Protein AF-A0A524JW47-F1 (afdb_monomer)

Sequence (481 aa):
MKCACMFVCLWLVFAGFVFPQAGGTDKELIKQVIDDSIGWFKTKDFNRLFEIFPLDPNLFLFQPTSQGTVIGGEAFRQSTDLWRDKNNVYLWHKVKDLRINLSASGTVAWWSAMLDDCGSYGGREFCWKDCRWTGVAEKRNGKWVIVQGHFSFPRDNAQAEAPAEEAAPVEEFADYQSMRQRVGELFAQKKYAAAALILRGGLDKFTDHQVANTYNLALSALLQKDQEKAIYWLEEGHRRGLFFSKWAFLAEFWKPLTGHDRFKAILQENDRLIAAAQKQGSMKLELVKPAAFDPKRRYPLFIALHGGGENMADFKPRWTSPRLQKEFVVAYVQSSQVADMKGFHWQEDAVTIEELTAAYKEVQQQIDIDPKRVYIGGFSSGGYGSMIALFSGSIPVKGFVILCPELPADPDDAQLALLAKRKIRGTLLTTEFDRRIERQKAFVNRLNAGRVAVKLKITPNIGQWYPENLPQLIDQALKFM

pLDDT: mean 89.11, std 17.28, range [23.42, 98.88]

Foldseek 3Di:
DDDDDDDDDDDDDDDDPPPPPLVPVVVVQVVVLVCCCQVCLQVVVVVSVCLQADQAQQAWEADQDPVPTAGGPVSVVVVCPVSVDPQKAFDDKDWAPWDKDADPVNFKIKIWTFMWGWIGGNPHIDIDGRWIKIFMWGQDPNHIHTRYIYTHDPPVCVPVPDPDDDPDPLDDDPDDVVLVVVLVVCVVVLVLVVSLSSLVVVCVVVVVCNQVSLLSNLVSCLSVVNNVRSLVSLVVCVVVVFAHFLCSQVDPSNVVCPPPPSVVVSNVVNVVSQVVLLVVFDKDKDKQAAPPDDQVDAAFEEEEEEAFFDFQVRFVVQPAAPCCNHGYTYIYMAASAGGTPHGHAQPPLVSLLVSVLVSVVVCVVVGRHDLLRYEYEYAARSNQSRVSCLQVVSGSHQEYEYELYDHDPAHDLVSLLSLQVSQYEFEYEYEPAAPCVVVVVVNCVSSVVSVRHYHYDYHYDDYRDRDPCNNVVVVVGVVVD

Mean predicted aligned error: 15.13 Å

Secondary structure (DSSP, 8-state):
---------------------HHHHHHHHHHHHHHHHHHGGGTT-HHHHHHHS-S-TT-EEE-SSGGG-EESHHHHHHHTGGGGSTTEEEEEEEEEEEEEEE-TTSSEEEEEEEEEEEEEETTEEEEEEEEEEEEEEEEETTEEEEEEEEEE--TTGGGSSS-----------SSHHHHHHHHHHHHHTT-HHHHHHHHHHHHHH-GGGHHHHHHHHHHHHHHTT-HHHHHHHHHHHHHTT----TTTT-SGGGGGGTT-HHHHHHHHHHHHHHHHHHTT---EEEEEPPTT--TTSPEEEEEEEPPTTB-HHHHTTTS--HHHHHH-EEEEEE-SEE-SSS-EE---HHHHHHHHHHHHHHHHHHS-EEEEEEEEEEETHHHHHHHHHHHH--S---EEEEES----SPPPHHHHHHHHHTT-EEEEEEETT-TTHHHHHHHHHHHHHTT-EEEEEEESS-SSS--TTHHHHHHHHHHH-

Structure (mmCIF, N/CA/C/O backbone):
data_AF-A0A524JW47-F1
#
_entry.id   AF-A0A524JW47-F1
#
loop_
_atom_site.group_PDB
_atom_site.id
_atom_site.type_symbol
_atom_site.label_atom_id
_atom_site.label_alt_id
_atom_site.label_comp_id
_atom_site.label_asym_id
_atom_site.label_entity_id
_atom_site.label_seq_id
_atom_site.pdbx_PDB_ins_code
_atom_site.Cartn_x
_atom_site.Cartn_y
_atom_site.Cartn_z
_atom_site.occupancy
_atom_site.B_iso_or_equiv
_atom_site.auth_seq_id
_atom_site.auth_comp_id
_atom_site.auth_asym_id
_atom_site.auth_atom_id
_atom_site.pdbx_PDB_model_num
ATOM 1 N N . MET A 1 1 ? -87.581 -40.349 66.790 1.00 36.62 1 MET A N 1
ATOM 2 C CA . MET A 1 1 ? -86.350 -41.078 66.397 1.00 36.62 1 MET A CA 1
ATOM 3 C C . MET A 1 1 ? -85.207 -40.072 66.488 1.00 36.62 1 MET A C 1
ATOM 5 O O . MET A 1 1 ? -85.252 -39.106 65.747 1.00 36.62 1 MET A O 1
ATOM 9 N N . LYS A 1 2 ? -84.494 -40.014 67.629 1.00 30.50 2 LYS A N 1
ATOM 10 C CA . LYS A 1 2 ? -83.180 -40.664 67.907 1.00 30.50 2 LYS A CA 1
ATOM 11 C C . LYS A 1 2 ? -82.110 -40.221 66.894 1.00 30.50 2 LYS A C 1
ATOM 13 O O . LYS A 1 2 ? -82.351 -40.414 65.715 1.00 30.50 2 LYS A O 1
ATOM 18 N N . CYS A 1 3 ? -80.924 -39.700 67.206 1.00 24.64 3 CYS A N 1
ATOM 19 C CA . CYS A 1 3 ? -80.152 -39.351 68.412 1.00 24.64 3 CYS A CA 1
ATOM 20 C C . CYS A 1 3 ? -79.052 -38.390 67.889 1.00 24.64 3 CYS A C 1
ATOM 22 O O . CYS A 1 3 ? -78.529 -38.622 66.807 1.00 24.64 3 CYS A O 1
ATOM 24 N N . ALA A 1 4 ? -78.810 -37.214 68.470 1.00 27.72 4 ALA A N 1
ATOM 25 C CA . ALA A 1 4 ? -77.843 -36.974 69.548 1.00 27.72 4 ALA A CA 1
ATOM 26 C C . ALA A 1 4 ? -76.454 -37.609 69.326 1.00 27.72 4 ALA A C 1
ATOM 28 O O . ALA A 1 4 ? -76.297 -38.810 69.516 1.00 27.72 4 ALA A O 1
ATOM 29 N N . CYS A 1 5 ? -75.442 -36.776 69.058 1.00 25.44 5 CYS A N 1
ATOM 30 C CA . CYS A 1 5 ? -74.177 -36.868 69.784 1.00 25.44 5 CYS A CA 1
ATOM 31 C C . CYS A 1 5 ? -73.501 -35.492 69.859 1.00 25.44 5 CYS A C 1
ATOM 33 O O . CYS A 1 5 ? -73.304 -34.800 68.865 1.00 25.44 5 CYS A O 1
ATOM 35 N N . MET A 1 6 ? -73.218 -35.121 71.098 1.00 25.44 6 MET A N 1
ATOM 36 C CA . MET A 1 6 ? -72.719 -33.862 71.624 1.00 25.44 6 MET A CA 1
ATOM 37 C C . MET A 1 6 ? -71.371 -34.180 72.277 1.00 25.44 6 MET A C 1
ATOM 39 O O . MET A 1 6 ? -71.310 -35.127 73.051 1.00 25.44 6 MET A O 1
ATOM 43 N N . PHE A 1 7 ? -70.330 -33.403 71.984 1.00 26.56 7 PHE A N 1
ATOM 44 C CA . PHE A 1 7 ? -69.116 -33.218 72.800 1.00 26.56 7 PHE A CA 1
ATOM 45 C C . PHE A 1 7 ? -68.589 -31.820 72.427 1.00 26.56 7 PHE A C 1
ATOM 47 O O . PHE A 1 7 ? -68.227 -31.592 71.280 1.00 26.56 7 PHE A O 1
ATOM 54 N N . VAL A 1 8 ? -68.890 -30.766 73.191 1.00 26.69 8 VAL A N 1
ATOM 55 C CA . VAL A 1 8 ? -68.242 -30.304 74.438 1.00 26.69 8 VAL A CA 1
ATOM 56 C C . VAL A 1 8 ? -66.774 -29.901 74.241 1.00 26.69 8 VAL A C 1
ATOM 58 O O . VAL A 1 8 ? -65.904 -30.745 74.091 1.00 26.69 8 VAL A O 1
ATOM 61 N N . CYS A 1 9 ? -66.580 -28.577 74.305 1.00 24.80 9 CYS A N 1
ATOM 62 C CA . CYS A 1 9 ? -65.466 -27.793 74.852 1.00 24.80 9 CYS A CA 1
ATOM 63 C C . CYS A 1 9 ? -64.013 -28.218 74.582 1.00 24.80 9 CYS A C 1
ATOM 65 O O . CYS A 1 9 ? -63.539 -29.203 75.129 1.00 24.80 9 CYS A O 1
ATOM 67 N N . LEU A 1 10 ? -63.233 -27.282 74.030 1.00 23.42 10 LEU A N 1
ATOM 68 C CA . LEU A 1 10 ? -62.264 -26.563 74.864 1.00 23.42 10 LEU A CA 1
ATOM 69 C C . LEU A 1 10 ? -61.983 -25.167 74.290 1.00 23.42 10 LEU A C 1
ATOM 71 O O . LEU A 1 10 ? -61.584 -25.011 73.139 1.00 23.42 10 LEU A O 1
ATOM 75 N N . TRP A 1 11 ? -62.192 -24.151 75.121 1.00 25.70 11 TRP A N 1
ATOM 76 C CA . TRP A 1 11 ? -61.618 -22.826 74.938 1.00 25.70 11 TRP A CA 1
ATOM 77 C C . TRP A 1 11 ? -60.099 -22.919 75.105 1.00 25.70 11 TRP A C 1
ATOM 79 O O . TRP A 1 11 ? -59.631 -23.356 76.153 1.00 25.70 11 TRP A O 1
ATOM 89 N N . LEU A 1 12 ? -59.342 -22.439 74.122 1.00 26.23 12 LEU A N 1
ATOM 90 C CA . LEU A 1 12 ? -57.978 -21.960 74.319 1.00 26.23 12 LEU A CA 1
ATOM 91 C C . LEU A 1 12 ? -57.848 -20.638 73.565 1.00 26.23 12 LEU A C 1
ATOM 93 O O . LEU A 1 12 ? -57.693 -20.595 72.348 1.00 26.23 12 LEU A O 1
ATOM 97 N N . VAL A 1 13 ? -57.945 -19.549 74.325 1.00 33.62 13 VAL A N 1
ATOM 98 C CA . VAL A 1 13 ? -57.394 -18.256 73.931 1.00 33.62 13 VAL A CA 1
ATOM 99 C C . VAL A 1 13 ? -55.887 -18.458 73.837 1.00 33.62 13 VAL A C 1
ATOM 101 O O . VAL A 1 13 ? -55.229 -18.632 74.859 1.00 33.62 13 VAL A O 1
ATOM 104 N N . PHE A 1 14 ? -55.340 -18.431 72.627 1.00 31.02 14 PHE A N 1
ATOM 105 C CA . PHE A 1 14 ? -53.953 -18.037 72.440 1.00 31.02 14 PHE A CA 1
ATOM 106 C C . PHE A 1 14 ? -53.918 -16.753 71.629 1.00 31.02 14 PHE A C 1
ATOM 108 O O . PHE A 1 14 ? -54.526 -16.630 70.567 1.00 31.02 14 PHE A O 1
ATOM 115 N N . ALA A 1 15 ? -53.238 -15.795 72.247 1.00 29.36 15 ALA A N 1
ATOM 116 C CA . ALA A 1 15 ? -52.826 -14.505 71.747 1.00 29.36 15 ALA A CA 1
ATOM 117 C C . ALA A 1 15 ? -52.499 -14.513 70.251 1.00 29.36 15 ALA A C 1
ATOM 119 O O . ALA A 1 15 ? -51.930 -15.465 69.717 1.00 29.36 15 ALA A O 1
ATOM 120 N N . GLY A 1 16 ? -52.850 -13.406 69.599 1.00 32.47 16 GLY A N 1
ATOM 121 C CA . GLY A 1 16 ? -52.611 -13.203 68.186 1.00 32.47 16 GLY A CA 1
ATOM 122 C C . GLY A 1 16 ? -51.171 -13.503 67.789 1.00 32.47 16 GLY A C 1
ATOM 123 O O . GLY A 1 16 ? -50.227 -12.936 68.332 1.00 32.47 16 GLY A O 1
ATOM 124 N N . PHE A 1 17 ? -51.022 -14.315 66.750 1.00 30.97 17 PHE A N 1
ATOM 125 C CA . PHE A 1 17 ? -49.913 -14.121 65.838 1.00 30.97 17 PHE A CA 1
ATOM 126 C C . PHE A 1 17 ? -50.314 -12.992 64.899 1.00 30.97 17 PHE A C 1
ATOM 128 O O . PHE A 1 17 ? -50.894 -13.189 63.834 1.00 30.97 17 PHE A O 1
ATOM 135 N N . VAL A 1 18 ? -49.997 -11.773 65.333 1.00 34.19 18 VAL A N 1
ATOM 136 C CA . VAL A 1 18 ? -49.560 -10.750 64.391 1.00 34.19 18 VAL A CA 1
ATOM 137 C C . VAL A 1 18 ? -48.453 -11.422 63.583 1.00 34.19 18 VAL A C 1
ATOM 139 O O . VAL A 1 18 ? -47.393 -11.731 64.127 1.00 34.19 18 VAL A O 1
ATOM 142 N N . PHE A 1 19 ? -48.726 -11.738 62.314 1.00 39.12 19 PHE A N 1
ATOM 143 C CA . PHE A 1 19 ? -47.661 -12.088 61.385 1.00 39.12 19 PHE A CA 1
ATOM 144 C C . PHE A 1 19 ? -46.602 -10.993 61.517 1.00 39.12 19 PHE A C 1
ATOM 146 O O . PHE A 1 19 ? -46.971 -9.813 61.446 1.00 39.12 19 PHE A O 1
ATOM 153 N N . PRO A 1 20 ? -45.320 -11.330 61.750 1.00 40.44 20 PRO A N 1
ATOM 154 C CA . PRO A 1 20 ? -44.294 -10.309 61.750 1.00 40.44 20 PRO A CA 1
ATOM 155 C C . PRO A 1 20 ? -44.434 -9.552 60.433 1.00 40.44 20 PRO A C 1
ATOM 157 O O . PRO A 1 20 ? -44.536 -10.172 59.372 1.00 40.44 20 PRO A O 1
ATOM 160 N N . GLN A 1 21 ? -44.482 -8.222 60.503 1.00 42.03 21 GLN A N 1
ATOM 161 C CA . GLN A 1 21 ? -44.320 -7.363 59.338 1.00 42.03 21 GLN A CA 1
ATOM 162 C C . GLN A 1 21 ? -42.934 -7.645 58.732 1.00 42.03 21 GLN A C 1
ATOM 164 O O . GLN A 1 21 ? -41.974 -6.920 58.967 1.00 42.03 21 GLN A O 1
ATOM 169 N N . ALA A 1 22 ? -42.822 -8.709 57.936 1.00 46.81 22 ALA A N 1
ATOM 170 C CA . ALA A 1 22 ? -41.613 -9.065 57.201 1.00 46.81 22 ALA A CA 1
ATOM 171 C C . ALA A 1 22 ? -41.278 -8.013 56.129 1.00 46.81 22 ALA A C 1
ATOM 173 O O . ALA A 1 22 ? -40.165 -7.961 55.622 1.00 46.81 22 ALA A O 1
ATOM 174 N N . GLY A 1 23 ? -42.222 -7.122 55.805 1.00 49.97 23 GLY A N 1
ATOM 175 C CA . GLY A 1 23 ? -42.059 -6.123 54.753 1.00 49.97 23 GLY A CA 1
ATOM 176 C C . GLY A 1 23 ? -41.058 -5.003 55.055 1.00 49.97 23 GLY A C 1
ATOM 177 O O . GLY A 1 23 ? -40.602 -4.370 54.107 1.00 49.97 23 GLY A O 1
ATOM 178 N N . GLY A 1 24 ? -40.720 -4.738 56.324 1.00 59.47 24 GLY A N 1
ATOM 179 C CA . GLY A 1 24 ? -39.788 -3.663 56.697 1.00 59.47 24 GLY A CA 1
ATOM 180 C C . GLY A 1 24 ? -38.321 -4.097 56.665 1.00 59.47 24 GLY A C 1
ATOM 181 O O . GLY A 1 24 ? -37.492 -3.454 56.031 1.00 59.47 24 GLY A O 1
ATOM 182 N N . THR A 1 25 ? -38.006 -5.222 57.308 1.00 79.44 25 THR A N 1
ATOM 183 C CA . THR A 1 25 ? -36.632 -5.732 57.438 1.00 79.44 25 THR A CA 1
ATOM 184 C C . THR A 1 25 ? -36.115 -6.372 56.154 1.00 79.44 25 THR A C 1
ATOM 186 O O . THR A 1 25 ? -34.971 -6.125 55.781 1.00 79.44 25 THR A O 1
ATOM 189 N N . ASP A 1 26 ? -36.941 -7.136 55.428 1.00 89.94 26 ASP A N 1
ATOM 190 C CA . ASP A 1 26 ? -36.497 -7.753 54.172 1.00 89.94 26 ASP A CA 1
ATOM 191 C C . ASP A 1 26 ? -36.230 -6.711 53.083 1.00 89.94 26 ASP A C 1
ATOM 193 O O . ASP A 1 26 ? -35.278 -6.865 52.327 1.00 89.94 26 ASP A O 1
ATOM 197 N N . LYS A 1 27 ? -36.997 -5.613 53.021 1.00 93.06 27 LYS A N 1
ATOM 198 C CA . LYS A 1 27 ? -36.732 -4.536 52.053 1.00 93.06 27 LYS A CA 1
ATOM 199 C C . LYS A 1 27 ? -35.380 -3.863 52.277 1.00 93.06 27 LYS A C 1
ATOM 201 O O . LYS A 1 27 ? -34.691 -3.597 51.296 1.00 93.06 27 LYS A O 1
ATOM 206 N N . GLU A 1 28 ? -34.985 -3.628 53.527 1.00 94.62 28 GLU A N 1
ATOM 207 C CA . GLU A 1 28 ? -33.660 -3.075 53.834 1.00 94.62 28 GLU A CA 1
ATOM 208 C C . GLU A 1 28 ? -32.540 -4.078 53.525 1.00 94.62 28 GLU A C 1
ATOM 210 O O . GLU A 1 28 ? -31.526 -3.698 52.944 1.00 94.62 28 GLU A O 1
ATOM 215 N N . LEU A 1 29 ? -32.747 -5.370 53.805 1.00 96.25 29 LEU A N 1
ATOM 216 C CA . LEU A 1 29 ? -31.792 -6.416 53.421 1.00 96.25 29 LEU A CA 1
ATOM 217 C C . LEU A 1 29 ? -31.636 -6.525 51.898 1.00 96.25 29 LEU A C 1
ATOM 219 O O . LEU A 1 29 ? -30.517 -6.627 51.402 1.00 96.25 29 LEU A O 1
ATOM 223 N N . ILE A 1 30 ? -32.738 -6.474 51.145 1.00 97.69 30 ILE A N 1
ATOM 224 C CA . ILE A 1 30 ? -32.713 -6.489 49.676 1.00 97.69 30 ILE A CA 1
ATOM 225 C C . ILE A 1 30 ? -32.004 -5.240 49.151 1.00 97.69 30 ILE A C 1
ATOM 227 O O . ILE A 1 30 ? -31.164 -5.343 48.264 1.00 97.69 30 ILE A O 1
ATOM 231 N N . LYS A 1 31 ? -32.301 -4.063 49.711 1.00 97.56 31 LYS A N 1
ATOM 232 C CA . LYS A 1 31 ? -31.629 -2.811 49.353 1.00 97.56 31 LYS A CA 1
ATOM 233 C C . LYS A 1 31 ? -30.119 -2.902 49.566 1.00 97.56 31 LYS A C 1
ATOM 235 O O . LYS A 1 31 ? -29.372 -2.488 48.686 1.00 97.56 31 LYS A O 1
ATOM 240 N N . GLN A 1 32 ? -29.682 -3.480 50.684 1.00 97.31 32 GLN A N 1
ATOM 241 C CA . GLN A 1 32 ? -28.266 -3.715 50.950 1.00 97.31 32 GLN A CA 1
ATOM 242 C C . GLN A 1 32 ? -27.653 -4.711 49.957 1.00 97.31 32 GLN A C 1
ATOM 244 O O . GLN A 1 32 ? -26.569 -4.465 49.449 1.00 97.31 32 GLN A O 1
ATOM 249 N N . VAL A 1 33 ? -28.349 -5.803 49.625 1.00 98.06 33 VAL A N 1
ATOM 250 C CA . VAL A 1 33 ? -27.893 -6.764 48.601 1.00 98.06 33 VAL A CA 1
ATOM 251 C C . VAL A 1 33 ? -27.734 -6.104 47.229 1.00 98.06 33 VAL A C 1
ATOM 253 O O . VAL A 1 33 ? -26.765 -6.382 46.529 1.00 98.06 33 VAL A O 1
ATOM 256 N N . ILE A 1 34 ? -28.658 -5.219 46.849 1.00 98.19 34 ILE A N 1
ATOM 257 C CA . ILE A 1 34 ? -28.587 -4.452 45.601 1.00 98.19 34 ILE A CA 1
ATOM 258 C C . ILE A 1 34 ? -27.363 -3.524 45.630 1.00 98.19 34 ILE A C 1
ATOM 260 O O . ILE A 1 34 ? -26.547 -3.584 44.717 1.00 98.19 34 ILE A O 1
ATOM 264 N N . ASP A 1 35 ? -27.178 -2.724 46.678 1.00 97.94 35 ASP A N 1
ATOM 265 C CA . ASP A 1 35 ? -26.021 -1.822 46.801 1.00 97.94 35 ASP A CA 1
ATOM 266 C C . ASP A 1 35 ? -24.683 -2.590 46.774 1.00 97.94 35 ASP A C 1
ATOM 268 O O . ASP A 1 35 ? -23.823 -2.335 45.929 1.00 97.94 35 ASP A O 1
ATOM 272 N N . ASP A 1 36 ? -24.557 -3.636 47.596 1.00 97.88 36 ASP A N 1
ATOM 273 C CA . ASP A 1 36 ? -23.357 -4.472 47.693 1.00 97.88 36 ASP A CA 1
ATOM 274 C C . ASP A 1 36 ? -23.014 -5.180 46.368 1.00 97.88 36 ASP A C 1
ATOM 276 O O . ASP A 1 36 ? -21.840 -5.449 46.100 1.00 97.88 36 ASP A O 1
ATOM 280 N N . SER A 1 37 ? -24.011 -5.466 45.517 1.00 97.06 37 SER A N 1
ATOM 281 C CA . SER A 1 37 ? -23.797 -6.125 44.218 1.00 97.06 37 SER A CA 1
ATOM 282 C C . SER A 1 37 ? -22.937 -5.298 43.252 1.00 97.06 37 SER A C 1
ATOM 284 O O . SER A 1 37 ? -22.327 -5.863 42.344 1.00 97.06 37 SER A O 1
ATOM 286 N N . ILE A 1 38 ? -22.826 -3.987 43.495 1.00 96.94 38 ILE A N 1
ATOM 287 C CA . ILE A 1 38 ? -21.892 -3.068 42.829 1.00 96.94 38 ILE A CA 1
ATOM 288 C C . ILE A 1 38 ? -20.769 -2.662 43.799 1.00 96.94 38 ILE A C 1
ATOM 290 O O . ILE A 1 38 ? -19.586 -2.682 43.452 1.00 96.94 38 ILE A O 1
ATOM 294 N N . GLY A 1 39 ? -21.126 -2.357 45.049 1.00 96.19 39 GLY A N 1
ATOM 295 C CA . GLY A 1 39 ? -20.233 -1.825 46.077 1.00 96.19 39 GLY A CA 1
ATOM 296 C C . GLY A 1 39 ? -19.072 -2.736 46.479 1.00 96.19 39 GLY A C 1
ATOM 297 O O . GLY A 1 39 ? -18.042 -2.224 46.929 1.00 96.19 39 GLY A O 1
ATOM 298 N N . TRP A 1 40 ? -19.174 -4.052 46.257 1.00 96.88 40 TRP A N 1
ATOM 299 C CA . TRP A 1 40 ? -18.085 -5.008 46.497 1.00 96.88 40 TRP A CA 1
ATOM 300 C C . TRP A 1 40 ? -16.757 -4.573 45.854 1.00 96.88 40 TRP A C 1
ATOM 302 O O . TRP A 1 40 ? -15.686 -4.843 46.401 1.00 96.88 40 TRP A O 1
ATOM 312 N N . PHE A 1 41 ? -16.808 -3.879 44.708 1.00 95.44 41 PHE A N 1
ATOM 313 C CA . PHE A 1 41 ? -15.623 -3.492 43.944 1.00 95.44 41 PHE A CA 1
ATOM 314 C C . PHE A 1 41 ? -14.732 -2.504 44.710 1.00 95.44 41 PHE A C 1
ATOM 316 O O . PHE A 1 41 ? -13.508 -2.547 44.572 1.00 95.44 41 PHE A O 1
ATOM 323 N N . LYS A 1 42 ? -15.314 -1.691 45.604 1.00 95.12 42 LYS A N 1
ATOM 324 C CA . LYS A 1 42 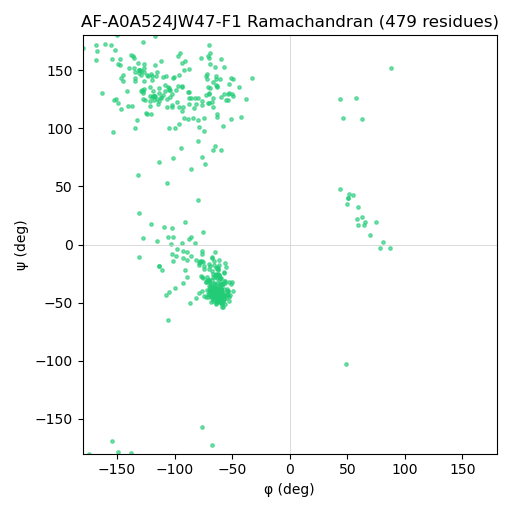? -14.591 -0.730 46.455 1.00 95.12 42 LYS A CA 1
ATOM 325 C C . LYS A 1 42 ? -13.463 -1.374 47.257 1.00 95.12 42 LYS A C 1
ATOM 327 O O . LYS A 1 42 ? -12.396 -0.786 47.408 1.00 95.12 42 LYS A O 1
ATOM 332 N N . THR A 1 43 ? -13.707 -2.570 47.779 1.00 95.69 43 THR A N 1
ATOM 333 C CA . THR A 1 43 ? -12.754 -3.343 48.591 1.00 95.69 43 THR A CA 1
ATOM 334 C C . THR A 1 43 ? -12.335 -4.645 47.915 1.00 95.69 43 THR A C 1
ATOM 336 O O . THR A 1 43 ? -11.580 -5.419 48.499 1.00 95.69 43 THR A O 1
ATOM 339 N N . LYS A 1 44 ? -12.811 -4.886 46.686 1.00 94.12 44 LYS A N 1
ATOM 340 C CA . LYS A 1 44 ? -12.702 -6.160 45.967 1.00 94.12 44 LYS A CA 1
ATOM 341 C C . LYS A 1 44 ? -13.184 -7.351 46.807 1.00 94.12 44 LYS A C 1
ATOM 343 O O . LYS A 1 44 ? -12.554 -8.408 46.821 1.00 94.12 44 LYS A O 1
ATOM 348 N N . ASP A 1 45 ? -14.313 -7.187 47.497 1.00 97.31 45 ASP A N 1
ATOM 349 C CA . ASP A 1 45 ? -14.930 -8.241 48.309 1.00 97.31 45 ASP A CA 1
ATOM 350 C C . ASP A 1 45 ? -15.658 -9.273 47.430 1.00 97.31 45 ASP A C 1
ATOM 352 O O . ASP A 1 45 ? -16.884 -9.311 47.312 1.00 97.31 45 ASP A O 1
ATOM 356 N N . PHE A 1 46 ? -14.872 -10.134 46.784 1.00 96.19 46 PHE A N 1
ATOM 357 C CA . PHE A 1 46 ? -15.399 -11.220 45.959 1.00 96.19 46 PHE A CA 1
ATOM 358 C C . PHE A 1 46 ? -16.227 -12.225 46.769 1.00 96.19 46 PHE A C 1
ATOM 360 O O . PHE A 1 46 ? -17.099 -12.878 46.203 1.00 96.19 46 PHE A O 1
ATOM 367 N N . ASN A 1 47 ? -15.990 -12.355 48.079 1.00 96.62 47 ASN A N 1
ATOM 368 C CA . ASN A 1 47 ? -16.787 -13.249 48.916 1.00 96.62 47 ASN A CA 1
ATOM 369 C C . ASN A 1 47 ? -18.219 -12.731 49.003 1.00 96.62 47 ASN A C 1
ATOM 371 O O . ASN A 1 47 ? -19.150 -13.483 48.717 1.00 96.62 47 ASN A O 1
ATOM 375 N N . ARG A 1 48 ? -18.394 -11.437 49.301 1.00 97.06 48 ARG A N 1
ATOM 376 C CA . ARG A 1 48 ? -19.714 -10.804 49.313 1.00 97.06 48 ARG A CA 1
ATOM 377 C C . ARG A 1 48 ? -20.384 -10.862 47.943 1.00 97.06 48 ARG A C 1
ATOM 379 O O . ARG A 1 48 ? -21.554 -11.229 47.859 1.00 97.06 48 ARG A O 1
ATOM 386 N N . LEU A 1 49 ? -19.636 -10.587 46.873 1.00 97.75 49 LEU A N 1
ATOM 387 C CA . LEU A 1 49 ? -20.144 -10.689 45.502 1.00 97.75 49 LEU A CA 1
ATOM 388 C C . LEU A 1 49 ? -20.713 -12.084 45.199 1.00 97.75 49 LEU A C 1
ATOM 390 O O . LEU A 1 49 ? -21.804 -12.210 44.648 1.00 97.75 49 LEU A O 1
ATOM 394 N N . PHE A 1 50 ? -19.985 -13.136 45.572 1.00 96.81 50 PHE A N 1
ATOM 395 C CA . PHE A 1 50 ? -20.372 -14.521 45.304 1.00 96.81 50 PHE A CA 1
ATOM 396 C C . PHE A 1 50 ? -21.430 -15.075 46.266 1.00 96.81 50 PHE A C 1
ATOM 398 O O . PHE A 1 50 ? -22.036 -16.103 45.964 1.00 96.81 50 PHE A O 1
ATOM 405 N N . GLU A 1 51 ? -21.666 -14.426 47.409 1.00 96.00 51 GLU A N 1
ATOM 406 C CA . GLU A 1 51 ? -22.871 -14.669 48.206 1.00 96.00 51 GLU A CA 1
ATOM 407 C C . GLU A 1 51 ? -24.115 -14.086 47.530 1.00 96.00 51 GLU A C 1
ATOM 409 O O . GLU A 1 51 ? -25.172 -14.709 47.573 1.00 96.00 51 GLU A O 1
ATOM 414 N N . ILE A 1 52 ? -23.989 -12.905 46.913 1.00 98.06 52 ILE A N 1
ATOM 415 C CA . ILE A 1 52 ? -25.094 -12.206 46.245 1.00 98.06 52 ILE A CA 1
ATOM 416 C C . ILE A 1 52 ? -25.469 -12.895 44.933 1.00 98.06 52 ILE A C 1
ATOM 418 O O . ILE A 1 52 ? -26.654 -13.094 44.678 1.00 98.06 52 ILE A O 1
ATOM 422 N N . PHE A 1 53 ? -24.483 -13.275 44.119 1.00 97.50 53 PHE A N 1
ATOM 423 C CA . PHE A 1 53 ? -24.686 -14.012 42.872 1.00 97.50 53 PHE A CA 1
ATOM 424 C C . PHE A 1 53 ? -24.287 -15.481 43.067 1.00 97.50 53 PHE A C 1
ATOM 426 O O . PHE A 1 53 ? -23.094 -15.812 43.049 1.00 97.50 53 PHE A O 1
ATOM 433 N N . PRO A 1 54 ? -25.263 -16.379 43.281 1.00 90.88 54 PRO A N 1
ATOM 434 C CA . PRO A 1 54 ? -24.989 -17.758 43.640 1.00 90.88 54 PRO A CA 1
ATOM 435 C C . PRO A 1 54 ? -24.392 -18.523 42.454 1.00 90.88 54 PRO A C 1
ATOM 437 O O . PRO A 1 54 ? -24.551 -18.149 41.291 1.00 90.88 54 PRO A O 1
ATOM 440 N N . LEU A 1 55 ? -23.731 -19.648 42.748 1.00 95.12 55 LEU A N 1
ATOM 441 C CA . LEU A 1 55 ? -23.314 -20.612 41.727 1.00 95.12 55 LEU A CA 1
ATOM 442 C C . LEU A 1 55 ? -24.544 -21.387 41.213 1.00 95.12 55 LEU A C 1
ATOM 444 O O . LEU A 1 55 ? -24.737 -22.554 41.536 1.00 95.12 55 LEU A O 1
ATOM 448 N N . ASP A 1 56 ? -25.411 -20.693 40.480 1.00 94.19 56 ASP A N 1
ATOM 449 C CA . ASP A 1 56 ? -26.686 -21.194 39.969 1.00 94.19 56 ASP A CA 1
ATOM 450 C C . ASP A 1 56 ? -26.640 -21.270 38.434 1.00 94.19 56 ASP A C 1
ATOM 452 O O . ASP A 1 56 ? -26.371 -20.249 37.794 1.00 94.19 56 ASP A O 1
ATOM 456 N N . PRO A 1 57 ? -26.895 -22.433 37.808 1.00 95.44 57 PRO A N 1
ATOM 457 C CA . PRO A 1 57 ? -26.921 -22.552 36.349 1.00 95.44 57 PRO A CA 1
ATOM 458 C C . PRO A 1 57 ? -28.005 -21.691 35.679 1.00 95.44 57 PRO A C 1
ATOM 460 O O . PRO A 1 57 ? -27.878 -21.386 34.497 1.00 95.44 57 PRO A O 1
ATOM 463 N N . ASN A 1 58 ? -29.035 -21.264 36.417 1.00 95.06 58 ASN A N 1
ATOM 464 C CA . ASN A 1 58 ? -30.127 -20.435 35.906 1.00 95.06 58 ASN A CA 1
ATOM 465 C C . ASN A 1 58 ? -29.910 -18.927 36.109 1.00 95.06 58 ASN A C 1
ATOM 467 O O . ASN A 1 58 ? -30.782 -18.142 35.738 1.00 95.06 58 ASN A O 1
ATOM 471 N N . LEU A 1 59 ? -28.780 -18.503 36.692 1.00 97.25 59 LEU A N 1
ATOM 472 C CA . LEU A 1 59 ? -28.452 -17.080 36.799 1.00 97.25 59 LEU A CA 1
ATOM 473 C C . LEU A 1 59 ? -28.425 -16.451 35.402 1.00 97.25 59 LEU A C 1
ATOM 475 O O . LEU A 1 59 ? -27.735 -16.947 34.514 1.00 97.25 59 LEU A O 1
ATOM 479 N N . PHE A 1 60 ? -29.124 -15.336 35.213 1.00 96.44 60 PHE A N 1
ATOM 480 C CA . PHE A 1 60 ? -29.156 -14.666 33.916 1.00 96.44 60 PHE A CA 1
ATOM 481 C C . PHE A 1 60 ? -29.031 -13.150 34.056 1.00 96.44 60 PHE A C 1
ATOM 483 O O . PHE A 1 60 ? -29.885 -12.503 34.666 1.00 96.44 60 PHE A O 1
ATOM 490 N N . LEU A 1 61 ? -27.986 -12.569 33.463 1.00 96.06 61 LEU A N 1
ATOM 491 C CA . LEU A 1 61 ? -27.726 -11.131 33.518 1.00 96.06 61 LEU A CA 1
ATOM 492 C C . LEU A 1 61 ? -27.597 -10.555 32.106 1.00 96.06 61 LEU A C 1
ATOM 494 O O . LEU A 1 61 ? -26.621 -10.827 31.403 1.00 96.06 61 LEU A O 1
ATOM 498 N N . PHE A 1 62 ? -28.543 -9.704 31.709 1.00 92.06 62 PHE A N 1
ATOM 499 C CA . PHE A 1 62 ? -28.361 -8.859 30.533 1.00 92.06 62 PHE A CA 1
ATOM 500 C C . PHE A 1 62 ? -27.432 -7.693 30.869 1.00 92.06 62 PHE A C 1
ATOM 502 O O . PHE A 1 62 ? -27.714 -6.896 31.768 1.00 92.06 62 PHE A O 1
ATOM 509 N N . GLN A 1 63 ? -26.352 -7.582 30.104 1.00 86.44 63 GLN A N 1
ATOM 510 C CA . GLN A 1 63 ? -25.474 -6.418 30.110 1.00 86.44 63 GLN A CA 1
ATOM 511 C C . GLN A 1 63 ? -25.862 -5.452 28.982 1.00 86.44 63 GLN A C 1
ATOM 513 O O . GLN A 1 63 ? -26.551 -5.856 28.041 1.00 86.44 63 GLN A O 1
ATOM 518 N N . PRO A 1 64 ? -25.383 -4.195 29.007 1.00 78.38 64 PRO A N 1
ATOM 519 C CA . PRO A 1 64 ? -25.723 -3.217 27.974 1.00 78.38 64 PRO A CA 1
ATOM 520 C C . PRO A 1 64 ? -25.266 -3.601 26.556 1.00 78.38 64 PRO A C 1
ATOM 522 O O . PRO A 1 64 ? -25.751 -3.032 25.580 1.00 78.38 64 PRO A O 1
ATOM 525 N N . THR A 1 65 ? -24.333 -4.551 26.421 1.00 70.25 65 THR A N 1
ATOM 526 C CA . THR A 1 65 ? -23.896 -5.109 25.136 1.00 70.25 65 THR A CA 1
ATOM 527 C C . THR A 1 65 ? -24.236 -6.594 25.051 1.00 70.25 65 THR A C 1
ATOM 529 O O . THR A 1 65 ? -24.147 -7.326 26.038 1.00 70.25 65 THR A O 1
ATOM 532 N N . SER A 1 66 ? -24.579 -7.069 23.850 1.00 69.38 66 SER A N 1
ATOM 533 C CA . SER A 1 66 ? -24.934 -8.478 23.626 1.00 69.38 66 SER A CA 1
ATOM 534 C C . SER A 1 66 ? -23.802 -9.444 23.992 1.00 69.38 66 SER A C 1
ATOM 536 O O . SER A 1 66 ? -24.073 -10.515 24.529 1.00 69.38 66 SER A O 1
ATOM 538 N N . GLN A 1 67 ? -22.546 -9.033 23.783 1.00 68.75 67 GLN A N 1
ATOM 539 C CA . GLN A 1 67 ? -21.337 -9.795 24.126 1.00 68.75 67 GLN A CA 1
ATOM 540 C C . GLN A 1 67 ? -21.089 -9.917 25.639 1.00 68.75 67 GLN A C 1
ATOM 542 O O . GLN A 1 67 ? -20.293 -10.750 26.054 1.00 68.75 67 GLN A O 1
ATOM 547 N N . GLY A 1 68 ? -21.739 -9.088 26.462 1.00 73.38 68 GLY A N 1
ATOM 548 C CA . GLY A 1 68 ? -21.592 -9.119 27.918 1.00 73.38 68 GLY A CA 1
ATOM 549 C C . GLY A 1 68 ? -22.617 -9.995 28.639 1.00 73.38 68 GLY A C 1
ATOM 550 O O . GLY A 1 68 ? -22.528 -10.131 29.854 1.00 73.38 68 GLY A O 1
ATOM 551 N N . THR A 1 69 ? -23.607 -10.556 27.937 1.00 88.25 69 THR A N 1
ATOM 552 C CA . THR A 1 69 ? -24.683 -11.339 28.570 1.00 88.25 69 THR A CA 1
ATOM 553 C C . THR A 1 69 ? -24.109 -12.536 29.327 1.00 88.25 69 THR A C 1
ATOM 555 O O . THR A 1 69 ? -23.372 -13.338 28.757 1.00 88.25 69 THR A O 1
ATOM 558 N N . VAL A 1 70 ? -24.474 -12.675 30.603 1.00 90.25 70 VAL A N 1
ATOM 559 C CA . VAL A 1 70 ? -24.005 -13.764 31.468 1.00 90.25 70 VAL A CA 1
ATOM 560 C C . VAL A 1 70 ? -25.114 -14.791 31.645 1.00 90.25 70 VAL A C 1
ATOM 562 O O . VAL A 1 70 ? -26.223 -14.443 32.054 1.00 90.25 70 VAL A O 1
ATOM 565 N N . ILE A 1 71 ? -24.789 -16.055 31.369 1.00 95.12 71 ILE A N 1
ATOM 566 C CA . ILE A 1 71 ? -25.684 -17.204 31.534 1.00 95.12 71 ILE A CA 1
ATOM 567 C C . ILE A 1 71 ? -24.994 -18.215 32.455 1.00 95.12 71 ILE A C 1
ATOM 569 O O . ILE A 1 71 ? -23.984 -18.812 32.088 1.00 95.12 71 ILE A O 1
ATOM 573 N N . GLY A 1 72 ? -25.542 -18.388 33.653 1.00 96.44 72 GLY A N 1
ATOM 574 C CA . GLY A 1 72 ? -25.044 -19.273 34.699 1.00 96.44 72 GLY A CA 1
ATOM 575 C C . GLY A 1 72 ? -24.013 -18.637 35.641 1.00 96.44 72 GLY A C 1
ATOM 576 O O . GLY A 1 72 ? -23.241 -17.743 35.287 1.00 96.44 72 GLY A O 1
ATOM 577 N N . GLY A 1 73 ? -23.981 -19.139 36.878 1.00 95.44 73 GLY A N 1
ATOM 578 C CA . GLY A 1 73 ? -23.088 -18.679 37.944 1.00 95.44 73 GLY A CA 1
ATOM 579 C C . GLY A 1 73 ? -21.602 -18.954 37.690 1.00 95.44 73 GLY A C 1
ATOM 580 O O . GLY A 1 73 ? -20.751 -18.225 38.196 1.00 95.44 73 GLY A O 1
ATOM 581 N N . GLU A 1 74 ? -21.266 -19.969 36.890 1.00 95.94 74 GLU A N 1
ATOM 582 C CA . GLU A 1 74 ? -19.878 -20.230 36.480 1.00 95.94 74 GLU A CA 1
ATOM 583 C C . GLU A 1 74 ? -19.357 -19.141 35.539 1.00 95.94 74 GLU A C 1
ATOM 585 O O . GLU A 1 74 ? -18.308 -18.552 35.807 1.00 95.94 74 GLU A O 1
ATOM 590 N N . ALA A 1 75 ? -20.123 -18.815 34.492 1.00 92.94 75 ALA A N 1
ATOM 591 C CA . ALA A 1 75 ? -19.799 -17.727 33.574 1.00 92.94 75 ALA A CA 1
ATOM 592 C C . ALA A 1 75 ? -19.710 -16.387 34.316 1.00 92.94 75 ALA A C 1
ATOM 594 O O . ALA A 1 75 ? -18.807 -15.590 34.056 1.00 92.94 75 ALA A O 1
ATOM 595 N N . PHE A 1 76 ? -20.591 -16.166 35.300 1.00 95.06 76 PHE A N 1
ATOM 596 C CA . PHE A 1 76 ? -20.506 -14.995 36.164 1.00 95.06 76 PHE A CA 1
ATOM 597 C C . PHE A 1 76 ? -19.157 -14.925 36.879 1.00 95.06 76 PHE A C 1
ATOM 599 O O . PHE A 1 76 ? -18.453 -13.930 36.735 1.00 95.06 76 PHE A O 1
ATOM 606 N N . ARG A 1 77 ? -18.739 -15.983 37.583 1.00 95.31 77 ARG A N 1
ATOM 607 C CA . ARG A 1 77 ? -17.452 -15.993 38.300 1.00 95.31 77 ARG A CA 1
ATOM 608 C C . ARG A 1 77 ? -16.266 -15.760 37.367 1.00 95.31 77 ARG A C 1
ATOM 610 O O . ARG A 1 77 ? -15.416 -14.941 37.704 1.00 95.31 77 ARG A O 1
ATOM 617 N N . GLN A 1 78 ? -16.246 -16.393 36.195 1.00 91.69 78 GLN A N 1
ATOM 618 C CA . GLN A 1 78 ? -15.203 -16.167 35.183 1.00 91.69 78 GLN A CA 1
ATOM 619 C C . GLN A 1 78 ? -15.158 -14.701 34.728 1.00 91.69 78 GLN A C 1
ATOM 621 O O . GLN A 1 78 ? -14.086 -14.107 34.641 1.00 91.69 78 GLN A O 1
ATOM 626 N N . SER A 1 79 ? -16.319 -14.071 34.518 1.00 86.56 79 SER A N 1
ATOM 627 C CA . SER A 1 79 ? -16.383 -12.653 34.130 1.00 86.56 79 SER A CA 1
ATOM 628 C C . SER A 1 79 ? -15.791 -11.705 35.186 1.00 86.56 79 SER A C 1
ATOM 630 O O . SER A 1 79 ? -15.378 -10.591 34.858 1.00 86.56 79 SER A O 1
ATOM 632 N N . THR A 1 80 ? -15.698 -12.143 36.450 1.00 91.19 80 THR A N 1
ATOM 633 C CA . THR A 1 80 ? -15.149 -11.323 37.538 1.00 91.19 80 THR A CA 1
ATOM 634 C C . THR A 1 80 ? -13.618 -11.240 37.557 1.00 91.19 80 THR A C 1
ATOM 636 O O . THR A 1 80 ? -13.072 -10.356 38.218 1.00 91.19 80 THR A O 1
ATOM 639 N N . ASP A 1 81 ? -12.906 -12.098 36.819 1.00 87.88 81 ASP A N 1
ATOM 640 C CA . ASP A 1 81 ? -11.439 -12.173 36.889 1.00 87.88 81 ASP A CA 1
ATOM 641 C C . ASP A 1 81 ? -10.741 -10.913 36.371 1.00 87.88 81 ASP A C 1
ATOM 643 O O . ASP A 1 81 ? -9.739 -10.485 36.948 1.00 87.88 81 ASP A O 1
ATOM 647 N N . LEU A 1 82 ? -11.318 -10.245 35.367 1.00 82.06 82 LEU A N 1
ATOM 648 C CA . LEU A 1 82 ? -10.831 -8.949 34.878 1.00 82.06 82 LEU A CA 1
ATOM 649 C C . LEU A 1 82 ? -10.731 -7.916 36.014 1.00 82.06 82 LEU A C 1
ATOM 651 O O . LEU A 1 82 ? -9.775 -7.143 36.097 1.00 82.06 82 LEU A O 1
ATOM 655 N N . TRP A 1 83 ? -11.693 -7.933 36.934 1.00 86.19 83 TRP A N 1
ATOM 656 C CA . TRP A 1 83 ? -11.795 -6.973 38.031 1.00 86.19 83 TRP A CA 1
ATOM 657 C C . TRP A 1 83 ? -10.789 -7.235 39.153 1.00 86.19 83 TRP A C 1
ATOM 659 O O . TRP A 1 83 ? -10.630 -6.400 40.046 1.00 86.19 83 TRP A O 1
ATOM 669 N N . ARG A 1 84 ? -10.064 -8.361 39.117 1.00 90.94 84 ARG A N 1
ATOM 670 C CA . ARG A 1 84 ? -8.959 -8.636 40.048 1.00 90.94 84 ARG A CA 1
ATOM 671 C C . ARG A 1 84 ? -7.740 -7.771 39.756 1.00 90.94 84 ARG A C 1
ATOM 673 O O . ARG A 1 84 ? -7.029 -7.429 40.699 1.00 90.94 84 ARG A O 1
ATOM 680 N N . ASP A 1 85 ? -7.541 -7.351 38.505 1.00 88.31 85 ASP A N 1
ATOM 681 C CA . ASP A 1 85 ? -6.407 -6.511 38.111 1.00 88.31 85 ASP A CA 1
ATOM 682 C C . ASP A 1 85 ? -6.323 -5.248 38.986 1.00 88.31 85 ASP A C 1
ATOM 684 O O . ASP A 1 85 ? -7.304 -4.526 39.159 1.00 88.31 85 ASP A O 1
ATOM 688 N N . LYS A 1 86 ? -5.143 -4.970 39.548 1.00 88.94 86 LYS A N 1
ATOM 689 C CA . LYS A 1 86 ? -4.861 -3.763 40.342 1.00 88.94 86 LYS A CA 1
ATOM 690 C C . LYS A 1 86 ? -5.123 -2.463 39.576 1.00 88.94 86 LYS A C 1
ATOM 692 O O . LYS A 1 86 ? -5.370 -1.439 40.200 1.00 88.94 86 LYS A O 1
ATOM 697 N N . ASN A 1 87 ? -5.067 -2.512 38.247 1.00 85.81 87 ASN A N 1
ATOM 698 C CA . ASN A 1 87 ? -5.358 -1.377 37.386 1.00 85.81 87 ASN A CA 1
ATOM 699 C C . ASN A 1 87 ? -6.856 -1.079 37.314 1.00 85.81 87 ASN A C 1
ATOM 701 O O . ASN A 1 87 ? -7.188 0.054 36.994 1.00 85.81 87 ASN A O 1
ATOM 705 N N . ASN A 1 88 ? -7.733 -2.045 37.624 1.00 84.88 88 ASN A N 1
ATOM 706 C CA . ASN A 1 88 ? -9.167 -1.827 37.808 1.00 84.88 88 ASN A CA 1
ATOM 707 C C . ASN A 1 88 ? -9.418 -1.258 39.207 1.00 84.88 88 ASN A C 1
ATOM 709 O O . ASN A 1 88 ? -9.320 -1.976 40.212 1.00 84.88 88 ASN A O 1
ATOM 713 N N . VAL A 1 89 ? -9.752 0.030 39.247 1.00 89.19 89 VAL A N 1
ATOM 714 C CA . VAL A 1 89 ? -9.938 0.820 40.464 1.00 89.19 89 VAL A CA 1
ATOM 715 C C . VAL A 1 89 ? -11.378 1.316 40.544 1.00 89.19 89 VAL A C 1
ATOM 717 O O . VAL A 1 89 ? -11.881 1.950 39.619 1.00 89.19 89 VAL A O 1
ATOM 720 N N . TYR A 1 90 ? -12.028 1.054 41.674 1.00 93.94 90 TYR A N 1
ATOM 721 C CA . TYR A 1 90 ? -13.330 1.620 42.009 1.00 93.94 90 TYR A CA 1
ATOM 722 C C . TYR A 1 90 ? -13.211 3.124 42.271 1.00 93.94 90 TYR A C 1
ATOM 724 O O . TYR A 1 90 ? -12.328 3.545 43.022 1.00 93.94 90 TYR A O 1
ATOM 732 N N . LEU A 1 91 ? -14.125 3.921 41.715 1.00 90.00 91 LEU A N 1
ATOM 733 C CA . LEU A 1 91 ? -14.238 5.340 42.051 1.00 90.00 91 LEU A CA 1
ATOM 734 C C . LEU A 1 91 ? -15.458 5.570 42.938 1.00 90.00 91 LEU A C 1
ATOM 736 O O . LEU A 1 91 ? -15.318 5.942 44.105 1.00 90.00 91 LEU A O 1
ATOM 740 N N . TRP A 1 92 ? -16.654 5.333 42.402 1.00 95.19 92 TRP A N 1
ATOM 741 C CA . TRP A 1 92 ? -17.909 5.480 43.131 1.00 95.19 92 TRP A CA 1
ATOM 742 C C . TRP A 1 92 ? -19.076 4.863 42.358 1.00 95.19 92 TRP A C 1
ATOM 744 O O . TRP A 1 92 ? -19.033 4.760 41.136 1.00 95.19 92 TRP A O 1
ATOM 754 N N . HIS A 1 93 ? -20.155 4.539 43.068 1.00 97.88 93 HIS A N 1
ATOM 755 C CA . HIS A 1 93 ? -21.442 4.205 42.467 1.00 97.88 93 HIS A CA 1
ATOM 756 C C . HIS A 1 93 ? -22.581 4.912 43.210 1.00 97.88 93 HIS A C 1
ATOM 758 O O . HIS A 1 93 ? -22.411 5.380 44.341 1.00 97.88 93 HIS A O 1
ATOM 764 N N . LYS A 1 94 ? -23.736 5.040 42.556 1.00 97.12 94 LYS A N 1
ATOM 765 C CA . LYS A 1 94 ? -24.942 5.634 43.132 1.00 97.12 94 LYS A CA 1
ATOM 766 C C . LYS A 1 94 ? -26.188 4.951 42.582 1.00 97.12 94 LYS A C 1
ATOM 768 O O . LYS A 1 94 ? -26.500 5.076 41.398 1.00 97.12 94 LYS A O 1
ATOM 773 N N . VAL A 1 95 ? -26.939 4.305 43.471 1.00 97.31 95 VAL A N 1
ATOM 774 C CA . VAL A 1 95 ? -28.270 3.768 43.169 1.00 97.31 95 VAL A CA 1
ATOM 775 C C . VAL A 1 95 ? -29.318 4.861 43.405 1.00 97.31 95 VAL A C 1
ATOM 777 O O . VAL A 1 95 ? -29.440 5.411 44.500 1.00 97.31 95 VAL A O 1
ATOM 780 N N . LYS A 1 96 ? -30.067 5.202 42.360 1.00 97.12 96 LYS A N 1
ATOM 781 C CA . LYS 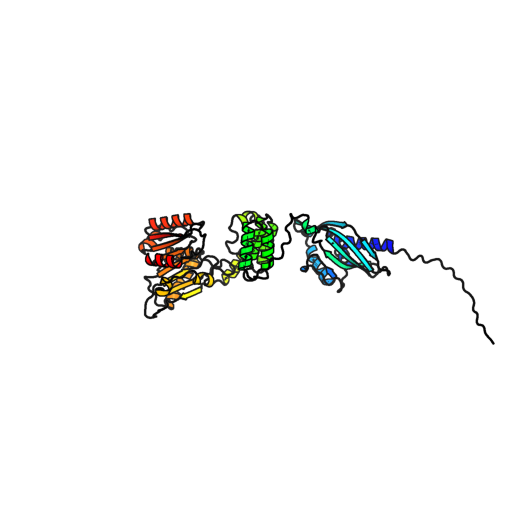A 1 96 ? -31.108 6.238 42.319 1.00 97.12 96 LYS A CA 1
ATOM 782 C C . LYS A 1 96 ? -32.460 5.592 42.018 1.00 97.12 96 LYS A C 1
ATOM 784 O O . LYS A 1 96 ? -32.522 4.531 41.401 1.00 97.12 96 LYS A O 1
ATOM 789 N N . ASP A 1 97 ? -33.545 6.231 42.447 1.00 96.56 97 ASP A N 1
ATOM 790 C CA . ASP A 1 97 ? -34.927 5.826 42.142 1.00 96.56 97 ASP A CA 1
ATOM 791 C C . ASP A 1 97 ? -35.244 4.343 42.407 1.00 96.56 97 ASP A C 1
ATOM 793 O O . ASP A 1 97 ? -36.027 3.719 41.687 1.00 96.56 97 ASP A O 1
ATOM 797 N N . LEU A 1 98 ? -34.629 3.768 43.446 1.00 97.75 98 LEU A N 1
ATOM 798 C CA . LEU A 1 98 ? -34.768 2.356 43.781 1.00 97.75 98 LEU A CA 1
ATOM 799 C C . LEU A 1 98 ? -36.190 2.036 44.257 1.00 97.75 98 LEU A C 1
ATOM 801 O O . LEU A 1 98 ? -36.673 2.572 45.255 1.00 97.75 98 LEU A O 1
ATOM 805 N N . ARG A 1 99 ? -36.838 1.099 43.566 1.00 98.00 99 ARG A N 1
ATOM 806 C CA . ARG A 1 99 ? -38.162 0.565 43.903 1.00 98.00 99 ARG A CA 1
ATOM 807 C C . ARG A 1 99 ? -38.044 -0.933 44.115 1.00 98.00 99 ARG A C 1
ATOM 809 O O . ARG A 1 99 ? -37.617 -1.625 43.200 1.00 98.00 99 ARG A O 1
ATOM 816 N N . ILE A 1 100 ? -38.451 -1.423 45.284 1.00 97.81 100 ILE A N 1
ATOM 817 C CA . ILE A 1 100 ? -38.409 -2.848 45.647 1.00 97.81 100 ILE A CA 1
ATOM 818 C C . ILE A 1 100 ? -39.825 -3.333 45.948 1.00 97.81 100 ILE A C 1
ATOM 820 O O . ILE A 1 100 ? -40.519 -2.774 46.807 1.00 97.81 100 ILE A O 1
ATOM 824 N N . ASN A 1 101 ? -40.225 -4.412 45.281 1.00 96.62 101 ASN A N 1
ATOM 825 C CA . ASN A 1 101 ? -41.491 -5.097 45.505 1.00 96.62 101 ASN A CA 1
ATOM 826 C C . ASN A 1 101 ? -41.234 -6.542 45.923 1.00 96.62 101 ASN A C 1
ATOM 828 O O . ASN A 1 101 ? -40.293 -7.164 45.438 1.00 96.62 101 ASN A O 1
ATOM 832 N N . LEU A 1 102 ? -42.084 -7.063 46.807 1.00 96.06 102 LEU A N 1
ATOM 833 C CA . LEU A 1 102 ? -42.057 -8.462 47.217 1.00 96.06 102 LEU A CA 1
ATOM 834 C C . LEU A 1 102 ? -43.281 -9.189 46.665 1.00 96.06 102 LEU A C 1
ATOM 836 O O . LEU A 1 102 ? -44.382 -8.641 46.606 1.00 96.06 102 LEU A O 1
ATOM 840 N N . SER A 1 103 ? -43.069 -10.447 46.304 1.00 94.06 103 SER A N 1
ATOM 841 C CA . SER A 1 103 ? -44.129 -11.425 46.064 1.00 94.06 103 SER A CA 1
ATOM 842 C C . SER A 1 103 ? -44.984 -11.640 47.318 1.00 94.06 103 SER A C 1
ATOM 844 O O . SER A 1 103 ? -44.539 -11.397 48.440 1.00 94.06 103 SER A O 1
ATOM 846 N N . ALA A 1 104 ? -46.202 -12.160 47.141 1.00 88.50 104 ALA A N 1
ATOM 847 C CA . ALA A 1 104 ? -47.117 -12.441 48.251 1.00 88.50 104 ALA A CA 1
ATOM 848 C C . ALA A 1 104 ? -46.551 -13.447 49.272 1.00 88.50 104 ALA A C 1
ATOM 850 O O . ALA A 1 104 ? -46.875 -13.367 50.453 1.00 88.50 104 ALA A O 1
ATOM 851 N N . SER A 1 105 ? -45.681 -14.367 48.836 1.00 91.50 105 SER A N 1
ATOM 852 C CA . SER A 1 105 ? -44.985 -15.310 49.719 1.00 91.50 105 SER A CA 1
ATOM 853 C C . SER A 1 105 ? -43.841 -14.672 50.514 1.00 91.50 105 SER A C 1
ATOM 855 O O . SER A 1 105 ? -43.335 -15.292 51.445 1.00 91.50 105 SER A O 1
ATOM 857 N N . GLY A 1 106 ? -43.384 -13.472 50.137 1.00 91.56 106 GLY A N 1
ATOM 858 C CA . GLY A 1 106 ? -42.221 -12.812 50.736 1.00 91.56 106 GLY A CA 1
ATOM 859 C C . GLY A 1 106 ? -40.873 -13.469 50.408 1.00 91.56 106 GLY A C 1
ATOM 860 O O . GLY A 1 106 ? -39.859 -13.083 50.980 1.00 91.56 106 GLY A O 1
ATOM 861 N N . THR A 1 107 ? -40.836 -14.451 49.501 1.00 95.06 107 THR A N 1
ATOM 862 C CA . THR A 1 107 ? -39.621 -15.220 49.160 1.00 95.06 107 THR A CA 1
ATOM 863 C C . THR A 1 107 ? -38.949 -14.772 47.865 1.00 95.06 107 THR A C 1
ATOM 865 O O . THR A 1 107 ? -37.808 -15.143 47.611 1.00 95.06 107 THR A O 1
ATOM 868 N N . VAL A 1 108 ? -39.640 -13.975 47.052 1.00 97.75 108 VAL A N 1
ATOM 869 C CA . VAL A 1 108 ? -39.127 -13.384 45.808 1.00 97.75 108 VAL A CA 1
ATOM 870 C C . VAL A 1 108 ? -39.345 -11.880 45.848 1.00 97.75 108 VAL A C 1
ATOM 872 O O . VAL A 1 108 ? -40.408 -11.427 46.286 1.00 97.75 108 VAL A O 1
ATOM 875 N N . ALA A 1 109 ? -38.371 -11.123 45.360 1.00 97.94 109 ALA A N 1
ATOM 876 C CA . ALA A 1 109 ? -38.442 -9.684 45.185 1.00 97.94 109 ALA A CA 1
ATOM 877 C C . ALA A 1 109 ? -38.002 -9.283 43.775 1.00 97.94 109 ALA A C 1
ATOM 879 O O . ALA A 1 109 ? -37.152 -9.933 43.176 1.00 97.94 109 ALA A O 1
ATOM 880 N N . TRP A 1 110 ? -38.552 -8.191 43.254 1.00 98.56 110 TRP A N 1
ATOM 881 C CA . TRP A 1 110 ? -38.087 -7.567 42.016 1.00 98.56 110 TRP A CA 1
ATOM 882 C C . TRP A 1 110 ? -37.891 -6.074 42.226 1.00 98.56 110 TRP A C 1
ATOM 884 O O . TRP A 1 110 ? -38.583 -5.447 43.041 1.00 98.56 110 TRP A O 1
ATOM 894 N N . TRP A 1 111 ? -36.945 -5.502 41.486 1.00 98.50 111 TRP A N 1
ATOM 895 C CA . TRP A 1 111 ? -36.631 -4.086 41.599 1.00 98.50 111 TRP A CA 1
ATOM 896 C C . TRP A 1 111 ? -36.447 -3.390 40.257 1.00 98.50 111 TRP A C 1
ATOM 898 O O . TRP A 1 111 ? -36.204 -4.008 39.219 1.00 98.50 111 TRP A O 1
ATOM 908 N N . SER A 1 112 ? -36.539 -2.065 40.324 1.00 97.81 112 SER A N 1
ATOM 909 C CA . SER A 1 112 ? -36.081 -1.139 39.291 1.00 97.81 112 SER A CA 1
ATOM 910 C C . SER A 1 112 ? -35.311 0.004 39.943 1.00 97.81 112 SER A C 1
ATOM 912 O O . SER A 1 112 ? -35.743 0.492 40.989 1.00 97.81 112 SER A O 1
ATOM 914 N N . ALA A 1 113 ? -34.227 0.451 39.323 1.00 97.56 113 ALA A N 1
ATOM 915 C CA . ALA A 1 113 ? -33.409 1.573 39.758 1.00 97.56 113 ALA A CA 1
ATOM 916 C C . ALA A 1 113 ? -32.724 2.249 38.560 1.00 97.56 113 ALA A C 1
ATOM 918 O O . ALA A 1 113 ? -32.671 1.703 37.455 1.00 97.56 113 ALA A O 1
ATOM 919 N N . MET A 1 114 ? -32.167 3.426 38.814 1.00 96.56 114 MET A N 1
ATOM 920 C CA . MET A 1 114 ? -31.183 4.081 37.960 1.00 96.56 114 MET A CA 1
ATOM 921 C C . MET A 1 114 ? -29.810 3.947 38.626 1.00 96.56 114 MET A C 1
ATOM 923 O O . MET A 1 114 ? -29.681 4.196 39.823 1.00 96.56 114 MET A O 1
ATOM 927 N N . LEU A 1 115 ? -28.786 3.553 37.877 1.00 95.88 115 LEU A N 1
ATOM 928 C CA . LEU A 1 115 ? -27.437 3.318 38.383 1.00 95.88 115 LEU A CA 1
ATOM 929 C C . LEU A 1 115 ? -26.444 4.263 37.710 1.00 95.88 115 LEU A C 1
ATOM 931 O O . LEU A 1 115 ? -26.356 4.313 36.483 1.00 95.88 115 LEU A O 1
ATOM 935 N N . ASP A 1 116 ? -25.667 4.956 38.537 1.00 92.12 116 ASP A N 1
ATOM 936 C CA . ASP A 1 116 ? -24.368 5.478 38.133 1.00 92.12 116 ASP A CA 1
ATOM 937 C C . ASP A 1 116 ? -23.286 4.561 38.711 1.00 92.12 116 ASP A C 1
ATOM 939 O O . ASP A 1 116 ? -23.309 4.286 39.909 1.00 92.12 116 ASP A O 1
ATOM 943 N N . ASP A 1 117 ? -22.348 4.102 37.891 1.00 93.50 117 ASP A N 1
ATOM 944 C CA . ASP A 1 117 ? -21.242 3.238 38.315 1.00 93.50 117 ASP A CA 1
ATOM 945 C C . ASP A 1 117 ? -19.960 3.654 37.594 1.00 93.50 117 ASP A C 1
ATOM 947 O O . ASP A 1 117 ? -19.908 3.675 36.363 1.00 93.50 117 ASP A O 1
ATOM 951 N N . CYS A 1 118 ? -18.950 4.059 38.357 1.00 85.50 118 CYS A N 1
ATOM 952 C CA . CYS A 1 118 ? -17.718 4.641 37.852 1.00 85.50 118 CYS A CA 1
ATOM 953 C C . CYS A 1 118 ? -16.494 3.906 38.399 1.00 85.50 118 CYS A C 1
ATOM 955 O O . CYS A 1 118 ? -16.329 3.709 39.608 1.00 85.50 118 CYS A O 1
ATOM 957 N N . GLY A 1 119 ? -15.571 3.603 37.493 1.00 87.00 119 GLY A N 1
ATOM 958 C CA . GLY A 1 119 ? -14.263 3.043 37.797 1.00 87.00 119 GLY A CA 1
ATOM 959 C C . GLY A 1 119 ? -13.175 3.698 36.958 1.00 87.00 119 GLY A C 1
ATOM 960 O O . GLY A 1 119 ? -13.430 4.582 36.144 1.00 87.00 119 GLY A O 1
ATOM 961 N N . SER A 1 120 ? -11.937 3.261 37.142 1.00 78.44 120 SER A N 1
ATOM 962 C CA . SER A 1 120 ? -10.847 3.562 36.223 1.00 78.44 120 SER A CA 1
ATOM 963 C C . SER A 1 120 ? -10.034 2.314 35.918 1.00 78.44 120 SER A C 1
ATOM 965 O O . SER A 1 120 ? -9.922 1.420 36.757 1.00 78.44 120 SER A O 1
ATOM 967 N N . TYR A 1 121 ? -9.484 2.251 34.706 1.00 75.81 121 TYR A N 1
ATOM 968 C CA . TYR A 1 121 ? -8.521 1.232 34.306 1.00 75.81 121 TYR A CA 1
ATOM 969 C C . TYR A 1 121 ? -7.220 1.894 33.865 1.00 75.81 121 TYR A C 1
ATOM 971 O O . TYR A 1 121 ? -7.216 2.701 32.934 1.00 75.81 121 TYR A O 1
ATOM 979 N N . GLY A 1 122 ? -6.115 1.592 34.550 1.00 70.19 122 GLY A N 1
ATOM 980 C CA . GLY A 1 122 ? -4.802 2.155 34.209 1.00 70.19 122 GLY A CA 1
ATOM 981 C C . GLY A 1 122 ? -4.765 3.689 34.263 1.00 70.19 122 GLY A C 1
ATOM 982 O O . GLY A 1 122 ? -4.071 4.315 33.470 1.00 70.19 122 GLY A O 1
ATOM 983 N N . GLY A 1 123 ? -5.553 4.295 35.161 1.00 66.56 123 GLY A N 1
ATOM 984 C CA . GLY A 1 123 ? -5.658 5.749 35.325 1.00 66.56 123 GLY A CA 1
ATOM 985 C C . GLY A 1 123 ? -6.683 6.445 34.421 1.00 66.56 123 GLY A C 1
ATOM 986 O O . GLY A 1 123 ? -6.887 7.646 34.572 1.00 66.56 123 GLY A O 1
ATOM 987 N N . ARG A 1 124 ? -7.362 5.726 33.515 1.00 56.84 124 ARG A N 1
ATOM 988 C CA . ARG A 1 124 ? -8.452 6.279 32.695 1.00 56.84 124 ARG A CA 1
ATOM 989 C C . ARG A 1 124 ? -9.812 5.938 33.289 1.00 56.84 124 ARG A C 1
ATOM 991 O O . ARG A 1 124 ? -10.128 4.761 33.441 1.00 56.84 124 ARG A O 1
ATOM 998 N N . GLU A 1 125 ? -10.622 6.952 33.577 1.00 79.56 125 GLU A N 1
ATOM 999 C CA . GLU A 1 125 ? -11.975 6.773 34.111 1.00 79.56 125 GLU A CA 1
ATOM 1000 C C . GLU A 1 125 ? -12.957 6.245 33.052 1.00 79.56 125 GLU A C 1
ATOM 1002 O O . GLU A 1 125 ? -12.896 6.602 31.873 1.00 79.56 125 GLU A O 1
ATOM 1007 N N . PHE A 1 126 ? -13.889 5.407 33.493 1.00 73.31 126 PHE A N 1
ATOM 1008 C CA . PHE A 1 126 ? -15.068 4.983 32.753 1.00 73.31 126 PHE A CA 1
ATOM 1009 C C . PHE A 1 126 ? -16.280 5.063 33.682 1.00 73.31 126 PHE A C 1
ATOM 1011 O O . PHE A 1 126 ? -16.184 4.768 34.872 1.00 73.31 126 PHE A O 1
ATOM 1018 N N . CYS A 1 127 ? -17.429 5.455 33.137 1.00 81.38 127 CYS A N 1
ATOM 1019 C CA . CYS A 1 127 ? -18.650 5.614 33.914 1.00 81.38 127 CYS A CA 1
ATOM 1020 C C . CYS A 1 127 ? -19.866 5.144 33.129 1.00 81.38 127 CYS A C 1
ATOM 1022 O O . CYS A 1 127 ? -20.093 5.565 31.995 1.00 81.38 127 CYS A O 1
ATOM 1024 N N . TRP A 1 128 ? -20.695 4.339 33.777 1.00 87.50 128 TRP A N 1
ATOM 1025 C CA . TRP A 1 128 ? -22.097 4.191 33.429 1.00 87.50 128 TRP A CA 1
ATOM 1026 C C . TRP A 1 128 ? -22.869 5.288 34.149 1.00 87.50 128 TRP A C 1
ATOM 1028 O O . TRP A 1 128 ? -22.732 5.455 35.359 1.00 87.50 128 TRP A O 1
ATOM 1038 N N . LYS A 1 129 ? -23.640 6.069 33.395 1.00 86.69 129 LYS A N 1
ATOM 1039 C CA . LYS A 1 129 ? -24.500 7.132 33.918 1.00 86.69 129 LYS A CA 1
ATOM 1040 C C . LYS A 1 129 ? -25.929 6.854 33.518 1.00 86.69 129 LYS A C 1
ATOM 1042 O O . LYS A 1 129 ? -26.176 6.483 32.372 1.00 86.69 129 LYS A O 1
ATOM 1047 N N . ASP A 1 130 ? -26.840 7.019 34.467 1.00 88.19 130 ASP A N 1
ATOM 1048 C CA . ASP A 1 130 ? -28.271 6.813 34.259 1.00 88.19 130 ASP A CA 1
ATOM 1049 C C . ASP A 1 130 ? -28.582 5.457 33.591 1.00 88.19 130 ASP A C 1
ATOM 1051 O O . ASP A 1 130 ? -29.455 5.337 32.726 1.00 88.19 130 ASP A O 1
ATOM 1055 N N . CYS A 1 131 ? -27.861 4.411 34.005 1.00 91.81 131 CYS A N 1
ATOM 1056 C CA . CYS A 1 131 ? -28.116 3.049 33.565 1.00 91.81 131 CYS A CA 1
ATOM 1057 C C . CYS A 1 131 ? -29.427 2.562 34.190 1.00 91.81 131 CYS A C 1
ATOM 1059 O O . CYS A 1 131 ? -29.576 2.540 35.411 1.00 91.81 131 CYS A O 1
ATOM 1061 N N . ARG A 1 132 ? -30.393 2.162 33.363 1.00 95.19 132 ARG A N 1
ATOM 1062 C CA . ARG A 1 132 ? -31.616 1.505 33.827 1.00 95.19 132 ARG A CA 1
ATOM 1063 C C . ARG A 1 132 ? -31.242 0.120 34.314 1.00 95.19 132 ARG A C 1
ATOM 1065 O O . ARG A 1 132 ? -30.736 -0.694 33.541 1.00 95.19 132 ARG A O 1
ATOM 1072 N N . TRP A 1 133 ? -31.546 -0.152 35.572 1.00 97.56 133 TRP A N 1
ATOM 1073 C CA . TRP A 1 133 ? -31.216 -1.410 36.205 1.00 97.56 133 TRP A CA 1
ATOM 1074 C C . TRP A 1 133 ? -32.456 -2.058 36.807 1.00 97.56 133 TRP A C 1
ATOM 1076 O O . TRP A 1 133 ? -33.168 -1.460 37.612 1.00 97.56 133 TRP A O 1
ATOM 1086 N N . THR A 1 134 ? -32.728 -3.292 36.401 1.00 98.12 134 THR A N 1
ATOM 1087 C CA . THR A 1 134 ? -33.833 -4.106 36.920 1.00 98.12 134 THR A CA 1
ATOM 1088 C C . THR A 1 134 ? -33.326 -5.489 37.280 1.00 98.12 134 THR A C 1
ATOM 1090 O O . THR A 1 134 ? -32.326 -5.943 36.722 1.00 98.12 134 THR A O 1
ATOM 1093 N N . GLY A 1 135 ? -34.014 -6.178 38.182 1.00 98.25 135 GLY A N 1
ATOM 1094 C CA . GLY A 1 135 ? -33.665 -7.557 38.490 1.00 98.25 135 GLY A CA 1
ATOM 1095 C C . GLY A 1 135 ? -34.630 -8.246 39.437 1.00 98.25 135 GLY A C 1
ATOM 1096 O O . GLY A 1 135 ? -35.629 -7.664 39.874 1.00 98.25 135 GLY A O 1
ATOM 1097 N N . VAL A 1 136 ? -34.309 -9.508 39.721 1.00 98.56 136 VAL A N 1
ATOM 1098 C CA . VAL A 1 136 ? -35.064 -10.408 40.594 1.00 98.56 136 VAL A CA 1
ATOM 1099 C C . VAL A 1 136 ? -34.123 -11.010 41.631 1.00 98.56 136 VAL A C 1
ATOM 1101 O O . VAL A 1 136 ? -33.029 -11.479 41.303 1.00 98.56 136 VAL A O 1
ATOM 1104 N N . ALA A 1 137 ? -34.560 -10.987 42.886 1.00 98.12 137 ALA A N 1
ATOM 1105 C CA . ALA A 1 137 ? -33.879 -11.595 44.013 1.00 98.12 137 ALA A CA 1
ATOM 1106 C C . ALA A 1 137 ? -34.767 -12.649 44.679 1.00 98.12 137 ALA A C 1
ATOM 1108 O O . ALA A 1 137 ? -35.987 -12.501 44.761 1.00 98.12 137 ALA A O 1
ATOM 1109 N N . GLU A 1 138 ? -34.144 -13.698 45.199 1.00 97.62 138 GLU A N 1
ATOM 1110 C CA . GLU A 1 138 ? -34.807 -14.782 45.918 1.00 97.62 138 GLU A CA 1
ATOM 1111 C C . GLU A 1 138 ? -34.222 -14.932 47.316 1.00 97.62 138 GLU A C 1
ATOM 1113 O O . GLU A 1 138 ? -33.018 -14.773 47.529 1.00 97.62 138 GLU A O 1
ATOM 1118 N N . LYS A 1 139 ? -35.075 -15.286 48.276 1.00 96.38 139 LYS A N 1
ATOM 1119 C CA . LYS A 1 139 ? -34.659 -15.628 49.631 1.00 96.38 139 LYS A CA 1
ATOM 1120 C C . LYS A 1 139 ? -34.348 -17.119 49.699 1.00 96.38 139 LYS A C 1
ATOM 1122 O O . LYS A 1 139 ? -35.252 -17.952 49.690 1.00 96.38 139 LYS A O 1
ATOM 1127 N N . ARG A 1 140 ? -33.066 -17.464 49.799 1.00 94.69 140 ARG A N 1
ATOM 1128 C CA . ARG A 1 140 ? -32.561 -18.839 49.903 1.00 94.69 140 ARG A CA 1
ATOM 1129 C C . ARG A 1 140 ? -31.830 -19.016 51.229 1.00 94.69 140 ARG A C 1
ATOM 1131 O O . ARG A 1 140 ? -30.913 -18.262 51.540 1.00 94.69 140 ARG A O 1
ATOM 1138 N N . ASN A 1 141 ? -32.245 -19.997 52.033 1.00 91.25 141 ASN A N 1
ATOM 1139 C CA . ASN A 1 141 ? -31.657 -20.280 53.353 1.00 91.25 141 ASN A CA 1
ATOM 1140 C C . ASN A 1 141 ? -31.546 -19.030 54.254 1.00 91.25 141 ASN A C 1
ATOM 1142 O O . ASN A 1 141 ? -30.538 -18.811 54.920 1.00 91.25 141 ASN A O 1
ATOM 1146 N N . GLY A 1 142 ? -32.571 -18.171 54.228 1.00 89.69 142 GLY A N 1
ATOM 1147 C CA . GLY A 1 142 ? -32.614 -16.929 55.006 1.00 89.69 142 GLY A CA 1
ATOM 1148 C C . GLY A 1 142 ? -31.796 -15.760 54.440 1.00 89.69 142 GLY A C 1
ATOM 1149 O O . GLY A 1 142 ? -31.886 -14.668 54.995 1.00 89.69 142 GLY A O 1
ATOM 1150 N N . LYS A 1 143 ? -31.056 -15.944 53.338 1.00 94.12 143 LYS A N 1
ATOM 1151 C CA . LYS A 1 143 ? -30.279 -14.897 52.655 1.00 94.12 143 LYS A CA 1
ATOM 1152 C C . LYS A 1 143 ? -30.939 -14.492 51.337 1.00 94.12 143 LYS A C 1
ATOM 1154 O O . LYS A 1 143 ? -31.501 -15.335 50.646 1.00 94.12 143 LYS A O 1
ATOM 1159 N N . TRP A 1 144 ? -30.846 -13.216 50.978 1.00 97.81 144 TRP A N 1
ATOM 1160 C CA . TRP A 1 144 ? -31.288 -12.721 49.674 1.00 97.81 144 TRP A CA 1
ATOM 1161 C C . TRP A 1 144 ? -30.155 -12.827 48.653 1.00 97.81 144 TRP A C 1
ATOM 1163 O O . TRP A 1 144 ? -29.036 -12.403 48.934 1.00 97.81 144 TRP A O 1
ATOM 1173 N N . VAL A 1 145 ? -30.458 -13.388 47.484 1.00 98.06 145 VAL A N 1
ATOM 1174 C CA . VAL A 1 145 ? -29.521 -13.559 46.366 1.00 98.06 145 VAL A CA 1
ATOM 1175 C C . VAL A 1 145 ? -30.145 -13.054 45.070 1.00 98.06 145 VAL A C 1
ATOM 1177 O O . VAL A 1 145 ? -31.358 -13.157 44.899 1.00 98.06 145 VAL A O 1
ATOM 1180 N N . ILE A 1 146 ? -29.341 -12.521 44.154 1.00 98.50 146 ILE A N 1
ATOM 1181 C CA . ILE A 1 146 ? -29.787 -12.069 42.834 1.00 98.50 146 ILE A CA 1
ATOM 1182 C C . ILE A 1 146 ? -29.738 -13.246 41.862 1.00 98.50 146 ILE A C 1
ATOM 1184 O O . ILE A 1 146 ? -28.702 -13.888 41.701 1.00 98.50 146 ILE A O 1
ATOM 1188 N N . VAL A 1 147 ? -30.861 -13.507 41.196 1.00 97.75 147 VAL A N 1
ATOM 1189 C CA . VAL A 1 147 ? -31.010 -14.614 40.233 1.00 97.75 147 VAL A CA 1
ATOM 1190 C C . VAL A 1 147 ? -31.223 -14.123 38.802 1.00 97.75 147 VAL A C 1
ATOM 1192 O O . VAL A 1 147 ? -30.978 -14.859 37.850 1.00 97.75 147 VAL A O 1
ATOM 1195 N N . GLN A 1 148 ? -31.624 -12.860 38.639 1.00 97.94 148 GLN A N 1
ATOM 1196 C CA . GLN A 1 148 ? -31.760 -12.216 37.339 1.00 97.94 148 GLN A CA 1
ATOM 1197 C C . GLN A 1 148 ? -31.413 -10.731 37.432 1.00 97.94 148 GLN A C 1
ATOM 1199 O O . GLN A 1 148 ? -31.768 -10.065 38.406 1.00 97.94 148 GLN A O 1
ATOM 1204 N N . GLY A 1 149 ? -30.780 -10.194 36.393 1.00 97.06 149 GLY A N 1
ATOM 1205 C CA . GLY A 1 149 ? -30.458 -8.776 36.285 1.00 97.06 149 GLY A CA 1
ATOM 1206 C C . GLY A 1 149 ? -30.484 -8.287 34.843 1.00 97.06 149 GLY A C 1
ATOM 1207 O O . GLY A 1 149 ? -30.299 -9.052 33.899 1.00 97.06 149 GLY A O 1
ATOM 1208 N N . HIS A 1 150 ? -30.729 -6.998 34.670 1.00 96.50 150 HIS A N 1
ATOM 1209 C CA . HIS A 1 150 ? -30.714 -6.347 33.371 1.00 96.50 150 HIS A CA 1
ATOM 1210 C C . HIS A 1 150 ? -30.271 -4.897 33.515 1.00 96.50 150 HIS A C 1
ATOM 1212 O O . HIS A 1 150 ? -30.918 -4.114 34.216 1.00 96.50 150 HIS A O 1
ATOM 1218 N N . PHE A 1 151 ? -29.189 -4.566 32.817 1.00 94.12 151 PHE A N 1
ATOM 1219 C CA . PHE A 1 151 ? -28.655 -3.221 32.655 1.00 94.12 151 PHE A CA 1
ATOM 1220 C C . PHE A 1 151 ? -28.906 -2.737 31.228 1.00 94.12 151 PHE A C 1
ATOM 1222 O O . PHE A 1 151 ? -28.613 -3.444 30.265 1.00 94.12 151 PHE A O 1
ATOM 1229 N N . SER A 1 152 ? -29.420 -1.519 31.078 1.00 90.00 152 SER A N 1
ATOM 1230 C CA . SER A 1 152 ? -29.632 -0.906 29.765 1.00 90.00 152 SER A CA 1
ATOM 1231 C C . SER A 1 152 ? -29.501 0.607 29.818 1.00 90.00 152 SER A C 1
ATOM 1233 O O . SER A 1 152 ? -29.752 1.233 30.844 1.00 90.00 152 SER A O 1
ATOM 1235 N N . PHE A 1 153 ? -29.170 1.218 28.685 1.00 81.94 153 PHE A N 1
ATOM 1236 C CA . PHE A 1 153 ? -29.197 2.669 28.546 1.00 81.94 153 PHE A CA 1
ATOM 1237 C C . PHE A 1 153 ? -30.414 3.099 27.717 1.00 81.94 153 PHE A C 1
ATOM 1239 O O . PHE A 1 153 ? -30.686 2.489 26.678 1.00 81.94 153 PHE A O 1
ATOM 1246 N N . PRO A 1 154 ? -31.166 4.134 28.143 1.00 69.12 154 PRO A N 1
ATOM 1247 C CA . PRO A 1 154 ? -32.144 4.782 27.278 1.00 69.12 154 PRO A CA 1
ATOM 1248 C C . PRO A 1 154 ? -31.478 5.252 25.987 1.00 69.12 154 PRO A C 1
ATOM 1250 O O . PRO A 1 154 ? -30.544 6.051 26.027 1.00 69.12 154 PRO A O 1
ATOM 1253 N N . ARG A 1 155 ? -32.003 4.823 24.836 1.00 55.59 155 ARG A N 1
ATOM 1254 C CA . ARG A 1 155 ? -31.560 5.332 23.530 1.00 55.59 155 ARG A CA 1
ATOM 1255 C C . ARG A 1 155 ? -31.801 6.843 23.396 1.00 55.59 155 ARG A C 1
ATOM 1257 O O . ARG A 1 155 ? -31.041 7.515 22.710 1.00 55.59 155 ARG A O 1
ATOM 1264 N N . ASP A 1 156 ? -32.787 7.359 24.124 1.00 49.97 156 ASP A N 1
ATOM 1265 C CA . ASP A 1 156 ? -33.204 8.761 24.077 1.00 49.97 156 ASP A CA 1
ATOM 1266 C C . ASP A 1 156 ? -32.234 9.695 24.840 1.00 49.97 156 ASP A C 1
ATOM 1268 O O . ASP A 1 156 ? -32.060 10.841 24.443 1.00 49.97 156 ASP A O 1
ATOM 1272 N N . ASN A 1 157 ? -31.515 9.213 25.872 1.00 38.22 157 ASN A N 1
ATOM 1273 C CA . ASN A 1 157 ? -30.505 10.015 26.601 1.00 38.22 157 ASN A CA 1
ATOM 1274 C C . ASN A 1 157 ? -29.081 9.862 26.046 1.00 38.22 157 ASN A C 1
ATOM 1276 O O . ASN A 1 157 ? -28.217 10.679 26.351 1.00 38.22 157 ASN A O 1
ATOM 1280 N N . ALA A 1 158 ? -28.832 8.885 25.168 1.00 35.72 158 ALA A N 1
ATOM 1281 C CA . ALA A 1 158 ? -27.612 8.853 24.356 1.00 35.72 158 ALA A CA 1
ATOM 1282 C C . ALA A 1 158 ? -27.528 10.037 23.362 1.00 35.72 158 ALA A C 1
ATOM 1284 O O . ALA A 1 158 ? -26.499 10.222 22.716 1.00 35.72 158 ALA A O 1
ATOM 1285 N N . GLN A 1 159 ? -28.593 10.843 23.251 1.00 31.33 159 GLN A N 1
ATOM 1286 C CA . GLN A 1 159 ? -28.673 12.052 22.428 1.00 31.33 159 GLN A CA 1
ATOM 1287 C C . GLN A 1 159 ? -28.419 13.365 23.197 1.00 31.33 159 GLN A C 1
ATOM 1289 O O . GLN A 1 159 ? -28.392 14.414 22.561 1.00 31.33 159 GLN A O 1
ATOM 1294 N N . ALA A 1 160 ? -28.228 13.350 24.525 1.00 31.16 160 ALA A N 1
ATOM 1295 C CA . ALA A 1 160 ? -28.210 14.588 25.322 1.00 31.16 160 ALA A CA 1
ATOM 1296 C C . ALA A 1 160 ? -26.814 15.155 25.676 1.00 31.16 160 ALA A C 1
ATOM 1298 O O . ALA A 1 160 ? -26.739 16.298 26.117 1.00 31.16 160 ALA A O 1
ATOM 1299 N N . GLU A 1 161 ? -25.709 14.430 25.442 1.00 32.97 161 GLU A N 1
ATOM 1300 C CA . GLU A 1 161 ? -24.334 14.959 25.635 1.00 32.97 161 GLU A CA 1
ATOM 1301 C C . GLU A 1 161 ? -23.402 14.792 24.419 1.00 32.97 161 GLU A C 1
ATOM 1303 O O . GLU A 1 161 ? -22.234 15.177 24.459 1.00 32.97 161 GLU A O 1
ATOM 1308 N N . ALA A 1 162 ? -23.917 14.302 23.292 1.00 29.02 162 ALA A N 1
ATOM 1309 C CA . ALA A 1 162 ? -23.281 14.488 21.993 1.00 29.02 162 ALA A CA 1
ATOM 1310 C C . ALA A 1 162 ? -24.105 15.527 21.220 1.00 29.02 162 ALA A C 1
ATOM 1312 O O . ALA A 1 162 ? -25.333 15.417 21.228 1.00 29.02 162 ALA A O 1
ATOM 1313 N N . PRO A 1 163 ? -23.501 16.524 20.543 1.00 30.03 163 PRO A N 1
ATOM 1314 C CA . PRO A 1 163 ? -24.259 17.302 19.574 1.00 30.03 163 PRO A CA 1
ATOM 1315 C C . PRO A 1 163 ? -24.895 16.313 18.593 1.00 30.03 163 PRO A C 1
ATOM 1317 O O . PRO A 1 163 ? -24.202 15.453 18.051 1.00 30.03 163 PRO A O 1
ATOM 1320 N N . ALA A 1 164 ? -26.218 16.401 18.464 1.00 34.22 164 ALA A N 1
ATOM 1321 C CA . ALA A 1 164 ? -27.060 15.472 17.731 1.00 34.22 164 ALA A CA 1
ATOM 1322 C C . ALA A 1 164 ? -26.444 15.062 16.382 1.00 34.22 164 ALA A C 1
ATOM 1324 O O . ALA A 1 164 ? -26.423 15.848 15.438 1.00 34.22 164 ALA A O 1
ATOM 1325 N N . GLU A 1 165 ? -26.000 13.811 16.269 1.00 37.16 165 GLU A N 1
ATOM 1326 C CA . GLU A 1 165 ? -26.123 13.110 14.999 1.00 37.16 165 GLU A CA 1
ATOM 1327 C C . GLU A 1 165 ? -27.448 12.363 15.061 1.00 37.16 165 GLU A C 1
ATOM 1329 O O . GLU A 1 165 ? -27.617 11.404 15.821 1.00 37.16 165 GLU A O 1
ATOM 1334 N N . GLU A 1 166 ? -28.414 12.848 14.279 1.00 35.00 166 GLU A N 1
ATOM 1335 C CA . GLU A 1 166 ? -29.530 12.038 13.812 1.00 35.00 166 GLU A CA 1
ATOM 1336 C C . GLU A 1 166 ? -28.992 10.640 13.506 1.00 35.00 166 GLU A C 1
ATOM 1338 O O . GLU A 1 166 ? -28.031 10.490 12.746 1.00 35.00 166 GLU A O 1
ATOM 1343 N N . ALA A 1 167 ? -29.592 9.607 14.101 1.00 40.19 167 ALA A N 1
ATOM 1344 C CA . ALA A 1 167 ? -29.422 8.261 13.590 1.00 40.19 167 ALA A CA 1
ATOM 1345 C C . ALA A 1 167 ? -30.059 8.258 12.199 1.00 40.19 167 ALA A C 1
ATOM 1347 O O . ALA A 1 167 ? -31.239 7.942 12.044 1.00 40.19 167 ALA A O 1
ATOM 1348 N N . ALA A 1 168 ? -29.275 8.683 11.208 1.00 41.09 168 ALA A N 1
ATOM 1349 C CA . ALA A 1 168 ? -29.595 8.527 9.813 1.00 41.09 168 ALA A CA 1
ATOM 1350 C C . ALA A 1 168 ? -29.984 7.054 9.611 1.00 41.09 168 ALA A C 1
ATOM 1352 O O . ALA A 1 168 ? -29.400 6.175 10.266 1.00 41.09 168 ALA A O 1
ATOM 1353 N N . PRO A 1 169 ? -30.976 6.765 8.753 1.00 48.34 169 PRO A N 1
ATOM 1354 C CA . PRO A 1 169 ? -31.247 5.398 8.336 1.00 48.34 169 PRO A CA 1
ATOM 1355 C C . PRO A 1 169 ? -29.914 4.720 8.015 1.00 48.34 169 PRO A C 1
ATOM 1357 O O . PRO A 1 169 ? -29.052 5.353 7.403 1.00 48.34 169 PRO A O 1
ATOM 1360 N N . VAL A 1 170 ? -29.716 3.477 8.466 1.00 58.88 170 VAL A N 1
ATOM 1361 C CA . VAL A 1 170 ? -28.525 2.710 8.085 1.00 58.88 170 VAL A CA 1
ATOM 1362 C C . VAL A 1 170 ? -28.549 2.632 6.564 1.00 58.88 170 VAL A C 1
ATOM 1364 O O . VAL A 1 170 ? -29.362 1.907 5.998 1.00 58.88 170 VAL A O 1
ATOM 1367 N N . GLU A 1 171 ? -27.736 3.465 5.912 1.00 74.75 171 GLU A N 1
ATOM 1368 C CA . GLU A 1 171 ? -27.641 3.486 4.461 1.00 74.75 171 GLU A CA 1
ATOM 1369 C C . GLU A 1 171 ? -27.114 2.104 4.049 1.00 74.75 171 GLU A C 1
ATOM 1371 O O . GLU A 1 171 ? -25.993 1.719 4.394 1.00 74.75 171 GLU A O 1
ATOM 1376 N N . GLU A 1 172 ? -27.953 1.311 3.383 1.00 80.31 172 GLU A N 1
ATOM 1377 C CA . GLU A 1 172 ? -27.549 0.015 2.858 1.00 80.31 172 GLU A CA 1
ATOM 1378 C C . GLU A 1 172 ? -26.957 0.185 1.462 1.00 80.31 172 GLU A C 1
ATOM 1380 O O . GLU A 1 172 ? -27.551 0.801 0.579 1.00 80.31 172 GLU A O 1
ATOM 1385 N N . PHE A 1 173 ? -25.786 -0.411 1.243 1.00 88.62 173 PHE A N 1
ATOM 1386 C CA . PHE A 1 173 ? -25.091 -0.358 -0.041 1.00 88.62 173 PHE A CA 1
ATOM 1387 C C . PHE A 1 173 ? -25.046 -1.739 -0.675 1.00 88.62 173 PHE A C 1
ATOM 1389 O O . PHE A 1 173 ? -24.647 -2.701 -0.014 1.00 88.62 173 PHE A O 1
ATOM 1396 N N . ALA A 1 174 ? -25.431 -1.846 -1.946 1.00 88.69 174 ALA A N 1
ATOM 1397 C CA . ALA A 1 174 ? -25.359 -3.098 -2.699 1.00 88.69 174 ALA A CA 1
ATOM 1398 C C . ALA A 1 174 ? -23.907 -3.539 -2.946 1.00 88.69 174 ALA A C 1
ATOM 1400 O O . ALA A 1 174 ? -23.599 -4.725 -2.862 1.00 88.69 174 ALA A O 1
ATOM 1401 N N . ASP A 1 175 ? -23.012 -2.582 -3.189 1.00 93.75 175 ASP A N 1
ATOM 1402 C CA . ASP A 1 175 ? -21.615 -2.823 -3.534 1.00 93.75 175 ASP A CA 1
ATOM 1403 C C . ASP A 1 175 ? -20.658 -1.858 -2.807 1.00 93.75 175 ASP A C 1
ATOM 1405 O O . ASP A 1 175 ? -21.052 -0.816 -2.268 1.00 93.75 175 ASP A O 1
ATOM 1409 N N . TYR A 1 176 ? -19.374 -2.226 -2.782 1.00 92.31 176 TYR A N 1
ATOM 1410 C CA . TYR A 1 176 ? -18.345 -1.467 -2.075 1.00 92.31 176 TYR A CA 1
ATOM 1411 C C . TYR A 1 176 ? -18.047 -0.112 -2.724 1.00 92.31 176 TYR A C 1
ATOM 1413 O O . TYR A 1 176 ? -17.716 0.843 -2.020 1.00 92.31 176 TYR A O 1
ATOM 1421 N N . GLN A 1 177 ? -18.151 -0.011 -4.051 1.00 92.81 177 GLN A N 1
ATOM 1422 C CA . GLN A 1 177 ? -17.837 1.212 -4.781 1.00 92.81 177 GLN A CA 1
ATOM 1423 C C . GLN A 1 177 ? -18.840 2.313 -4.426 1.00 92.81 177 GLN A C 1
ATOM 1425 O O . GLN A 1 177 ? -18.426 3.411 -4.053 1.00 92.81 177 GLN A O 1
ATOM 1430 N N . SER A 1 178 ? -20.132 1.991 -4.439 1.00 93.88 178 SER A N 1
ATOM 1431 C CA . SER A 1 178 ? -21.222 2.872 -4.019 1.00 93.88 178 SER A CA 1
ATOM 1432 C C . SER A 1 178 ? -21.059 3.307 -2.557 1.00 93.88 178 SER A C 1
ATOM 1434 O O . SER A 1 178 ? -21.132 4.498 -2.248 1.00 93.88 178 SER A O 1
ATOM 1436 N N . MET A 1 179 ? -20.730 2.367 -1.656 1.00 95.06 179 MET A N 1
ATOM 1437 C CA . MET A 1 179 ? -20.433 2.686 -0.251 1.00 95.06 179 MET A CA 1
ATOM 1438 C C . MET A 1 179 ? -19.248 3.653 -0.126 1.00 95.06 179 MET A C 1
ATOM 1440 O O . MET A 1 179 ? -19.302 4.635 0.616 1.00 95.06 179 MET A O 1
ATOM 1444 N N . ARG A 1 180 ? -18.152 3.397 -0.847 1.00 94.81 180 ARG A N 1
ATOM 1445 C CA . ARG A 1 180 ? -16.941 4.221 -0.771 1.00 94.81 180 ARG A CA 1
ATOM 1446 C C . ARG A 1 180 ? -17.109 5.596 -1.379 1.00 94.81 180 ARG A C 1
ATOM 1448 O O . ARG A 1 180 ? -16.541 6.539 -0.829 1.00 94.81 180 ARG A O 1
ATOM 1455 N N . GLN A 1 181 ? -17.880 5.720 -2.454 1.00 92.81 181 GLN A N 1
ATOM 1456 C CA . GLN A 1 181 ? -18.249 7.016 -3.007 1.00 92.81 181 GLN A CA 1
ATOM 1457 C C . GLN A 1 181 ? -18.969 7.848 -1.945 1.00 92.81 181 GLN A C 1
ATOM 1459 O O . GLN A 1 181 ? -18.546 8.965 -1.646 1.00 92.81 181 GLN A O 1
ATOM 1464 N N . ARG A 1 182 ? -19.976 7.260 -1.291 1.00 93.56 182 ARG A N 1
ATOM 1465 C CA . ARG A 1 182 ? -20.734 7.927 -0.234 1.00 93.56 182 ARG A CA 1
ATOM 1466 C C . ARG A 1 182 ? -19.868 8.333 0.961 1.00 93.56 182 ARG A C 1
ATOM 1468 O O . ARG A 1 182 ? -19.961 9.461 1.442 1.00 93.56 182 ARG A O 1
ATOM 1475 N N . VAL A 1 183 ? -18.974 7.452 1.412 1.00 93.69 183 VAL A N 1
ATOM 1476 C CA . VAL A 1 183 ? -17.978 7.786 2.446 1.00 93.69 183 VAL A CA 1
ATOM 1477 C C . VAL A 1 183 ? -17.105 8.964 2.001 1.00 93.69 183 VAL A C 1
ATOM 1479 O O . VAL A 1 183 ? -16.883 9.885 2.784 1.00 93.69 183 VAL A O 1
ATOM 1482 N N . GLY A 1 184 ? -16.638 8.972 0.750 1.00 90.50 184 GLY A N 1
ATOM 1483 C CA . GLY A 1 184 ? -15.839 10.064 0.190 1.00 90.50 184 GLY A CA 1
ATOM 1484 C C . GLY A 1 184 ? -16.568 11.411 0.202 1.00 90.50 184 GLY A C 1
ATOM 1485 O O . GLY A 1 184 ? -15.993 12.412 0.627 1.00 90.50 184 GLY A O 1
ATOM 1486 N N . GLU A 1 185 ? -17.847 11.433 -0.182 1.00 94.38 185 GLU A N 1
ATOM 1487 C CA . GLU A 1 185 ? -18.701 12.628 -0.116 1.00 94.38 185 GLU A CA 1
ATOM 1488 C C . GLU A 1 185 ? -18.823 13.166 1.316 1.00 94.38 185 GLU A C 1
ATOM 1490 O O . GLU A 1 185 ? -18.700 14.371 1.546 1.00 94.38 185 GLU A O 1
ATOM 1495 N N . LEU A 1 186 ? -19.022 12.280 2.296 1.00 91.31 186 LEU A N 1
ATOM 1496 C CA . LEU A 1 186 ? -19.109 12.661 3.706 1.00 91.31 186 LEU A CA 1
ATOM 1497 C C . LEU A 1 186 ? -17.775 13.202 4.233 1.00 91.31 186 LEU A C 1
ATOM 1499 O O . LEU A 1 186 ? -17.766 14.206 4.944 1.00 91.31 186 LEU A O 1
ATOM 1503 N N . PHE A 1 187 ? -16.647 12.604 3.843 1.00 90.94 187 PHE A N 1
ATOM 1504 C CA . PHE A 1 187 ? -15.316 13.124 4.167 1.00 90.94 187 PHE A CA 1
ATOM 1505 C C . PHE A 1 187 ? -15.081 14.515 3.567 1.00 90.94 187 PHE A C 1
ATOM 1507 O O . PHE A 1 187 ? -14.598 15.401 4.272 1.00 90.94 187 PHE A O 1
ATOM 1514 N N . ALA A 1 188 ? -15.476 14.745 2.310 1.00 90.94 188 ALA A N 1
ATOM 1515 C CA . ALA A 1 188 ? -15.392 16.062 1.675 1.00 90.94 188 ALA A CA 1
ATOM 1516 C C . ALA A 1 188 ? -16.242 17.114 2.414 1.00 90.94 188 ALA A C 1
ATOM 1518 O O . ALA A 1 188 ? -15.836 18.268 2.552 1.00 90.94 188 ALA A O 1
ATOM 1519 N N . GLN A 1 189 ? -17.386 16.697 2.963 1.00 92.19 189 GLN A N 1
ATOM 1520 C CA . GLN A 1 189 ? -18.261 17.522 3.802 1.00 92.19 189 GLN A CA 1
ATOM 1521 C C . GLN A 1 189 ? -17.811 17.608 5.272 1.00 92.19 189 GLN A C 1
ATOM 1523 O O . GLN A 1 189 ? -18.492 18.245 6.075 1.00 92.19 189 GLN A O 1
ATOM 1528 N N . LYS A 1 190 ? -16.691 16.973 5.648 1.00 91.31 190 LYS A N 1
ATOM 1529 C CA . LYS A 1 190 ? -16.195 16.847 7.033 1.00 91.31 190 LYS A CA 1
ATOM 1530 C C . LYS A 1 190 ? -17.175 16.161 8.003 1.00 91.31 190 LYS A C 1
ATOM 1532 O O . LYS A 1 190 ? -17.061 16.315 9.217 1.00 91.31 190 LYS A O 1
ATOM 1537 N N . LYS A 1 191 ? -18.120 15.370 7.486 1.00 86.69 191 LYS A N 1
ATOM 1538 C CA . LYS A 1 191 ? -19.104 14.580 8.248 1.00 86.69 191 LYS A CA 1
ATOM 1539 C C . LYS A 1 191 ? -18.520 13.220 8.643 1.00 86.69 191 LYS A C 1
ATOM 1541 O O . LYS A 1 191 ? -18.939 12.168 8.162 1.00 86.69 191 LYS A O 1
ATOM 1546 N N . TYR A 1 192 ? -17.487 13.243 9.482 1.00 88.50 192 TYR A N 1
ATOM 1547 C CA . TYR A 1 192 ? -16.683 12.053 9.776 1.00 88.50 192 TYR A CA 1
ATOM 1548 C C . TYR A 1 192 ? -17.396 11.004 10.636 1.00 88.50 192 TYR A C 1
ATOM 1550 O O . TYR A 1 192 ? -17.102 9.820 10.489 1.00 88.50 192 TYR A O 1
ATOM 1558 N N . ALA A 1 193 ? -18.313 11.401 11.519 1.00 83.25 193 ALA A N 1
ATOM 1559 C CA . ALA A 1 193 ? -19.037 10.452 12.361 1.00 83.25 193 ALA A CA 1
ATOM 1560 C C . ALA A 1 193 ? -20.105 9.683 11.559 1.00 83.25 193 ALA A C 1
ATOM 1562 O O . ALA A 1 193 ? -20.072 8.450 11.561 1.00 83.25 193 ALA A O 1
ATOM 1563 N N . ALA A 1 194 ? -20.887 10.366 10.717 1.00 81.81 194 ALA A N 1
ATOM 1564 C CA . ALA A 1 194 ? -21.707 9.722 9.685 1.00 81.81 194 ALA A CA 1
ATOM 1565 C C . ALA A 1 194 ? -20.901 8.763 8.780 1.00 81.81 194 ALA A C 1
ATOM 1567 O O . ALA A 1 194 ? -21.308 7.622 8.555 1.00 81.81 194 ALA A O 1
ATOM 1568 N N . ALA A 1 195 ? -19.716 9.177 8.308 1.00 89.19 195 ALA A N 1
ATOM 1569 C CA . ALA A 1 195 ? -18.847 8.303 7.516 1.00 89.19 195 ALA A CA 1
ATOM 1570 C C . ALA A 1 195 ? -18.398 7.057 8.304 1.00 89.19 195 ALA A C 1
ATOM 1572 O O . ALA A 1 195 ? -18.369 5.952 7.758 1.00 89.19 195 ALA A O 1
ATOM 1573 N N . ALA A 1 196 ? -18.093 7.213 9.596 1.00 86.25 196 ALA A N 1
ATOM 1574 C CA . ALA A 1 196 ? -17.708 6.110 10.469 1.00 86.25 196 ALA A CA 1
ATOM 1575 C C . ALA A 1 196 ? -18.847 5.096 10.685 1.00 86.25 196 ALA A C 1
ATOM 1577 O O . ALA A 1 196 ? -18.580 3.898 10.772 1.00 86.25 196 ALA A O 1
ATOM 1578 N N . LEU A 1 197 ? -20.112 5.533 10.729 1.00 83.75 197 LEU A N 1
ATOM 1579 C CA . LEU A 1 197 ? -21.260 4.619 10.813 1.00 83.75 197 LEU A CA 1
ATOM 1580 C C . LEU A 1 197 ? -21.338 3.701 9.585 1.00 83.75 197 LEU A C 1
ATOM 1582 O O . LEU A 1 197 ? -21.462 2.484 9.746 1.00 83.75 197 LEU A O 1
ATOM 1586 N N . ILE A 1 198 ? -21.189 4.272 8.385 1.00 88.81 198 ILE A N 1
ATOM 1587 C CA . ILE A 1 198 ? -21.189 3.525 7.118 1.00 88.81 198 ILE A CA 1
ATOM 1588 C C . ILE A 1 198 ? -20.002 2.558 7.060 1.00 88.81 198 ILE A C 1
ATOM 1590 O O . ILE A 1 198 ? -20.176 1.368 6.797 1.00 88.81 198 ILE A O 1
ATOM 1594 N N . LEU A 1 199 ? -18.794 3.044 7.362 1.00 90.69 199 LEU A N 1
ATOM 1595 C CA . LEU A 1 199 ? -17.580 2.226 7.338 1.00 90.69 199 LEU A CA 1
ATOM 1596 C C . LEU A 1 199 ? -17.664 1.036 8.300 1.00 90.69 199 LEU A C 1
ATOM 1598 O O . LEU A 1 199 ? -17.242 -0.064 7.944 1.00 90.69 199 LEU A O 1
ATOM 1602 N N . ARG A 1 200 ? -18.238 1.237 9.494 1.00 86.56 200 ARG A N 1
ATOM 1603 C CA . ARG A 1 200 ? -18.441 0.169 10.479 1.00 86.56 200 ARG A CA 1
ATOM 1604 C C . ARG A 1 200 ? -19.409 -0.893 9.963 1.00 86.56 200 ARG A C 1
ATOM 1606 O O . ARG A 1 200 ? -19.101 -2.072 10.081 1.00 86.56 200 ARG A O 1
ATOM 1613 N N . GLY A 1 201 ? -20.535 -0.493 9.366 1.00 82.38 201 GLY A N 1
ATOM 1614 C CA . GLY A 1 201 ? -21.473 -1.435 8.739 1.00 82.38 201 GLY A CA 1
ATOM 1615 C C . GLY A 1 201 ? -20.846 -2.218 7.578 1.00 82.38 201 GLY A C 1
ATOM 1616 O O . GLY A 1 201 ? -21.169 -3.382 7.355 1.00 82.38 201 GLY A O 1
ATOM 1617 N N . GLY A 1 202 ? -19.890 -1.606 6.875 1.00 86.75 202 GLY A N 1
ATOM 1618 C CA . GLY A 1 202 ? -19.149 -2.237 5.789 1.00 86.75 202 GLY A CA 1
ATOM 1619 C C . GLY A 1 202 ? -18.062 -3.231 6.214 1.00 86.75 202 GLY A C 1
ATOM 1620 O O . GLY A 1 202 ? -17.580 -3.960 5.350 1.00 86.75 202 GLY A O 1
ATOM 1621 N N . LEU A 1 203 ? -17.643 -3.278 7.488 1.00 85.62 203 LEU A N 1
ATOM 1622 C CA . LEU A 1 203 ? -16.527 -4.134 7.934 1.00 85.62 203 LEU A CA 1
ATOM 1623 C C . LEU A 1 203 ? -16.799 -5.628 7.742 1.00 85.62 203 LEU A C 1
ATOM 1625 O O . LEU A 1 203 ? -15.926 -6.358 7.271 1.00 85.62 203 LEU A O 1
ATOM 1629 N N . ASP A 1 204 ? -17.999 -6.073 8.104 1.00 83.75 204 ASP A N 1
ATOM 1630 C CA . ASP A 1 204 ? -18.369 -7.488 8.019 1.00 83.75 204 ASP A CA 1
ATOM 1631 C C . ASP A 1 204 ? -19.019 -7.820 6.667 1.00 83.75 204 ASP A C 1
ATOM 1633 O O . ASP A 1 204 ? -18.974 -8.963 6.221 1.00 83.75 204 ASP A O 1
ATOM 1637 N N . LYS A 1 205 ? -19.568 -6.812 5.972 1.00 88.88 205 LYS A N 1
ATOM 1638 C CA . LYS A 1 205 ? -20.185 -6.973 4.647 1.00 88.88 205 LYS A CA 1
ATOM 1639 C C . LYS A 1 205 ? -19.160 -7.064 3.516 1.00 88.88 205 LYS A C 1
ATOM 1641 O O . LYS A 1 205 ? -19.330 -7.855 2.595 1.00 88.88 205 LYS A O 1
ATOM 1646 N N . PHE A 1 206 ? -18.112 -6.244 3.564 1.00 92.19 206 PHE A N 1
ATOM 1647 C CA . PHE A 1 206 ? -17.100 -6.148 2.511 1.00 92.19 206 PHE A CA 1
ATOM 1648 C C . PHE A 1 206 ? -15.753 -6.644 3.037 1.00 92.19 206 PHE A C 1
ATOM 1650 O O . PHE A 1 206 ? -14.823 -5.867 3.264 1.00 92.19 206 PHE A O 1
ATOM 1657 N N . THR A 1 207 ? -15.665 -7.958 3.246 1.00 89.81 207 THR A N 1
ATOM 1658 C CA . THR A 1 207 ? -14.521 -8.623 3.889 1.00 89.81 207 THR A CA 1
ATOM 1659 C C . THR A 1 207 ? -13.195 -8.381 3.162 1.00 89.81 207 THR A C 1
ATOM 1661 O O . THR A 1 207 ? -12.170 -8.172 3.805 1.00 89.81 207 THR A O 1
ATOM 1664 N N . ASP A 1 208 ? -13.209 -8.286 1.830 1.00 90.50 208 ASP A N 1
ATOM 1665 C CA . ASP A 1 208 ? -12.021 -7.973 1.020 1.00 90.50 208 ASP A CA 1
ATOM 1666 C C . ASP A 1 208 ? -11.481 -6.547 1.197 1.00 90.50 208 ASP A C 1
ATOM 1668 O O . ASP A 1 208 ? -10.375 -6.235 0.746 1.00 90.50 208 ASP A O 1
ATOM 1672 N N . HIS A 1 209 ? -12.236 -5.681 1.872 1.00 93.88 209 HIS A N 1
ATOM 1673 C CA . HIS A 1 209 ? -11.913 -4.273 2.061 1.00 93.88 209 HIS A CA 1
ATOM 1674 C C . HIS A 1 209 ? -11.775 -3.869 3.532 1.00 93.88 209 HIS A C 1
ATOM 1676 O O . HIS A 1 209 ? -11.781 -2.678 3.861 1.00 93.88 209 HIS A O 1
ATOM 1682 N N . GLN A 1 210 ? -11.599 -4.846 4.424 1.00 93.75 210 GLN A N 1
ATOM 1683 C CA . GLN A 1 210 ? -11.486 -4.598 5.858 1.00 93.75 210 GLN A CA 1
ATOM 1684 C C . GLN A 1 210 ? -10.332 -3.661 6.216 1.00 93.75 210 GLN A C 1
ATOM 1686 O O . GLN A 1 210 ? -10.557 -2.751 7.004 1.00 93.75 210 GLN A O 1
ATOM 1691 N N . VAL A 1 211 ? -9.152 -3.796 5.593 1.00 95.56 211 VAL A N 1
ATOM 1692 C CA . VAL A 1 211 ? -7.998 -2.899 5.834 1.00 95.56 211 VAL A CA 1
ATOM 1693 C C . VAL A 1 211 ? -8.352 -1.445 5.529 1.00 95.56 211 VAL A C 1
ATOM 1695 O O . VAL A 1 211 ? -8.090 -0.545 6.323 1.00 95.56 211 VAL A O 1
ATOM 1698 N N . ALA A 1 212 ? -8.971 -1.205 4.370 1.00 94.75 212 ALA A N 1
ATOM 1699 C CA . ALA A 1 212 ? -9.357 0.139 3.966 1.00 94.75 212 ALA A CA 1
ATOM 1700 C C . ALA A 1 212 ? -10.428 0.705 4.907 1.00 94.75 212 ALA A C 1
ATOM 1702 O O . ALA A 1 212 ? -10.383 1.885 5.251 1.00 94.75 212 ALA A O 1
ATOM 1703 N N . ASN A 1 213 ? -11.380 -0.119 5.342 1.00 95.19 213 ASN A N 1
ATOM 1704 C CA . ASN A 1 213 ? -12.447 0.329 6.228 1.00 95.19 213 ASN A CA 1
ATOM 1705 C C . ASN A 1 213 ? -11.935 0.619 7.646 1.00 95.19 213 ASN A C 1
ATOM 1707 O O . ASN A 1 213 ? -12.248 1.681 8.177 1.00 95.19 213 ASN A O 1
ATOM 1711 N N . THR A 1 214 ? -11.107 -0.248 8.240 1.00 95.31 214 THR A N 1
ATOM 1712 C CA . THR A 1 214 ? -10.508 -0.009 9.567 1.00 95.31 214 THR A CA 1
ATOM 1713 C C . THR A 1 214 ? -9.571 1.194 9.563 1.00 95.31 214 THR A C 1
ATOM 1715 O O . THR A 1 214 ? -9.653 2.026 10.466 1.00 95.31 214 THR A O 1
ATOM 1718 N N . TYR A 1 215 ? -8.754 1.360 8.517 1.00 97.31 215 TYR A N 1
ATOM 1719 C CA . TYR A 1 215 ? -7.910 2.547 8.365 1.00 97.31 215 TYR A CA 1
ATOM 1720 C C . TYR A 1 215 ? -8.744 3.833 8.299 1.00 97.31 215 TYR A C 1
ATOM 1722 O O . TYR A 1 215 ? -8.461 4.802 9.003 1.00 97.31 215 TYR A O 1
ATOM 1730 N N . ASN A 1 216 ? -9.806 3.845 7.486 1.00 97.00 216 ASN A N 1
ATOM 1731 C CA . ASN A 1 216 ? -10.662 5.022 7.362 1.00 97.00 216 ASN A CA 1
ATOM 1732 C C . ASN A 1 216 ? -11.494 5.280 8.625 1.00 97.00 216 ASN A C 1
ATOM 1734 O O . ASN A 1 216 ? -11.736 6.438 8.936 1.00 97.00 216 ASN A O 1
ATOM 1738 N N . LEU A 1 217 ? -11.871 4.251 9.392 1.00 94.81 217 LEU A N 1
ATOM 1739 C CA . LEU A 1 217 ? -12.495 4.417 10.711 1.00 94.81 217 LEU A CA 1
ATOM 1740 C C . LEU A 1 217 ? -11.550 5.096 11.704 1.00 94.81 217 LEU A C 1
ATOM 1742 O O . LEU A 1 217 ? -11.955 6.031 12.402 1.00 94.81 217 LEU A O 1
ATOM 1746 N N . ALA A 1 218 ? -10.288 4.662 11.735 1.00 96.88 218 ALA A N 1
ATOM 1747 C CA . ALA A 1 218 ? -9.261 5.294 12.550 1.00 96.88 218 ALA A CA 1
ATOM 1748 C C . ALA A 1 218 ? -9.047 6.758 12.135 1.00 96.88 218 ALA A C 1
ATOM 1750 O O . ALA A 1 218 ? -9.026 7.647 12.985 1.00 96.88 218 ALA A O 1
ATOM 1751 N N . LEU A 1 219 ? -8.979 7.026 10.827 1.00 96.81 219 LEU A N 1
ATOM 1752 C CA . LEU A 1 219 ? -8.861 8.380 10.293 1.00 96.81 219 LEU A CA 1
ATOM 1753 C C . LEU A 1 219 ? -10.086 9.247 10.624 1.00 96.81 219 LEU A C 1
ATOM 1755 O O . LEU A 1 219 ? -9.924 10.384 11.061 1.00 96.81 219 LEU A O 1
ATOM 1759 N N . SER A 1 220 ? -11.308 8.724 10.472 1.00 93.00 220 SER A N 1
ATOM 1760 C CA . SER A 1 220 ? -12.542 9.429 10.839 1.00 93.00 220 SER A CA 1
ATOM 1761 C C . SER A 1 220 ? -12.536 9.842 12.308 1.00 93.00 220 SER A C 1
ATOM 1763 O O . SER A 1 220 ? -12.933 10.963 12.618 1.00 93.00 220 SER A O 1
ATOM 1765 N N . ALA A 1 221 ? -12.095 8.961 13.211 1.00 89.25 221 ALA A N 1
ATOM 1766 C CA . ALA A 1 221 ? -11.981 9.268 14.635 1.00 89.25 221 ALA A CA 1
ATOM 1767 C C . ALA A 1 221 ? -10.895 10.323 14.905 1.00 89.25 221 ALA A C 1
ATOM 1769 O O . ALA A 1 221 ? -11.130 11.297 15.620 1.00 89.25 221 ALA A O 1
ATOM 1770 N N . LEU A 1 222 ? -9.737 10.195 14.254 1.00 93.38 222 LEU A N 1
ATOM 1771 C CA . LEU A 1 222 ? -8.638 11.143 14.407 1.00 93.38 222 LEU A CA 1
ATOM 1772 C C . LEU A 1 222 ? -9.009 12.555 13.936 1.00 93.38 222 LEU A C 1
ATOM 1774 O O . LEU A 1 222 ? -8.687 13.534 14.607 1.00 93.38 222 LEU A O 1
ATOM 1778 N N . LEU A 1 223 ? -9.740 12.673 12.824 1.00 91.25 223 LEU A N 1
ATOM 1779 C CA . LEU A 1 223 ? -10.226 13.957 12.305 1.00 91.25 223 LEU A CA 1
ATOM 1780 C C . LEU A 1 223 ? -11.309 14.595 13.191 1.00 91.25 223 LEU A C 1
ATOM 1782 O O . LEU A 1 223 ? -11.516 15.806 13.129 1.00 91.25 223 LEU A O 1
ATOM 1786 N N . GLN A 1 224 ? -11.946 13.808 14.060 1.00 89.12 224 GLN A N 1
ATOM 1787 C CA . GLN A 1 224 ? -12.820 14.286 15.138 1.00 89.12 224 GLN A CA 1
ATOM 1788 C C . GLN A 1 224 ? -12.056 14.604 16.429 1.00 89.12 224 GLN A C 1
ATOM 1790 O O . GLN A 1 224 ? -12.669 14.962 17.430 1.00 89.12 224 GLN A O 1
ATOM 1795 N N . LYS A 1 225 ? -10.719 14.513 16.405 1.00 89.88 225 LYS A N 1
ATOM 1796 C CA . LYS A 1 225 ? -9.823 14.688 17.557 1.00 89.88 225 LYS A CA 1
ATOM 1797 C C . LYS A 1 225 ? -9.992 13.617 18.644 1.00 89.88 225 LYS A C 1
ATOM 1799 O O . LYS A 1 225 ? -9.533 13.813 19.764 1.00 89.88 225 LYS A O 1
ATOM 1804 N N . ASP A 1 226 ? -10.581 12.471 18.306 1.00 87.44 226 ASP A N 1
ATOM 1805 C CA . ASP A 1 226 ? -10.711 11.318 19.198 1.00 87.44 226 ASP A CA 1
ATOM 1806 C C . ASP A 1 226 ? -9.553 10.337 18.958 1.00 87.44 226 ASP A C 1
ATOM 1808 O O . ASP A 1 226 ? -9.644 9.376 18.188 1.00 87.44 226 ASP A O 1
ATOM 1812 N N . GLN A 1 227 ? -8.416 10.632 19.592 1.00 90.62 227 GLN A N 1
ATOM 1813 C CA . GLN A 1 227 ? -7.183 9.847 19.461 1.00 90.62 227 GLN A CA 1
ATOM 1814 C C . GLN A 1 227 ? -7.351 8.415 19.980 1.00 90.62 227 GLN A C 1
ATOM 1816 O O . GLN A 1 227 ? -6.859 7.463 19.378 1.00 90.62 227 GLN A O 1
ATOM 1821 N N . GLU A 1 228 ? -8.090 8.260 21.074 1.00 87.00 228 GLU A N 1
ATOM 1822 C CA . GLU A 1 228 ? -8.335 6.978 21.728 1.00 87.00 228 GLU A CA 1
ATOM 1823 C C . GLU A 1 228 ? -9.132 6.030 20.834 1.00 87.00 228 GLU A C 1
ATOM 1825 O O . GLU A 1 228 ? -8.787 4.854 20.687 1.00 87.00 228 GLU A O 1
ATOM 1830 N N . LYS A 1 229 ? -10.176 6.552 20.185 1.00 85.12 229 LYS A N 1
ATOM 1831 C CA . LYS A 1 229 ? -10.982 5.791 19.231 1.00 85.12 229 LYS A CA 1
ATOM 1832 C C . LYS A 1 229 ? -10.244 5.541 17.921 1.00 85.12 229 LYS A C 1
ATOM 1834 O O . LYS A 1 229 ? -10.433 4.486 17.319 1.00 85.12 229 LYS A O 1
ATOM 1839 N N . ALA A 1 230 ? -9.385 6.466 17.489 1.00 92.81 230 ALA A N 1
ATOM 1840 C CA . ALA A 1 230 ? -8.517 6.236 16.338 1.00 92.81 230 ALA A CA 1
ATOM 1841 C C . ALA A 1 230 ? -7.605 5.024 16.577 1.00 92.81 230 ALA A C 1
ATOM 1843 O O . ALA A 1 230 ? -7.591 4.100 15.767 1.00 92.81 230 ALA A O 1
ATOM 1844 N N . ILE A 1 231 ? -6.924 4.987 17.725 1.00 94.62 231 ILE A N 1
ATOM 1845 C CA . ILE A 1 231 ? -6.065 3.866 18.126 1.00 94.62 231 ILE A CA 1
ATOM 1846 C C . ILE A 1 231 ? -6.874 2.572 18.265 1.00 94.62 231 ILE A C 1
ATOM 1848 O O . ILE A 1 231 ? -6.447 1.540 17.753 1.00 94.62 231 ILE A O 1
ATOM 1852 N N . TYR A 1 232 ? -8.063 2.624 18.876 1.00 92.88 232 TYR A N 1
ATOM 1853 C CA . TYR A 1 232 ? -8.951 1.461 18.987 1.00 92.88 232 TYR A CA 1
ATOM 1854 C C . TYR A 1 232 ? -9.245 0.806 17.628 1.00 92.88 232 TYR A C 1
ATOM 1856 O O . TYR A 1 232 ? -9.211 -0.418 17.519 1.00 92.88 232 TYR A O 1
ATOM 1864 N N . TRP A 1 233 ? -9.513 1.590 16.579 1.00 93.06 233 TRP A N 1
ATOM 1865 C CA . TRP A 1 233 ? -9.795 1.035 15.251 1.00 93.06 233 TRP A CA 1
ATOM 1866 C C . TRP A 1 233 ? -8.569 0.412 14.580 1.00 93.06 233 TRP A C 1
ATOM 1868 O O . TRP A 1 233 ? -8.712 -0.557 13.832 1.00 93.06 233 TRP A O 1
ATOM 1878 N N . LEU A 1 234 ? -7.370 0.920 14.868 1.00 97.25 234 LEU A N 1
ATOM 1879 C CA . LEU A 1 234 ? -6.128 0.296 14.412 1.00 97.25 234 LEU A CA 1
ATOM 1880 C C . LEU A 1 234 ? -5.890 -1.042 15.129 1.00 97.25 234 LEU A C 1
ATOM 1882 O O . LEU A 1 234 ? -5.593 -2.042 14.479 1.00 97.25 234 LEU A O 1
ATOM 1886 N N . GLU A 1 235 ? -6.115 -1.090 16.445 1.00 94.50 235 GLU A N 1
ATOM 1887 C CA . GLU A 1 235 ? -6.062 -2.327 17.238 1.00 94.50 235 GLU A CA 1
ATOM 1888 C C . GLU A 1 235 ? -7.115 -3.346 16.797 1.00 94.50 235 GLU A C 1
ATOM 1890 O O . GLU A 1 235 ? -6.828 -4.537 16.728 1.00 94.50 235 GLU A O 1
ATOM 1895 N N . GLU A 1 236 ? -8.331 -2.900 16.477 1.00 90.75 236 GLU A N 1
ATOM 1896 C CA . GLU A 1 236 ? -9.375 -3.751 15.897 1.00 90.75 236 GLU A CA 1
ATOM 1897 C C . GLU A 1 236 ? -8.920 -4.351 14.563 1.00 90.75 236 GLU A C 1
ATOM 1899 O O . GLU A 1 236 ? -9.160 -5.531 14.315 1.00 90.75 236 GLU A O 1
ATOM 1904 N N . GLY A 1 237 ? -8.214 -3.577 13.731 1.00 93.44 237 GLY A N 1
ATOM 1905 C CA . GLY A 1 237 ? -7.590 -4.093 12.515 1.00 93.44 237 GLY A CA 1
ATOM 1906 C C . GLY A 1 237 ? -6.649 -5.264 12.806 1.00 93.44 237 GLY A C 1
ATOM 1907 O O . GLY A 1 237 ? -6.818 -6.341 12.235 1.00 93.44 237 GLY A O 1
ATOM 1908 N N . HIS A 1 238 ? -5.729 -5.099 13.758 1.00 95.69 238 HIS A N 1
ATOM 1909 C CA . HIS A 1 238 ? -4.816 -6.174 14.159 1.00 95.69 238 HIS A CA 1
ATOM 1910 C C . HIS A 1 238 ? -5.546 -7.371 14.787 1.00 95.69 238 HIS A C 1
ATOM 1912 O O . HIS A 1 238 ? -5.226 -8.515 14.468 1.00 95.69 238 HIS A O 1
ATOM 1918 N N . ARG A 1 239 ? -6.577 -7.144 15.619 1.00 92.94 239 ARG A N 1
ATOM 1919 C CA . ARG A 1 239 ? -7.411 -8.222 16.195 1.00 92.94 239 ARG A CA 1
ATOM 1920 C C . ARG A 1 239 ? -8.136 -9.044 15.127 1.00 92.94 239 ARG A C 1
ATOM 1922 O O . ARG A 1 239 ? -8.408 -10.218 15.353 1.00 92.94 239 ARG A O 1
ATOM 1929 N N . ARG A 1 240 ? -8.398 -8.457 13.957 1.00 89.81 240 ARG A N 1
ATOM 1930 C CA . ARG A 1 240 ? -8.958 -9.135 12.775 1.00 89.81 240 ARG A CA 1
ATOM 1931 C C . ARG A 1 240 ? -7.904 -9.803 11.886 1.00 89.81 240 ARG A C 1
ATOM 1933 O O . ARG A 1 240 ? -8.244 -10.293 10.815 1.00 89.81 240 ARG A O 1
ATOM 1940 N N . GLY A 1 241 ? -6.638 -9.829 12.304 1.00 93.69 241 GLY A N 1
ATOM 1941 C CA . GLY A 1 241 ? -5.540 -10.409 11.528 1.00 93.69 241 GLY A CA 1
ATOM 1942 C C . GLY A 1 241 ? -5.090 -9.547 10.347 1.00 93.69 241 GLY A C 1
ATOM 1943 O O . GLY A 1 241 ? -4.468 -10.060 9.419 1.00 93.69 241 GLY A O 1
ATOM 1944 N N . LEU A 1 242 ? -5.415 -8.251 10.355 1.00 96.19 242 LEU A N 1
ATOM 1945 C CA . LEU A 1 242 ? -4.995 -7.302 9.328 1.00 96.19 242 LEU A CA 1
ATOM 1946 C C . LEU A 1 242 ? -3.679 -6.635 9.732 1.00 96.19 242 LEU A C 1
ATOM 1948 O O . LEU A 1 242 ? -3.450 -6.378 10.911 1.00 96.19 242 LEU A O 1
ATOM 1952 N N . PHE A 1 243 ? -2.877 -6.250 8.745 1.00 97.75 243 PHE A N 1
ATOM 1953 C CA . PHE A 1 243 ? -1.835 -5.240 8.904 1.00 97.75 243 PHE A CA 1
ATOM 1954 C C . PHE A 1 243 ? -1.994 -4.151 7.841 1.00 97.75 243 PHE A C 1
ATOM 1956 O O . PHE A 1 243 ? -2.546 -4.360 6.757 1.00 97.75 243 PHE A O 1
ATOM 1963 N N . PHE A 1 244 ? -1.550 -2.953 8.182 1.00 97.88 244 PHE A N 1
ATOM 1964 C CA . PHE A 1 244 ? -1.593 -1.771 7.340 1.00 97.88 244 PHE A CA 1
ATOM 1965 C C . PHE A 1 244 ? -0.315 -1.653 6.516 1.00 97.88 244 PHE A C 1
ATOM 1967 O O . PHE A 1 244 ? 0.739 -2.178 6.878 1.00 97.88 244 PHE A O 1
ATOM 1974 N N . SER A 1 245 ? -0.406 -0.917 5.406 1.00 96.94 245 SER A N 1
ATOM 1975 C CA . SER A 1 245 ? 0.756 -0.629 4.568 1.00 96.94 245 SER A CA 1
ATOM 1976 C C . SER A 1 245 ? 1.920 -0.074 5.391 1.00 96.94 245 SER A C 1
ATOM 1978 O O . SER A 1 245 ? 1.707 0.753 6.280 1.00 96.94 245 SER A O 1
ATOM 1980 N N . LYS A 1 246 ? 3.159 -0.436 5.043 1.00 95.19 246 LYS A N 1
ATOM 1981 C CA . LYS A 1 246 ? 4.369 0.116 5.682 1.00 95.19 246 LYS A CA 1
ATOM 1982 C C . LYS A 1 246 ? 4.453 1.650 5.631 1.00 95.19 246 LYS A C 1
ATOM 1984 O O . LYS A 1 246 ? 5.177 2.259 6.409 1.00 95.19 246 LYS A O 1
ATOM 1989 N N . TRP A 1 247 ? 3.703 2.288 4.729 1.00 94.69 247 TRP A N 1
ATOM 1990 C CA . TRP A 1 247 ? 3.622 3.749 4.613 1.00 94.69 247 TRP A CA 1
ATOM 1991 C C . TRP A 1 247 ? 2.341 4.355 5.199 1.00 94.69 247 TRP A C 1
ATOM 1993 O O . TRP A 1 247 ? 2.162 5.573 5.137 1.00 94.69 247 TRP A O 1
ATOM 2003 N N . ALA A 1 248 ? 1.445 3.536 5.759 1.00 94.94 248 ALA A N 1
ATOM 2004 C CA . ALA A 1 248 ? 0.101 3.938 6.178 1.00 94.94 248 ALA A CA 1
ATOM 2005 C C . ALA A 1 248 ? 0.099 5.115 7.164 1.00 94.94 248 ALA A C 1
ATOM 2007 O O . ALA A 1 248 ? -0.819 5.940 7.137 1.00 94.94 248 ALA A O 1
ATOM 2008 N N . PHE A 1 249 ? 1.140 5.215 7.994 1.00 95.56 249 PHE A N 1
ATOM 2009 C CA . PHE A 1 249 ? 1.236 6.172 9.095 1.00 95.56 249 PHE A CA 1
ATOM 2010 C C . PHE A 1 249 ? 2.262 7.295 8.871 1.00 95.56 249 PHE A C 1
ATOM 2012 O O . PHE A 1 249 ? 2.607 8.006 9.808 1.00 95.56 249 PHE A O 1
ATOM 2019 N N . LEU A 1 250 ? 2.737 7.492 7.633 1.00 91.44 250 LEU A N 1
ATOM 2020 C CA . LEU A 1 250 ? 3.709 8.552 7.315 1.00 91.44 250 LEU A CA 1
ATOM 2021 C C . LEU A 1 250 ? 3.095 9.950 7.187 1.00 91.44 250 LEU A C 1
ATOM 2023 O O . LEU A 1 250 ? 3.814 10.947 7.187 1.00 91.44 250 LEU A O 1
ATOM 2027 N N . ALA A 1 251 ? 1.780 10.039 7.002 1.00 90.00 251 ALA A N 1
ATOM 2028 C CA . ALA A 1 251 ? 1.129 11.319 6.783 1.00 90.00 251 ALA A CA 1
ATOM 2029 C C . ALA A 1 251 ? 1.093 12.173 8.061 1.00 90.00 251 ALA A C 1
ATOM 2031 O O . ALA A 1 251 ? 0.838 11.673 9.155 1.00 90.00 251 ALA A O 1
ATOM 2032 N N . GLU A 1 252 ? 1.267 13.487 7.896 1.00 90.25 252 GLU A N 1
ATOM 2033 C CA . GLU A 1 252 ? 1.325 14.480 8.982 1.00 90.25 252 GLU A CA 1
ATOM 2034 C C . GLU A 1 252 ? 0.135 14.417 9.944 1.00 90.25 252 GLU A C 1
ATOM 2036 O O . GLU A 1 252 ? 0.287 14.652 11.140 1.00 90.25 252 GLU A O 1
ATOM 2041 N N . PHE A 1 253 ? -1.048 14.055 9.447 1.00 91.50 253 PHE A N 1
ATOM 2042 C CA . PHE A 1 253 ? -2.239 13.965 10.282 1.00 91.50 253 PHE A CA 1
ATOM 2043 C C . PHE A 1 253 ? -2.155 12.863 11.347 1.00 91.50 253 PHE A C 1
ATOM 2045 O O . PHE A 1 253 ? -2.891 12.955 12.321 1.00 91.50 253 PHE A O 1
ATOM 2052 N N . TRP A 1 254 ? -1.248 11.883 11.228 1.00 95.81 254 TRP A N 1
ATOM 2053 C CA . TRP A 1 254 ? -0.981 10.875 12.265 1.00 95.81 254 TRP A CA 1
ATOM 2054 C C . TRP A 1 254 ? -0.044 11.361 13.376 1.00 95.81 254 TRP A C 1
ATOM 2056 O O . TRP A 1 254 ? 0.015 10.731 14.433 1.00 95.81 254 TRP A O 1
ATOM 2066 N N . LYS A 1 255 ? 0.654 12.497 13.195 1.00 94.50 255 LYS A N 1
ATOM 2067 C CA . LYS A 1 255 ? 1.578 13.050 14.204 1.00 94.50 255 LYS A CA 1
ATOM 2068 C C . LYS A 1 255 ? 0.995 13.158 15.615 1.00 94.50 255 LYS A C 1
ATOM 2070 O O . LYS A 1 255 ? 1.733 12.820 16.544 1.00 94.50 255 LYS A O 1
ATOM 2075 N N . PRO A 1 256 ? -0.281 13.550 15.816 1.00 95.44 256 PRO A N 1
ATOM 2076 C CA . PRO A 1 256 ? -0.872 13.620 17.149 1.00 95.44 256 PRO A CA 1
ATOM 2077 C C . PRO A 1 256 ? -0.824 12.300 17.930 1.00 95.44 256 PRO A C 1
ATOM 2079 O O . PRO A 1 256 ? -0.849 12.339 19.153 1.00 95.44 256 PRO A O 1
ATOM 2082 N N . LEU A 1 257 ? -0.725 11.146 17.256 1.00 95.81 257 LEU A N 1
ATOM 2083 C CA . LEU A 1 257 ? -0.670 9.835 17.910 1.00 95.81 257 LEU A CA 1
ATOM 2084 C C . LEU A 1 257 ? 0.754 9.376 18.255 1.00 95.81 257 LEU A C 1
ATOM 2086 O O . LEU A 1 257 ? 0.914 8.436 19.026 1.00 95.81 257 LEU A O 1
ATOM 2090 N N . THR A 1 258 ? 1.803 10.014 17.726 1.00 91.75 258 THR A N 1
ATOM 2091 C CA . THR A 1 258 ? 3.192 9.506 17.831 1.00 91.75 258 THR A CA 1
ATOM 2092 C C . THR A 1 258 ? 3.718 9.426 19.269 1.00 91.75 258 THR A C 1
ATOM 2094 O O . THR A 1 258 ? 4.532 8.559 19.586 1.00 91.75 258 THR A O 1
ATOM 2097 N N . GLY A 1 259 ? 3.222 10.286 20.164 1.00 90.62 259 GLY A N 1
ATOM 2098 C CA . GLY A 1 259 ? 3.540 10.242 21.594 1.00 90.62 259 GLY A CA 1
ATOM 2099 C C . GLY A 1 259 ? 2.845 9.112 22.360 1.00 90.62 259 GLY A C 1
ATOM 2100 O O . GLY A 1 259 ? 3.305 8.752 23.440 1.00 90.62 259 GLY A O 1
ATOM 2101 N N . HIS A 1 260 ? 1.779 8.531 21.806 1.00 95.25 260 HIS A N 1
ATOM 2102 C CA . HIS A 1 260 ? 0.904 7.597 22.501 1.00 95.25 260 HIS A CA 1
ATOM 2103 C C . HIS A 1 260 ? 1.473 6.170 22.502 1.00 95.25 260 HIS A C 1
ATOM 2105 O O . HIS A 1 260 ? 1.715 5.585 21.448 1.00 95.25 260 HIS A O 1
ATOM 2111 N N . ASP A 1 261 ? 1.609 5.550 23.677 1.00 96.62 261 ASP A N 1
ATOM 2112 C CA . ASP A 1 261 ? 2.265 4.236 23.799 1.00 96.62 261 ASP A CA 1
ATOM 2113 C C . ASP A 1 261 ? 1.516 3.111 23.076 1.00 96.62 261 ASP A C 1
ATOM 2115 O O . ASP A 1 261 ? 2.131 2.327 22.358 1.00 96.62 261 ASP A O 1
ATOM 2119 N N . ARG A 1 262 ? 0.178 3.086 23.154 1.00 94.69 262 ARG A N 1
ATOM 2120 C CA . ARG A 1 262 ? -0.646 2.170 22.339 1.00 94.69 262 ARG A CA 1
ATOM 2121 C C . ARG A 1 262 ? -0.423 2.333 20.832 1.00 94.69 262 ARG A C 1
ATOM 2123 O O . ARG A 1 262 ? -0.368 1.339 20.119 1.00 94.69 262 ARG A O 1
ATOM 2130 N N . PHE A 1 263 ? -0.234 3.556 20.332 1.00 97.50 263 PHE A N 1
ATOM 2131 C CA . PHE A 1 263 ? 0.065 3.760 18.914 1.00 97.50 263 PHE A CA 1
ATOM 2132 C C . PHE A 1 263 ? 1.473 3.272 18.551 1.00 97.50 263 PHE A C 1
ATOM 2134 O O . PHE A 1 263 ? 1.645 2.627 17.522 1.00 97.50 263 PHE A O 1
ATOM 2141 N N . LYS A 1 264 ? 2.474 3.481 19.417 1.00 97.94 264 LYS A N 1
ATOM 2142 C CA . LYS A 1 264 ? 3.810 2.883 19.228 1.00 97.94 264 LYS A CA 1
ATOM 2143 C C . LYS A 1 264 ? 3.738 1.352 19.184 1.00 97.94 264 LYS A C 1
ATOM 2145 O O . LYS A 1 264 ? 4.383 0.749 18.331 1.00 97.94 264 LYS A O 1
ATOM 2150 N N . ALA A 1 265 ? 2.925 0.737 20.047 1.00 97.44 265 ALA A N 1
ATOM 2151 C CA . ALA A 1 265 ? 2.683 -0.705 20.029 1.00 97.44 265 ALA A CA 1
ATOM 2152 C C . ALA A 1 265 ? 2.007 -1.163 18.724 1.00 97.44 265 ALA A C 1
ATOM 2154 O O . ALA A 1 265 ? 2.378 -2.200 18.181 1.00 97.44 265 ALA A O 1
ATOM 2155 N N . ILE A 1 266 ? 1.081 -0.369 18.170 1.00 97.75 266 ILE A N 1
ATOM 2156 C CA . ILE A 1 266 ? 0.517 -0.610 16.833 1.00 97.75 266 ILE A CA 1
ATOM 2157 C C . ILE A 1 266 ? 1.602 -0.586 15.760 1.00 97.75 266 ILE A C 1
ATOM 2159 O O . ILE A 1 266 ? 1.649 -1.503 14.951 1.00 97.75 266 ILE A O 1
ATOM 2163 N N . LEU A 1 267 ? 2.493 0.407 15.749 1.00 97.75 267 LEU A N 1
ATOM 2164 C CA . LEU A 1 267 ? 3.569 0.459 14.752 1.00 97.75 267 LEU A CA 1
ATOM 2165 C C . LEU A 1 267 ? 4.475 -0.779 14.841 1.00 97.75 267 LEU A C 1
ATOM 2167 O O . LEU A 1 267 ? 4.719 -1.432 13.831 1.00 97.75 267 LEU A O 1
ATOM 2171 N N . GLN A 1 268 ? 4.889 -1.155 16.054 1.00 97.69 268 GLN A N 1
ATOM 2172 C CA . GLN A 1 268 ? 5.727 -2.336 16.288 1.00 97.69 268 GLN A CA 1
ATOM 2173 C C . GLN A 1 268 ? 5.046 -3.639 15.856 1.00 97.69 268 GLN A C 1
ATOM 2175 O O . GLN A 1 268 ? 5.671 -4.485 15.217 1.00 97.69 268 GLN A O 1
ATOM 2180 N N . GLU A 1 269 ? 3.766 -3.809 16.189 1.00 97.88 269 GLU A N 1
ATOM 2181 C CA . GLU A 1 269 ? 3.014 -4.995 15.786 1.00 97.88 269 GLU A CA 1
ATOM 2182 C C . GLU A 1 269 ? 2.793 -5.030 14.271 1.00 97.88 269 GLU A C 1
ATOM 2184 O O . GLU A 1 269 ? 2.937 -6.083 13.654 1.00 97.88 269 GLU A O 1
ATOM 2189 N N . ASN A 1 270 ? 2.519 -3.883 13.647 1.00 98.31 270 ASN A N 1
ATOM 2190 C CA . ASN A 1 270 ? 2.369 -3.783 12.199 1.00 98.31 270 ASN A CA 1
ATOM 2191 C C . ASN A 1 270 ? 3.666 -4.180 11.475 1.00 98.31 270 ASN A C 1
ATOM 2193 O O . ASN A 1 270 ? 3.629 -4.974 10.536 1.00 98.31 270 ASN A O 1
ATOM 2197 N N . ASP A 1 271 ? 4.815 -3.700 11.955 1.00 97.50 271 ASP A N 1
ATOM 2198 C CA . ASP A 1 271 ? 6.132 -4.069 11.427 1.00 97.50 271 ASP A CA 1
ATOM 2199 C C . ASP A 1 271 ? 6.415 -5.566 11.612 1.00 97.50 271 ASP A C 1
ATOM 2201 O O . ASP A 1 271 ? 6.911 -6.228 10.697 1.00 97.50 271 ASP A O 1
ATOM 2205 N N . ARG A 1 272 ? 6.045 -6.139 12.767 1.00 98.12 272 ARG A N 1
ATOM 2206 C CA . ARG A 1 272 ? 6.158 -7.583 13.022 1.00 98.12 272 ARG A CA 1
ATOM 2207 C C . ARG A 1 272 ? 5.310 -8.396 12.042 1.00 98.12 272 ARG A C 1
ATOM 2209 O O . ARG A 1 272 ? 5.775 -9.427 11.551 1.00 98.12 272 ARG A O 1
ATOM 2216 N N . LEU A 1 273 ? 4.084 -7.956 11.759 1.00 98.12 273 LEU A N 1
ATOM 2217 C CA . LEU A 1 273 ? 3.170 -8.615 10.822 1.00 98.12 273 LEU A CA 1
ATOM 2218 C C . LEU A 1 273 ? 3.676 -8.521 9.377 1.00 98.12 273 LEU A C 1
ATOM 2220 O O . LEU A 1 273 ? 3.704 -9.541 8.686 1.00 98.12 273 LEU A O 1
ATOM 2224 N N . ILE A 1 274 ? 4.175 -7.356 8.949 1.00 97.94 274 ILE A N 1
ATOM 2225 C CA . ILE A 1 274 ? 4.835 -7.196 7.643 1.00 97.94 274 ILE A CA 1
ATOM 2226 C C . ILE A 1 274 ? 6.050 -8.124 7.549 1.00 97.94 274 ILE A C 1
ATOM 2228 O O . ILE A 1 274 ? 6.187 -8.853 6.570 1.00 97.94 274 ILE A O 1
ATOM 2232 N N . ALA A 1 275 ? 6.904 -8.168 8.575 1.00 97.75 275 ALA A N 1
ATOM 2233 C CA . ALA A 1 275 ? 8.070 -9.049 8.599 1.00 97.75 275 ALA A CA 1
ATOM 2234 C C . ALA A 1 275 ? 7.685 -10.539 8.567 1.00 97.75 275 ALA A C 1
ATOM 2236 O O . ALA A 1 275 ? 8.397 -11.355 7.980 1.00 97.75 275 ALA A O 1
ATOM 2237 N N . ALA A 1 276 ? 6.558 -10.919 9.176 1.00 98.06 276 ALA A N 1
ATOM 2238 C CA . ALA A 1 276 ? 6.032 -12.277 9.092 1.00 98.06 276 ALA A CA 1
ATOM 2239 C C . ALA A 1 276 ? 5.544 -12.613 7.673 1.00 98.06 276 ALA A C 1
ATOM 2241 O O . ALA A 1 276 ? 5.891 -13.674 7.154 1.00 98.06 276 ALA A O 1
ATOM 2242 N N . ALA A 1 277 ? 4.806 -11.703 7.030 1.00 97.88 277 ALA A N 1
ATOM 2243 C CA . ALA A 1 277 ? 4.364 -11.850 5.643 1.00 97.88 277 ALA A CA 1
ATOM 2244 C C . ALA A 1 277 ? 5.548 -11.872 4.658 1.00 97.88 277 ALA A C 1
ATOM 2246 O O . ALA A 1 277 ? 5.565 -12.678 3.729 1.00 97.88 277 ALA A O 1
ATOM 2247 N N . GLN A 1 278 ? 6.586 -11.068 4.906 1.00 98.25 278 GLN A N 1
ATOM 2248 C CA . GLN A 1 278 ? 7.800 -10.997 4.089 1.00 98.25 278 GLN A CA 1
ATOM 2249 C C . GLN A 1 278 ? 8.505 -12.353 3.948 1.00 98.25 278 GLN A C 1
ATOM 2251 O O . GLN A 1 278 ? 9.070 -12.635 2.895 1.00 98.25 278 GLN A O 1
ATOM 2256 N N . LYS A 1 279 ? 8.429 -13.227 4.961 1.00 97.56 279 LYS A N 1
ATOM 2257 C CA . LYS A 1 279 ? 8.999 -14.589 4.905 1.00 97.56 279 LYS A CA 1
ATOM 2258 C C . LYS A 1 279 ? 8.338 -15.486 3.855 1.00 97.56 279 LYS A C 1
ATOM 2260 O O . LYS A 1 279 ? 8.917 -16.498 3.480 1.00 97.56 279 LYS A O 1
ATOM 2265 N N . GLN A 1 280 ? 7.125 -15.144 3.425 1.00 95.69 280 GLN A N 1
ATOM 2266 C CA . GLN A 1 280 ? 6.372 -15.853 2.387 1.00 95.69 280 GLN A CA 1
ATOM 2267 C C . GLN A 1 280 ? 6.421 -15.119 1.037 1.00 95.69 280 GLN A C 1
ATOM 2269 O O . GLN A 1 280 ? 5.956 -15.647 0.024 1.00 95.69 280 GLN A O 1
ATOM 2274 N N . GLY A 1 281 ? 6.969 -13.900 1.014 1.00 96.00 281 GLY A N 1
ATOM 2275 C CA . GLY A 1 281 ? 7.152 -13.114 -0.197 1.00 96.00 281 GLY A CA 1
ATOM 2276 C C . GLY A 1 281 ? 8.112 -13.810 -1.155 1.00 96.00 281 GLY A C 1
ATOM 2277 O O . GLY A 1 281 ? 9.162 -14.308 -0.759 1.00 96.00 281 GLY A O 1
ATOM 2278 N N . SER A 1 282 ? 7.755 -13.843 -2.434 1.00 97.44 282 SER A N 1
ATOM 2279 C CA . SER A 1 282 ? 8.602 -14.378 -3.500 1.00 97.44 282 SER A CA 1
ATOM 2280 C C . SER A 1 282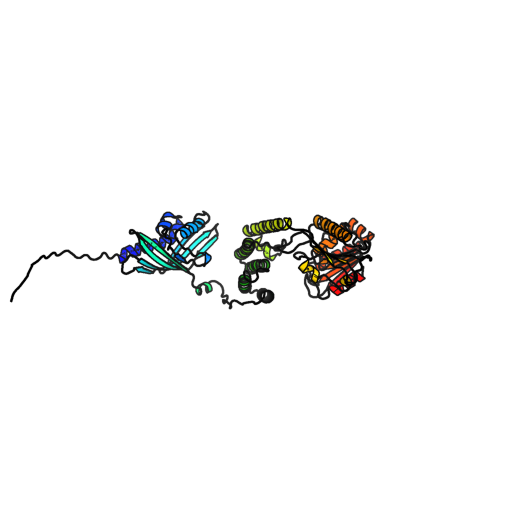 ? 8.403 -13.573 -4.774 1.00 97.44 282 SER A C 1
ATOM 2282 O O . SER A 1 282 ? 7.298 -13.091 -5.047 1.00 97.44 282 SER A O 1
ATOM 2284 N N . MET A 1 283 ? 9.483 -13.430 -5.541 1.00 98.44 283 MET A N 1
ATOM 2285 C CA . MET A 1 283 ? 9.430 -12.826 -6.864 1.00 98.44 283 MET A CA 1
ATOM 2286 C C . MET A 1 283 ? 8.572 -13.696 -7.784 1.00 98.44 283 MET A C 1
ATOM 2288 O O . MET A 1 283 ? 8.674 -14.925 -7.762 1.00 98.44 283 MET A O 1
ATOM 2292 N N . LYS A 1 284 ? 7.717 -13.059 -8.587 1.00 98.62 284 LYS A N 1
ATOM 2293 C CA . LYS A 1 284 ? 6.920 -13.736 -9.618 1.00 98.62 284 LYS A CA 1
ATOM 2294 C C . LYS A 1 284 ? 7.167 -13.108 -10.976 1.00 98.62 284 LYS A C 1
ATOM 2296 O O . LYS A 1 284 ? 7.290 -11.889 -11.090 1.00 98.62 284 LYS A O 1
ATOM 2301 N N . LEU A 1 285 ? 7.139 -13.944 -12.006 1.00 98.62 285 LEU A N 1
ATOM 2302 C CA . LEU A 1 285 ? 7.328 -13.553 -13.393 1.00 98.62 285 LEU A CA 1
ATOM 2303 C C . LEU A 1 285 ? 6.173 -14.079 -14.247 1.00 98.62 285 LEU A C 1
ATOM 2305 O O . LEU A 1 285 ? 5.838 -15.260 -14.190 1.00 98.62 285 LEU A O 1
ATOM 2309 N N . GLU A 1 286 ? 5.604 -13.214 -15.083 1.00 98.50 286 GLU A N 1
ATOM 2310 C CA . GLU A 1 286 ? 4.700 -13.627 -16.152 1.00 98.50 286 GLU A CA 1
ATOM 2311 C C . GLU A 1 286 ? 5.131 -13.025 -17.494 1.00 98.50 286 GLU A C 1
ATOM 2313 O O . GLU A 1 286 ? 5.374 -11.821 -17.611 1.00 98.50 286 GLU A O 1
ATOM 2318 N N . LEU A 1 287 ? 5.196 -13.871 -18.526 1.00 97.94 287 LEU A N 1
ATOM 2319 C CA . LEU A 1 287 ? 5.551 -13.478 -19.885 1.00 97.94 287 LEU A CA 1
ATOM 2320 C C . LEU A 1 287 ? 4.319 -13.371 -20.781 1.00 97.94 287 LEU A C 1
ATOM 2322 O O . LEU A 1 287 ? 3.643 -14.362 -21.055 1.00 97.94 287 LEU A O 1
ATOM 2326 N N . VAL A 1 288 ? 4.093 -12.182 -21.332 1.00 97.62 288 VAL A N 1
ATOM 2327 C CA . VAL A 1 288 ? 3.119 -11.952 -22.400 1.00 97.62 288 VAL A CA 1
ATOM 2328 C C . VAL A 1 288 ? 3.861 -11.844 -23.724 1.00 97.62 288 VAL A C 1
ATOM 2330 O O . VAL A 1 288 ? 4.707 -10.972 -23.924 1.00 97.62 288 VAL A O 1
ATOM 2333 N N . LYS A 1 289 ? 3.547 -12.761 -24.635 1.00 96.56 289 LYS A N 1
ATOM 2334 C CA . LYS A 1 289 ? 4.101 -12.798 -25.990 1.00 96.56 289 LYS A CA 1
ATOM 2335 C C . LYS A 1 289 ? 3.245 -11.932 -26.922 1.00 96.56 289 LYS A C 1
ATOM 2337 O O . LYS A 1 289 ? 2.039 -11.818 -26.694 1.00 96.56 289 LYS A O 1
ATOM 2342 N N . PRO A 1 290 ? 3.827 -11.356 -27.984 1.00 94.06 290 PRO A N 1
ATOM 2343 C CA . PRO A 1 290 ? 3.052 -10.605 -28.957 1.00 94.06 290 PRO A CA 1
ATOM 2344 C C . PRO A 1 290 ? 2.071 -11.513 -29.709 1.00 94.06 290 PRO A C 1
ATOM 2346 O O . PRO A 1 290 ? 2.334 -12.701 -29.887 1.00 94.06 290 PRO A O 1
ATOM 2349 N N . ALA A 1 291 ? 0.958 -10.959 -30.199 1.00 84.56 291 ALA A N 1
ATOM 2350 C CA . ALA A 1 291 ? -0.125 -11.750 -30.806 1.00 84.56 291 ALA A CA 1
ATOM 2351 C C . ALA A 1 291 ? 0.326 -12.647 -31.982 1.00 84.56 291 ALA A C 1
ATOM 2353 O O . ALA A 1 291 ? -0.189 -13.746 -32.161 1.00 84.56 291 ALA A O 1
ATOM 2354 N N . ALA A 1 292 ? 1.317 -12.201 -32.761 1.00 87.62 292 ALA A N 1
ATOM 2355 C CA . ALA A 1 292 ? 1.935 -12.956 -33.855 1.00 87.62 292 ALA A CA 1
ATOM 2356 C C . ALA A 1 292 ? 3.342 -13.454 -33.467 1.00 87.62 292 ALA A C 1
ATOM 2358 O O . ALA A 1 292 ? 4.336 -13.152 -34.137 1.00 87.62 292 ALA A O 1
ATOM 2359 N N . PHE A 1 293 ? 3.444 -14.138 -32.327 1.00 93.06 293 PHE A N 1
ATOM 2360 C CA . PHE A 1 293 ? 4.711 -14.663 -31.827 1.00 93.06 293 PHE A CA 1
ATOM 2361 C C . PHE A 1 293 ? 5.232 -15.823 -32.685 1.00 93.06 293 PHE A C 1
ATOM 2363 O O . PHE A 1 293 ? 4.527 -16.799 -32.928 1.00 93.06 293 PHE A O 1
ATOM 2370 N N . ASP A 1 294 ? 6.497 -15.730 -33.085 1.00 92.81 294 ASP A N 1
ATOM 2371 C CA . ASP A 1 294 ? 7.248 -16.763 -33.791 1.00 92.81 294 ASP A CA 1
ATOM 2372 C C . ASP A 1 294 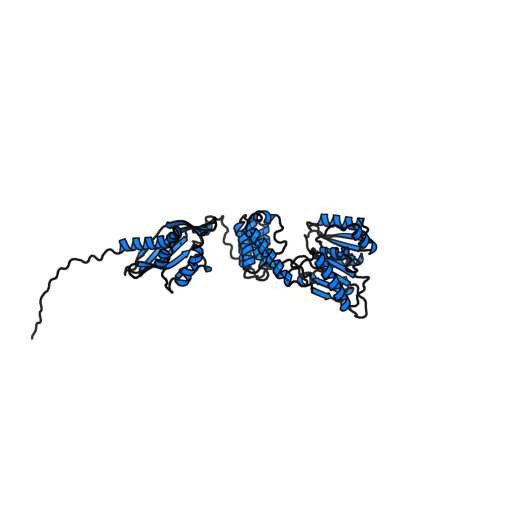? 8.475 -17.147 -32.948 1.00 92.81 294 ASP A C 1
ATOM 2374 O O . ASP A 1 294 ? 9.394 -16.336 -32.820 1.00 92.81 294 ASP A O 1
ATOM 2378 N N . PRO A 1 295 ? 8.549 -18.372 -32.402 1.00 90.44 295 PRO A N 1
ATOM 2379 C CA . PRO A 1 295 ? 9.653 -18.788 -31.537 1.00 90.44 295 PRO A CA 1
ATOM 2380 C C . PRO A 1 295 ? 11.033 -18.761 -32.216 1.00 90.44 295 PRO A C 1
ATOM 2382 O O . PRO A 1 295 ? 12.040 -18.854 -31.522 1.00 90.44 295 PRO A O 1
ATOM 2385 N N . LYS A 1 296 ? 11.110 -18.634 -33.550 1.00 91.06 296 LYS A N 1
ATOM 2386 C CA . LYS A 1 296 ? 12.377 -18.529 -34.295 1.00 91.06 296 LYS A CA 1
ATOM 2387 C C . LYS A 1 296 ? 12.919 -17.100 -34.379 1.00 91.06 296 LYS A C 1
ATOM 2389 O O . LYS A 1 296 ? 14.037 -16.898 -34.855 1.00 91.06 296 LYS A O 1
ATOM 2394 N N . ARG A 1 297 ? 12.135 -16.095 -33.979 1.00 93.00 297 ARG A N 1
ATOM 2395 C CA . ARG A 1 297 ? 12.518 -14.680 -34.042 1.00 93.00 297 ARG A CA 1
ATOM 2396 C C . ARG A 1 297 ? 12.979 -14.179 -32.682 1.00 93.00 297 ARG A C 1
ATOM 2398 O O . ARG A 1 297 ? 12.390 -14.493 -31.656 1.00 93.00 297 ARG A O 1
ATOM 2405 N N . ARG A 1 298 ? 13.970 -13.285 -32.708 1.00 94.56 298 ARG A N 1
ATOM 2406 C CA . ARG A 1 298 ? 14.389 -12.521 -31.529 1.00 94.56 298 ARG A CA 1
ATOM 2407 C C . ARG A 1 298 ? 13.516 -11.297 -31.319 1.00 94.56 298 ARG A C 1
ATOM 2409 O O . ARG A 1 298 ? 13.513 -10.370 -32.143 1.00 94.56 298 ARG A O 1
ATOM 2416 N N . TYR A 1 299 ? 12.821 -11.273 -30.191 1.00 95.62 299 TYR A N 1
ATOM 2417 C CA . TYR A 1 299 ? 11.945 -10.169 -29.814 1.00 95.62 299 TYR A CA 1
ATOM 2418 C C . TYR A 1 299 ? 12.651 -9.176 -28.887 1.00 95.62 299 TYR A C 1
ATOM 2420 O O . TYR A 1 299 ? 13.479 -9.580 -28.067 1.00 95.62 299 TYR A O 1
ATOM 2428 N N . PRO A 1 300 ? 12.340 -7.873 -28.992 1.00 97.25 300 PRO A N 1
ATOM 2429 C CA . PRO A 1 300 ? 12.689 -6.932 -27.943 1.00 97.25 300 PRO A CA 1
ATOM 2430 C C . PRO A 1 300 ? 11.926 -7.290 -26.656 1.00 97.25 300 PRO A C 1
ATOM 2432 O O . PRO A 1 300 ? 10.777 -7.739 -26.705 1.00 97.25 300 PRO A O 1
ATOM 2435 N N . LEU A 1 301 ? 12.570 -7.084 -25.510 1.00 98.62 301 LEU A N 1
ATOM 2436 C CA . LEU A 1 301 ? 12.012 -7.349 -24.185 1.00 98.62 301 LEU A CA 1
ATOM 2437 C C . LEU A 1 301 ? 11.602 -6.034 -23.522 1.00 98.62 301 LEU A C 1
ATOM 2439 O O . LEU A 1 301 ? 12.394 -5.092 -23.481 1.00 98.62 301 LEU A O 1
ATOM 2443 N N . PHE A 1 302 ? 10.402 -5.993 -22.950 1.00 98.81 302 PHE A N 1
ATOM 2444 C CA . PHE A 1 302 ? 9.993 -4.955 -22.010 1.00 98.81 302 PHE A CA 1
ATOM 2445 C C . PHE A 1 302 ? 9.754 -5.571 -20.629 1.00 98.81 302 PHE A C 1
ATOM 2447 O O . PHE A 1 302 ? 8.913 -6.450 -20.490 1.00 98.81 302 PHE A O 1
ATOM 2454 N N . ILE A 1 303 ? 10.471 -5.108 -19.609 1.00 98.88 303 ILE A N 1
ATOM 2455 C CA . ILE A 1 303 ? 10.300 -5.525 -18.213 1.00 98.88 303 ILE A CA 1
ATOM 2456 C C . ILE A 1 303 ? 9.396 -4.496 -17.520 1.00 98.88 303 ILE A C 1
ATOM 2458 O O . ILE A 1 303 ? 9.738 -3.316 -17.467 1.00 98.88 303 ILE A O 1
ATOM 2462 N N . ALA A 1 304 ? 8.234 -4.916 -17.026 1.00 98.81 304 ALA A N 1
ATOM 2463 C CA . ALA A 1 304 ? 7.214 -4.046 -16.447 1.00 98.81 304 ALA A CA 1
ATOM 2464 C C . ALA A 1 304 ? 7.071 -4.287 -14.935 1.00 98.81 304 ALA A C 1
ATOM 2466 O O . ALA A 1 304 ? 6.833 -5.419 -14.510 1.00 98.81 304 ALA A O 1
ATOM 2467 N N . LEU A 1 305 ? 7.192 -3.218 -14.140 1.00 98.81 305 LEU A N 1
ATOM 2468 C CA . LEU A 1 305 ? 7.248 -3.250 -12.675 1.00 98.81 305 LEU A CA 1
ATOM 2469 C C . LEU A 1 305 ? 6.072 -2.488 -12.038 1.00 98.81 305 LEU A C 1
ATOM 2471 O O . LEU A 1 305 ? 5.837 -1.316 -12.346 1.00 98.81 305 LEU A O 1
ATOM 2475 N N . HIS A 1 306 ? 5.363 -3.143 -11.118 1.00 98.69 306 HIS A N 1
ATOM 2476 C CA . HIS A 1 306 ? 4.173 -2.596 -10.450 1.00 98.69 306 HIS A CA 1
ATOM 2477 C C . HIS A 1 306 ? 4.468 -1.464 -9.449 1.00 98.69 306 HIS A C 1
ATOM 2479 O O . HIS A 1 306 ? 5.593 -1.302 -8.970 1.00 98.69 306 HIS A O 1
ATOM 2485 N N . GLY A 1 307 ? 3.434 -0.694 -9.099 1.00 98.00 307 GLY A N 1
ATOM 2486 C CA . GLY A 1 307 ? 3.452 0.309 -8.037 1.00 98.00 307 GLY A CA 1
ATOM 2487 C C . GLY A 1 307 ? 3.554 -0.270 -6.630 1.00 98.00 307 GLY A C 1
ATOM 2488 O O . GLY A 1 307 ? 3.357 -1.459 -6.399 1.00 98.00 307 GLY A O 1
ATOM 2489 N N . GLY A 1 308 ? 3.881 0.593 -5.666 1.00 97.12 308 GLY A N 1
ATOM 2490 C CA . GLY A 1 308 ? 3.939 0.198 -4.259 1.00 97.12 308 GLY A CA 1
ATOM 2491 C C . GLY A 1 308 ? 2.532 -0.072 -3.731 1.00 97.12 308 GLY A C 1
ATOM 2492 O O . GLY A 1 308 ? 1.652 0.763 -3.935 1.00 97.12 308 GLY A O 1
ATOM 2493 N N . GLY A 1 309 ? 2.331 -1.216 -3.078 1.00 95.62 309 GLY A N 1
ATOM 2494 C CA . GLY A 1 309 ? 1.008 -1.668 -2.629 1.00 95.62 309 GLY A CA 1
ATOM 2495 C C . GLY A 1 309 ? 0.165 -2.332 -3.726 1.00 95.62 309 GLY A C 1
ATOM 2496 O O . GLY A 1 309 ? -0.959 -2.747 -3.472 1.00 95.62 309 GLY A O 1
ATOM 2497 N N . GLU A 1 310 ? 0.699 -2.475 -4.943 1.00 96.50 310 GLU A N 1
ATOM 2498 C CA . GLU A 1 310 ? 0.077 -3.278 -6.002 1.00 96.50 310 GLU A CA 1
ATOM 2499 C C . GLU A 1 310 ? 0.694 -4.682 -6.050 1.00 96.50 310 GLU A C 1
ATOM 2501 O O . GLU A 1 310 ? 1.802 -4.925 -5.563 1.00 96.50 310 GLU A O 1
ATOM 2506 N N . ASN A 1 311 ? -0.015 -5.604 -6.692 1.00 97.62 311 ASN A N 1
ATOM 2507 C CA . ASN A 1 311 ? 0.524 -6.875 -7.167 1.00 97.62 311 ASN A CA 1
ATOM 2508 C C . ASN A 1 311 ? 0.440 -6.950 -8.705 1.00 97.62 311 ASN A C 1
ATOM 2510 O O . ASN A 1 311 ? -0.031 -6.029 -9.379 1.00 97.62 311 ASN A O 1
ATOM 2514 N N . MET A 1 312 ? 0.904 -8.058 -9.284 1.00 97.81 312 MET A N 1
ATOM 2515 C CA . MET A 1 312 ? 0.902 -8.260 -10.734 1.00 97.81 312 MET A CA 1
ATOM 2516 C C . MET A 1 312 ? -0.500 -8.198 -11.348 1.00 97.81 312 MET A C 1
ATOM 2518 O O . MET A 1 312 ? -0.653 -7.650 -12.440 1.00 97.81 312 MET A O 1
ATOM 2522 N N . ALA A 1 313 ? -1.512 -8.742 -10.665 1.00 97.25 313 ALA A N 1
ATOM 2523 C CA . ALA A 1 313 ? -2.882 -8.788 -11.169 1.00 97.25 313 ALA A CA 1
ATOM 2524 C C . ALA A 1 313 ? -3.505 -7.387 -11.244 1.00 97.25 313 ALA A C 1
ATOM 2526 O O . ALA A 1 313 ? -4.192 -7.083 -12.218 1.00 97.25 313 ALA A O 1
ATOM 2527 N N . ASP A 1 314 ? -3.198 -6.516 -10.278 1.00 94.94 314 ASP A N 1
ATOM 2528 C CA . ASP A 1 314 ? -3.630 -5.114 -10.293 1.00 94.94 314 ASP A CA 1
ATOM 2529 C C . ASP A 1 314 ? -2.923 -4.309 -11.396 1.00 94.94 314 ASP A C 1
ATOM 2531 O O . ASP A 1 314 ? -3.524 -3.468 -12.069 1.00 94.94 314 ASP A O 1
ATOM 2535 N N . PHE A 1 315 ? -1.627 -4.560 -11.587 1.00 97.88 315 PHE A N 1
ATOM 2536 C CA . PHE A 1 315 ? -0.769 -3.750 -12.448 1.00 97.88 315 PHE A CA 1
ATOM 2537 C C . PHE A 1 315 ? -0.886 -4.094 -13.937 1.00 97.88 315 PHE A C 1
ATOM 2539 O O . PHE A 1 315 ? -0.999 -3.206 -14.788 1.00 97.88 315 PHE A O 1
ATOM 2546 N N . LYS A 1 316 ? -0.859 -5.387 -14.272 1.00 97.69 316 LYS A N 1
ATOM 2547 C CA . LYS A 1 316 ? -0.755 -5.878 -15.653 1.00 97.69 316 LYS A CA 1
ATOM 2548 C C . LYS A 1 316 ? -1.836 -5.326 -16.599 1.00 97.69 316 LYS A C 1
ATOM 2550 O O . LYS A 1 316 ? -1.465 -4.909 -17.698 1.00 97.69 316 LYS A O 1
ATOM 2555 N N . PRO A 1 317 ? -3.130 -5.241 -16.218 1.00 96.44 317 PRO A N 1
ATOM 2556 C CA . PRO A 1 317 ? -4.163 -4.673 -17.089 1.00 96.44 317 PRO A CA 1
ATOM 2557 C C . PRO A 1 317 ? -3.964 -3.183 -17.400 1.00 96.44 317 PRO A C 1
ATOM 2559 O O . PRO A 1 317 ? -4.429 -2.708 -18.433 1.00 96.44 317 PRO A O 1
ATOM 2562 N N . ARG A 1 318 ? -3.278 -2.438 -16.520 1.00 95.88 318 ARG A N 1
ATOM 2563 C CA . ARG A 1 318 ? -3.065 -0.987 -16.651 1.00 95.88 318 ARG A CA 1
ATOM 2564 C C . ARG A 1 318 ? -1.799 -0.645 -17.432 1.00 95.88 318 ARG A C 1
ATOM 2566 O O . ARG A 1 318 ? -1.734 0.405 -18.067 1.00 95.88 318 ARG A O 1
ATOM 2573 N N . TRP A 1 319 ? -0.796 -1.520 -17.405 1.00 97.44 319 TRP A N 1
ATOM 2574 C CA . TRP A 1 319 ? 0.482 -1.303 -18.077 1.00 97.44 319 TRP A CA 1
ATOM 2575 C C . TRP A 1 319 ? 0.570 -2.081 -19.389 1.00 97.44 319 TRP A C 1
ATOM 2577 O O . TRP A 1 319 ? 1.245 -3.106 -19.496 1.00 97.44 319 TRP A O 1
ATOM 2587 N N . THR A 1 320 ? -0.133 -1.598 -20.409 1.00 96.38 320 THR A N 1
ATOM 2588 C CA . THR A 1 320 ? -0.123 -2.191 -21.750 1.00 96.38 320 THR A CA 1
ATOM 2589 C C . THR A 1 320 ? -0.297 -1.121 -22.825 1.00 96.38 320 THR A C 1
ATOM 2591 O O . THR A 1 320 ? -0.762 -0.014 -22.554 1.00 96.38 320 THR A O 1
ATOM 2594 N N . SER A 1 321 ? 0.095 -1.435 -24.057 1.00 97.31 321 SER A N 1
ATOM 2595 C CA . SER A 1 321 ? -0.116 -0.564 -25.212 1.00 97.31 321 SER A CA 1
ATOM 2596 C C . SER A 1 321 ? -0.171 -1.370 -26.512 1.00 97.31 321 SER A C 1
ATOM 2598 O O . SER A 1 321 ? 0.359 -2.487 -26.555 1.00 97.31 321 SER A O 1
ATOM 2600 N N . PRO A 1 322 ? -0.760 -0.825 -27.595 1.00 96.81 322 PRO A N 1
ATOM 2601 C CA . PRO A 1 322 ? -0.795 -1.503 -28.889 1.00 96.81 322 PRO A CA 1
ATOM 2602 C C . PRO A 1 322 ? 0.594 -1.924 -29.379 1.00 96.81 322 PRO A C 1
ATOM 2604 O O . PRO A 1 322 ? 0.765 -3.028 -29.900 1.00 96.81 322 PRO A O 1
ATOM 2607 N N . ARG A 1 323 ? 1.612 -1.077 -29.181 1.00 96.38 323 ARG A N 1
ATOM 2608 C CA . ARG A 1 323 ? 2.978 -1.415 -29.582 1.00 96.38 323 ARG A CA 1
ATOM 2609 C C . ARG A 1 323 ? 3.586 -2.515 -28.717 1.00 96.38 323 ARG A C 1
ATOM 2611 O O . ARG A 1 323 ? 4.194 -3.426 -29.275 1.00 96.38 323 ARG A O 1
ATOM 2618 N N . LEU A 1 324 ? 3.400 -2.471 -27.393 1.00 96.56 324 LEU A N 1
ATOM 2619 C CA . LEU A 1 324 ? 3.866 -3.535 -26.494 1.00 96.56 324 LEU A CA 1
ATOM 2620 C C . LEU A 1 324 ? 3.275 -4.893 -26.895 1.00 96.56 324 LEU A C 1
ATOM 2622 O O . LEU A 1 324 ? 4.018 -5.855 -27.057 1.00 96.56 324 LEU A O 1
ATOM 2626 N N . GLN A 1 325 ? 1.967 -4.945 -27.155 1.00 96.06 325 GLN A N 1
ATOM 2627 C CA . GLN A 1 325 ? 1.254 -6.172 -27.534 1.00 96.06 325 GLN A CA 1
ATOM 2628 C C . GLN A 1 325 ? 1.650 -6.730 -28.910 1.00 96.06 325 GLN A C 1
ATOM 2630 O O . GLN A 1 325 ? 1.442 -7.912 -29.185 1.00 96.06 325 GLN A O 1
ATOM 2635 N N . LYS A 1 326 ? 2.186 -5.893 -29.804 1.00 95.50 326 LYS A N 1
ATOM 2636 C CA . LYS A 1 326 ? 2.528 -6.290 -31.177 1.00 95.50 326 LYS A CA 1
ATOM 2637 C C . LYS A 1 326 ? 4.009 -6.597 -31.366 1.00 95.50 326 LYS A C 1
ATOM 2639 O O . LYS A 1 326 ? 4.351 -7.483 -32.147 1.00 95.50 326 LYS A O 1
ATOM 2644 N N . GLU A 1 327 ? 4.885 -5.842 -30.709 1.00 95.44 327 GLU A N 1
ATOM 2645 C CA . GLU A 1 327 ? 6.318 -5.834 -31.018 1.00 95.44 327 GLU A CA 1
ATOM 2646 C C . GLU A 1 327 ? 7.185 -6.469 -29.931 1.00 95.44 327 GLU A C 1
ATOM 2648 O O . GLU A 1 327 ? 8.294 -6.894 -30.250 1.00 95.44 327 GLU A O 1
ATOM 2653 N N . PHE A 1 328 ? 6.713 -6.550 -28.683 1.00 97.19 328 PHE A N 1
ATOM 2654 C CA . PHE A 1 328 ? 7.535 -6.920 -27.531 1.00 97.19 328 PHE A CA 1
ATOM 2655 C C . PHE A 1 328 ? 7.090 -8.234 -26.903 1.00 97.19 328 PHE A C 1
ATOM 2657 O O . PHE A 1 328 ? 5.905 -8.552 -26.853 1.00 97.19 328 PHE A O 1
ATOM 2664 N N . VAL A 1 329 ? 8.059 -8.963 -26.349 1.00 98.12 329 VAL A N 1
ATOM 2665 C CA . VAL A 1 329 ? 7.782 -9.838 -25.208 1.00 98.12 329 VAL A CA 1
ATOM 2666 C C . VAL A 1 329 ? 7.744 -8.942 -23.975 1.00 98.12 329 VAL A C 1
ATOM 2668 O O . VAL A 1 329 ? 8.691 -8.190 -23.736 1.00 98.12 329 VAL A O 1
ATOM 2671 N N . VAL A 1 330 ? 6.659 -8.999 -23.206 1.00 98.56 330 VAL A N 1
ATOM 2672 C CA . VAL A 1 330 ? 6.504 -8.221 -21.973 1.00 98.56 330 VAL A CA 1
ATOM 2673 C C . VAL A 1 330 ? 6.646 -9.150 -20.775 1.00 98.56 330 VAL A C 1
ATOM 2675 O O . VAL A 1 330 ? 5.865 -10.085 -20.619 1.00 98.56 330 VAL A O 1
ATOM 2678 N N . ALA A 1 331 ? 7.646 -8.889 -19.941 1.00 98.69 331 ALA A N 1
ATOM 2679 C CA . ALA A 1 331 ? 7.864 -9.553 -18.667 1.00 98.69 331 ALA A CA 1
ATOM 2680 C C . ALA A 1 331 ? 7.258 -8.705 -17.550 1.00 98.69 331 ALA A C 1
ATOM 2682 O O . ALA A 1 331 ? 7.829 -7.685 -17.166 1.00 98.69 331 ALA A O 1
ATOM 2683 N N . TYR A 1 332 ? 6.104 -9.116 -17.036 1.00 98.81 332 TYR A N 1
ATOM 2684 C CA . TYR A 1 332 ? 5.543 -8.535 -15.823 1.00 98.81 332 TYR A CA 1
ATOM 2685 C C . TYR A 1 332 ? 6.229 -9.187 -14.632 1.00 98.81 332 TYR A C 1
ATOM 2687 O O . TYR A 1 332 ? 6.179 -10.408 -14.484 1.00 98.81 332 TYR A O 1
ATOM 2695 N N . VAL A 1 333 ? 6.885 -8.377 -13.805 1.00 98.81 333 VAL A N 1
ATOM 2696 C CA . VAL A 1 333 ? 7.593 -8.858 -12.616 1.00 98.81 333 VAL A CA 1
ATOM 2697 C C . VAL A 1 333 ? 6.890 -8.322 -11.381 1.00 98.81 333 VAL A C 1
ATOM 2699 O O . VAL A 1 333 ? 6.540 -7.142 -11.317 1.00 98.81 333 VAL A O 1
ATOM 2702 N N . GLN A 1 334 ? 6.684 -9.196 -10.404 1.00 98.81 334 GLN A N 1
ATOM 2703 C CA . GLN A 1 334 ? 6.255 -8.838 -9.062 1.00 98.81 334 GLN A CA 1
ATOM 2704 C C . GLN A 1 334 ? 7.398 -9.075 -8.094 1.00 98.81 334 GLN A C 1
ATOM 2706 O O . GLN A 1 334 ? 7.965 -10.164 -8.080 1.00 98.81 334 GLN A O 1
ATOM 2711 N N . SER A 1 335 ? 7.703 -8.065 -7.291 1.00 98.75 335 SER A N 1
ATOM 2712 C CA . SER A 1 335 ? 8.711 -8.149 -6.235 1.00 98.75 335 SER A CA 1
ATOM 2713 C C . SER A 1 335 ? 8.259 -9.061 -5.093 1.00 98.75 335 SER A C 1
ATOM 2715 O O . SER A 1 335 ? 7.057 -9.210 -4.852 1.00 98.75 335 SER A O 1
ATOM 2717 N N . SER A 1 336 ? 9.207 -9.631 -4.347 1.00 98.62 336 SER A N 1
ATOM 2718 C CA . SER A 1 336 ? 8.920 -10.298 -3.070 1.00 98.62 336 SER A CA 1
ATOM 2719 C C . SER A 1 336 ? 8.713 -9.332 -1.902 1.00 98.62 336 SER A C 1
ATOM 2721 O O . SER A 1 336 ? 8.229 -9.756 -0.852 1.00 98.62 336 SER A O 1
ATOM 2723 N N . GLN A 1 337 ? 9.092 -8.058 -2.040 1.00 98.56 337 GLN A N 1
ATOM 2724 C CA . GLN A 1 337 ? 9.129 -7.102 -0.930 1.00 98.56 337 GLN A CA 1
ATOM 2725 C C . GLN A 1 337 ? 7.708 -6.672 -0.550 1.00 98.56 337 GLN A C 1
ATOM 2727 O O . GLN A 1 337 ? 7.047 -5.956 -1.303 1.00 98.56 337 GLN A O 1
ATOM 2732 N N . VAL A 1 338 ? 7.223 -7.111 0.607 1.00 98.62 338 VAL A N 1
ATOM 2733 C CA . VAL A 1 338 ? 5.848 -6.910 1.078 1.00 98.62 338 VAL A CA 1
ATOM 2734 C C . VAL A 1 338 ? 5.625 -5.457 1.489 1.00 98.62 338 VAL A C 1
ATOM 2736 O O . VAL A 1 338 ? 6.377 -4.886 2.279 1.00 98.62 338 VAL A O 1
ATOM 2739 N N . ALA A 1 339 ? 4.560 -4.854 0.961 1.00 97.50 339 ALA A N 1
ATOM 2740 C CA . ALA A 1 339 ? 4.149 -3.494 1.293 1.00 97.50 339 ALA A CA 1
ATOM 2741 C C . ALA A 1 339 ? 2.926 -3.462 2.215 1.00 97.50 339 ALA A C 1
ATOM 2743 O O . ALA A 1 339 ? 2.879 -2.635 3.124 1.00 97.50 339 ALA A O 1
ATOM 2744 N N . ASP A 1 340 ? 1.947 -4.334 1.962 1.00 96.44 340 ASP A N 1
ATOM 2745 C CA . ASP A 1 340 ? 0.685 -4.472 2.696 1.00 96.44 340 ASP A CA 1
ATOM 2746 C C . ASP A 1 340 ? 0.126 -5.908 2.555 1.00 96.44 340 ASP A C 1
ATOM 2748 O O . ASP A 1 340 ? 0.828 -6.801 2.082 1.00 96.44 340 ASP A O 1
ATOM 2752 N N . MET A 1 341 ? -1.124 -6.145 2.976 1.00 96.06 341 MET A N 1
ATOM 2753 C CA . MET A 1 341 ? -1.771 -7.468 2.964 1.00 96.06 341 MET A CA 1
ATOM 2754 C C . MET A 1 341 ? -1.707 -8.208 1.620 1.00 96.06 341 MET A C 1
ATOM 2756 O O . MET A 1 341 ? -1.692 -9.439 1.610 1.00 96.06 341 MET A O 1
ATOM 2760 N N . LYS A 1 342 ? -1.762 -7.489 0.493 1.00 95.00 342 LYS A N 1
ATOM 2761 C CA . LYS A 1 342 ? -1.844 -8.086 -0.854 1.00 95.00 342 LYS A CA 1
ATOM 2762 C C . LYS A 1 342 ? -0.827 -7.486 -1.836 1.00 95.00 342 LYS A C 1
ATOM 2764 O O . LYS A 1 342 ? -0.674 -8.020 -2.935 1.00 95.00 342 LYS A O 1
ATOM 2769 N N . GLY A 1 343 ? -0.169 -6.390 -1.466 1.00 97.31 343 GLY A N 1
ATOM 2770 C CA . GLY A 1 343 ? 0.690 -5.580 -2.319 1.00 97.31 343 GLY A CA 1
ATOM 2771 C C . GLY A 1 343 ? 2.173 -5.632 -1.959 1.00 97.31 343 GLY A C 1
ATOM 2772 O O . GLY A 1 343 ? 2.567 -5.915 -0.825 1.00 97.31 343 GLY A O 1
ATOM 2773 N N . PHE A 1 344 ? 3.003 -5.304 -2.949 1.00 98.69 344 PHE A N 1
ATOM 2774 C CA . PHE A 1 344 ? 4.463 -5.406 -2.898 1.00 98.69 344 PHE A CA 1
ATOM 2775 C C . PHE A 1 344 ? 5.133 -4.078 -3.294 1.00 98.69 344 PHE A C 1
ATOM 2777 O O . PHE A 1 344 ? 4.461 -3.126 -3.702 1.00 98.69 344 PHE A O 1
ATOM 2784 N N . HIS A 1 345 ? 6.461 -3.981 -3.187 1.00 98.50 345 HIS A N 1
ATOM 2785 C CA . HIS A 1 345 ? 7.235 -2.778 -3.526 1.00 98.50 345 HIS A CA 1
ATOM 2786 C C . HIS A 1 345 ? 8.663 -3.074 -4.020 1.00 98.50 345 HIS A C 1
ATOM 2788 O O . HIS A 1 345 ? 9.057 -4.224 -4.106 1.00 98.50 345 HIS A O 1
ATOM 2794 N N . TRP A 1 346 ? 9.452 -2.047 -4.357 1.00 98.50 346 TRP A N 1
ATOM 2795 C CA . TRP A 1 346 ? 10.779 -2.196 -4.992 1.00 98.50 346 TRP A CA 1
ATOM 2796 C C . TRP A 1 346 ? 11.900 -1.385 -4.320 1.00 98.50 346 TRP A C 1
ATOM 2798 O O . TRP A 1 346 ? 12.837 -0.954 -4.986 1.00 98.50 346 TRP A O 1
ATOM 2808 N N . GLN A 1 347 ? 11.783 -1.100 -3.023 1.00 96.56 347 GLN A N 1
ATOM 2809 C CA . GLN A 1 347 ? 12.563 -0.040 -2.356 1.00 96.56 347 GLN A CA 1
ATOM 2810 C C . GLN A 1 347 ? 13.690 -0.569 -1.461 1.00 96.56 347 GLN A C 1
ATOM 2812 O O . GLN A 1 347 ? 14.340 0.222 -0.790 1.00 96.56 347 GLN A O 1
ATOM 2817 N N . GLU A 1 348 ? 13.934 -1.880 -1.475 1.00 97.69 348 GLU A N 1
ATOM 2818 C CA . GLU A 1 348 ? 15.156 -2.499 -0.965 1.00 97.69 348 GLU A CA 1
ATOM 2819 C C . GLU A 1 348 ? 16.090 -2.795 -2.146 1.00 97.69 348 GLU A C 1
ATOM 2821 O O . GLU A 1 348 ? 15.902 -3.773 -2.874 1.00 97.69 348 GLU A O 1
ATOM 2826 N N . ASP A 1 349 ? 17.089 -1.935 -2.360 1.00 97.94 349 ASP A N 1
ATOM 2827 C CA . ASP A 1 349 ? 17.936 -1.937 -3.562 1.00 97.94 349 ASP A CA 1
ATOM 2828 C C . ASP A 1 349 ? 18.562 -3.299 -3.867 1.00 97.94 349 ASP A C 1
ATOM 2830 O O . ASP A 1 349 ? 18.484 -3.777 -4.998 1.00 97.94 349 ASP A O 1
ATOM 2834 N N . ALA A 1 350 ? 19.165 -3.940 -2.862 1.00 98.31 350 ALA A N 1
ATOM 2835 C CA . ALA A 1 350 ? 19.852 -5.218 -3.037 1.00 98.31 350 ALA A CA 1
ATOM 2836 C C . ALA A 1 350 ? 18.894 -6.324 -3.507 1.00 98.31 350 ALA A C 1
ATOM 2838 O O . ALA A 1 350 ? 19.203 -7.035 -4.463 1.00 98.31 350 ALA A O 1
ATOM 2839 N N . VAL A 1 351 ? 17.711 -6.408 -2.888 1.00 98.56 351 VAL A N 1
ATOM 2840 C CA . VAL A 1 351 ? 16.672 -7.381 -3.253 1.00 98.56 351 VAL A CA 1
ATOM 2841 C C . VAL A 1 351 ? 16.154 -7.088 -4.658 1.00 98.56 351 VAL A C 1
ATOM 2843 O O . VAL A 1 351 ? 16.087 -7.984 -5.492 1.00 98.56 351 VAL A O 1
ATOM 2846 N N . THR A 1 352 ? 15.872 -5.820 -4.970 1.00 98.69 352 THR A N 1
ATOM 2847 C CA . THR A 1 352 ? 15.440 -5.399 -6.309 1.00 98.69 352 THR A CA 1
ATOM 2848 C C . THR A 1 352 ? 16.458 -5.788 -7.389 1.00 98.69 352 THR A C 1
ATOM 2850 O O . THR A 1 352 ? 16.076 -6.283 -8.449 1.00 98.69 352 THR A O 1
ATOM 2853 N N . ILE A 1 353 ? 17.758 -5.584 -7.149 1.00 98.69 353 ILE A N 1
ATOM 2854 C CA . ILE A 1 353 ? 18.819 -5.956 -8.099 1.00 98.69 353 ILE A CA 1
ATOM 2855 C C . ILE A 1 353 ? 18.857 -7.473 -8.306 1.00 98.69 353 ILE A C 1
ATOM 2857 O O . ILE A 1 353 ? 18.914 -7.932 -9.451 1.00 98.69 353 ILE A O 1
ATOM 2861 N N . GLU A 1 354 ? 18.826 -8.245 -7.219 1.00 98.69 354 GLU A N 1
ATOM 2862 C CA . GLU A 1 354 ? 18.839 -9.709 -7.258 1.00 98.69 354 GLU A CA 1
ATOM 2863 C C . GLU A 1 354 ? 17.643 -10.255 -8.046 1.00 98.69 354 GLU A C 1
ATOM 2865 O O . GLU A 1 354 ? 17.816 -11.018 -9.000 1.00 98.69 354 GLU A O 1
ATOM 2870 N N . GLU A 1 355 ? 16.439 -9.797 -7.713 1.00 98.75 355 GLU A N 1
ATOM 2871 C CA . GLU A 1 355 ? 15.195 -10.249 -8.328 1.00 98.75 355 GLU A CA 1
ATOM 2872 C C . GLU A 1 355 ? 15.114 -9.917 -9.813 1.00 98.75 355 GLU A C 1
ATOM 2874 O O . GLU A 1 355 ? 14.740 -10.772 -10.614 1.00 98.75 355 GLU A O 1
ATOM 2879 N N . LEU A 1 356 ? 15.494 -8.702 -10.215 1.00 98.81 356 LEU A N 1
ATOM 2880 C CA . LEU A 1 356 ? 15.459 -8.313 -11.626 1.00 98.81 356 LEU A CA 1
ATOM 2881 C C . LEU A 1 356 ? 16.525 -9.044 -12.449 1.00 98.81 356 LEU A C 1
ATOM 2883 O O . LEU A 1 356 ? 16.287 -9.366 -13.616 1.00 98.81 356 LEU A O 1
ATOM 2887 N N . THR A 1 357 ? 17.671 -9.364 -11.844 1.00 98.69 357 THR A N 1
ATOM 2888 C CA . THR A 1 357 ? 18.696 -10.212 -12.469 1.00 98.69 357 THR A CA 1
ATOM 2889 C C . THR A 1 357 ? 18.180 -11.638 -12.658 1.00 98.69 357 THR A C 1
ATOM 2891 O O . THR A 1 357 ? 18.322 -12.208 -13.744 1.00 98.69 357 THR A O 1
ATOM 2894 N N . ALA A 1 358 ? 17.550 -12.206 -11.625 1.00 98.69 358 ALA A N 1
ATOM 2895 C CA . ALA A 1 358 ? 16.958 -13.538 -11.669 1.00 98.69 358 ALA A CA 1
ATOM 2896 C C . ALA A 1 358 ? 15.825 -13.617 -12.700 1.00 98.69 358 ALA A C 1
ATOM 2898 O O . ALA A 1 358 ? 15.852 -14.496 -13.561 1.00 98.69 358 ALA A O 1
ATOM 2899 N N . ALA A 1 359 ? 14.902 -12.652 -12.689 1.00 98.62 359 ALA A N 1
ATOM 2900 C CA . ALA A 1 359 ? 13.809 -12.562 -13.649 1.00 98.62 359 ALA A CA 1
ATOM 2901 C C . ALA A 1 359 ? 14.342 -12.475 -15.084 1.00 98.62 359 ALA A C 1
ATOM 2903 O O . ALA A 1 359 ? 13.916 -13.239 -15.944 1.00 98.62 359 ALA A O 1
ATOM 2904 N N . TYR A 1 360 ? 15.328 -11.611 -15.356 1.00 98.56 360 TYR A N 1
ATOM 2905 C CA . TYR A 1 360 ? 15.935 -11.510 -16.686 1.00 98.56 360 TYR A CA 1
ATOM 2906 C C . TYR A 1 360 ? 16.553 -12.839 -17.148 1.00 98.56 360 TYR A C 1
ATOM 2908 O O . TYR A 1 360 ? 16.335 -13.254 -18.288 1.00 98.56 360 TYR A O 1
ATOM 2916 N N . LYS A 1 361 ? 17.274 -13.540 -16.264 1.00 98.19 361 LYS A N 1
ATOM 2917 C CA . LYS A 1 361 ? 17.836 -14.866 -16.559 1.00 98.19 361 LYS A CA 1
ATOM 2918 C C . LYS A 1 361 ? 16.742 -15.895 -16.853 1.00 98.19 361 LYS A C 1
ATOM 2920 O O . LYS A 1 361 ? 16.888 -16.676 -17.790 1.00 98.19 361 LYS A O 1
ATOM 2925 N N . GLU A 1 362 ? 15.654 -15.884 -16.091 1.00 98.25 362 GLU A N 1
ATOM 2926 C CA . GLU A 1 362 ? 14.509 -16.769 -16.308 1.00 98.25 362 GLU A CA 1
ATOM 2927 C C . GLU A 1 362 ? 13.837 -16.494 -17.663 1.00 98.25 362 GLU A C 1
ATOM 2929 O O . GLU A 1 362 ? 13.560 -17.430 -18.413 1.00 98.25 362 GLU A O 1
ATOM 2934 N N . VAL A 1 363 ? 13.686 -15.222 -18.059 1.00 97.94 363 VAL A N 1
ATOM 2935 C CA . VAL A 1 363 ? 13.209 -14.866 -19.408 1.00 97.94 363 VAL A CA 1
ATOM 2936 C C . VAL A 1 363 ? 14.105 -15.470 -20.490 1.00 97.94 363 VAL A C 1
ATOM 2938 O O . VAL A 1 363 ? 13.596 -16.072 -21.435 1.00 97.94 363 VAL A O 1
ATOM 2941 N N . GLN A 1 364 ? 15.430 -15.350 -20.350 1.00 96.38 364 GLN A N 1
ATOM 2942 C CA . GLN A 1 364 ? 16.388 -15.890 -21.324 1.00 96.38 364 GLN A CA 1
ATOM 2943 C C . GLN A 1 364 ? 16.341 -17.419 -21.441 1.00 96.38 364 GLN A C 1
ATOM 2945 O O . GLN A 1 364 ? 16.703 -17.960 -22.483 1.00 96.38 364 GLN A O 1
ATOM 2950 N N . GLN A 1 365 ? 15.913 -18.121 -20.389 1.00 95.75 365 GLN A N 1
ATOM 2951 C CA . GLN A 1 365 ? 15.730 -19.574 -20.417 1.00 95.75 365 GLN A CA 1
ATOM 2952 C C . GLN A 1 365 ? 14.443 -19.984 -21.143 1.00 95.75 365 GLN A C 1
ATOM 2954 O O . GLN A 1 365 ? 14.380 -21.080 -21.696 1.00 95.75 365 GLN A O 1
ATOM 2959 N N . GLN A 1 366 ? 13.427 -19.117 -21.155 1.00 94.25 366 GLN A N 1
ATOM 2960 C CA . GLN A 1 366 ? 12.124 -19.408 -21.752 1.00 94.25 366 GLN A CA 1
ATOM 2961 C C . GLN A 1 366 ? 12.008 -18.953 -23.216 1.00 94.25 366 GLN A C 1
ATOM 2963 O O . GLN A 1 366 ? 11.272 -19.573 -23.987 1.00 94.25 366 GLN A O 1
ATOM 2968 N N . ILE A 1 367 ? 12.665 -17.851 -23.604 1.00 93.31 367 ILE A N 1
ATOM 2969 C CA . ILE A 1 367 ? 12.499 -17.211 -24.922 1.00 93.31 367 ILE A CA 1
ATOM 2970 C C . ILE A 1 367 ? 13.825 -16.610 -25.425 1.00 93.31 367 ILE A C 1
ATOM 2972 O O . ILE A 1 367 ? 14.552 -15.967 -24.668 1.00 93.31 367 ILE A O 1
ATOM 2976 N N . ASP A 1 368 ? 14.101 -16.733 -26.732 1.00 90.94 368 ASP A N 1
ATOM 2977 C CA . ASP A 1 368 ? 15.214 -16.028 -27.390 1.00 90.94 368 ASP A CA 1
ATOM 2978 C C . ASP A 1 368 ? 14.879 -14.533 -27.564 1.00 90.94 368 ASP A C 1
ATOM 2980 O O . ASP A 1 368 ? 14.163 -14.115 -28.480 1.00 90.94 368 ASP A O 1
ATOM 2984 N N . ILE A 1 369 ? 15.369 -13.713 -26.637 1.00 95.44 369 ILE A N 1
ATOM 2985 C CA . ILE A 1 369 ? 15.222 -12.253 -26.656 1.00 95.44 369 ILE A CA 1
ATOM 2986 C C . ILE A 1 369 ? 16.419 -11.579 -27.335 1.00 95.44 369 ILE A C 1
ATOM 2988 O O . ILE A 1 369 ? 17.533 -12.097 -27.359 1.00 95.44 369 ILE A O 1
ATOM 2992 N N . ASP A 1 370 ? 16.220 -10.367 -27.848 1.00 95.94 370 ASP A N 1
ATOM 2993 C CA . ASP A 1 370 ? 17.319 -9.534 -28.329 1.00 95.94 370 ASP A CA 1
ATOM 2994 C C . ASP A 1 370 ? 17.975 -8.756 -27.167 1.00 95.94 370 ASP A C 1
ATOM 2996 O O . ASP A 1 370 ? 17.393 -7.779 -26.682 1.00 95.94 370 ASP A O 1
ATOM 3000 N N . PRO A 1 371 ? 19.212 -9.095 -26.748 1.00 93.19 371 PRO A N 1
ATOM 3001 C CA . PRO A 1 371 ? 19.878 -8.429 -25.625 1.00 93.19 371 PRO A CA 1
ATOM 3002 C C . PRO A 1 371 ? 20.247 -6.965 -25.921 1.00 93.19 371 PRO A C 1
ATOM 3004 O O . PRO A 1 371 ? 20.631 -6.221 -25.017 1.00 93.19 371 PRO A O 1
ATOM 3007 N N . LYS A 1 372 ? 20.155 -6.518 -27.182 1.00 95.06 372 LYS A N 1
ATOM 3008 C CA . LYS A 1 372 ? 20.358 -5.115 -27.572 1.00 95.06 372 LYS A CA 1
ATOM 3009 C C . LYS A 1 372 ? 19.069 -4.298 -27.526 1.00 95.06 372 LYS A C 1
ATOM 3011 O O . LYS A 1 372 ? 19.137 -3.088 -27.722 1.00 95.06 372 LYS A O 1
ATOM 3016 N N . ARG A 1 373 ? 17.917 -4.925 -27.277 1.00 97.00 373 ARG A N 1
ATOM 3017 C CA . ARG A 1 373 ? 16.600 -4.278 -27.219 1.00 97.00 373 ARG A CA 1
ATOM 3018 C C . ARG A 1 373 ? 15.847 -4.706 -25.959 1.00 97.00 373 ARG A C 1
ATOM 3020 O O . ARG A 1 373 ? 14.768 -5.287 -26.033 1.00 97.00 373 ARG A O 1
ATOM 3027 N N . VAL A 1 374 ? 16.447 -4.410 -24.806 1.00 98.38 374 VAL A N 1
ATOM 3028 C CA . VAL A 1 374 ? 15.852 -4.616 -23.479 1.00 98.38 374 VAL A CA 1
ATOM 30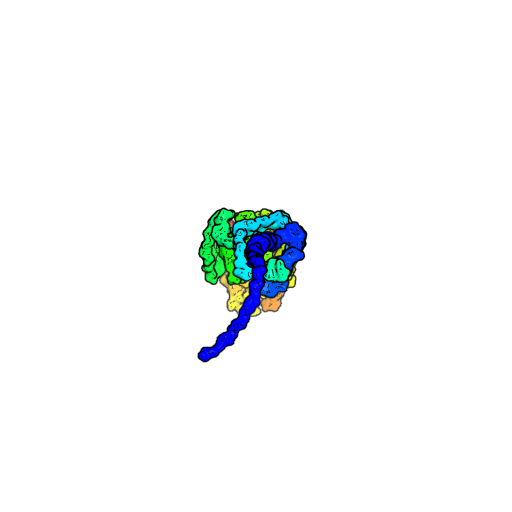29 C C . VAL A 1 374 ? 15.451 -3.264 -22.902 1.00 98.38 374 VAL A C 1
ATOM 3031 O O . VAL A 1 374 ? 16.282 -2.362 -22.790 1.00 98.38 374 VAL A O 1
ATOM 3034 N N . TYR A 1 375 ? 14.190 -3.125 -22.524 1.00 98.69 375 TYR A N 1
ATOM 3035 C CA . TYR A 1 375 ? 13.615 -1.909 -21.960 1.00 98.69 375 TYR A CA 1
ATOM 3036 C C . TYR A 1 375 ? 12.942 -2.231 -20.633 1.00 98.69 375 TYR A C 1
ATOM 3038 O O . TYR A 1 375 ? 12.544 -3.371 -20.400 1.00 98.69 375 TYR A O 1
ATOM 3046 N N . ILE A 1 376 ? 12.822 -1.234 -19.765 1.00 98.88 376 ILE A N 1
ATOM 3047 C CA . ILE A 1 376 ? 12.199 -1.395 -18.451 1.00 98.88 376 ILE A CA 1
ATOM 3048 C C . ILE A 1 376 ? 11.241 -0.248 -18.160 1.00 98.88 376 ILE A C 1
ATOM 3050 O O . ILE A 1 376 ? 11.410 0.867 -18.655 1.00 98.88 376 ILE A O 1
ATOM 3054 N N . GLY A 1 377 ? 10.228 -0.489 -17.351 1.00 98.62 377 GLY A N 1
ATOM 3055 C CA . GLY A 1 377 ? 9.334 0.568 -16.935 1.00 98.62 377 GLY A CA 1
ATOM 3056 C C . GLY A 1 377 ? 8.446 0.162 -15.789 1.00 98.62 377 GLY A C 1
ATOM 3057 O O . GLY A 1 377 ? 8.317 -1.016 -15.474 1.00 98.62 377 GLY A O 1
ATOM 3058 N N . GLY A 1 378 ? 7.810 1.148 -15.179 1.00 98.31 378 GLY A N 1
ATOM 3059 C CA . GLY A 1 378 ? 6.916 0.885 -14.071 1.00 98.31 378 GLY A CA 1
ATOM 3060 C C . GLY A 1 378 ? 6.266 2.130 -13.506 1.00 98.31 378 GLY A C 1
ATOM 3061 O O . GLY A 1 378 ? 6.642 3.264 -13.820 1.00 98.31 378 GLY A O 1
ATOM 3062 N N . PHE A 1 379 ? 5.282 1.890 -12.652 1.00 98.38 379 PHE A N 1
ATOM 3063 C CA . PHE A 1 379 ? 4.545 2.925 -11.942 1.00 98.38 379 PHE A CA 1
ATOM 3064 C C . PHE A 1 379 ? 5.120 3.117 -10.538 1.00 98.38 379 PHE A C 1
ATOM 3066 O O . PHE A 1 379 ? 5.397 2.146 -9.845 1.00 98.38 379 PHE A O 1
ATOM 3073 N N . SER A 1 380 ? 5.287 4.360 -10.087 1.00 96.81 380 SER A N 1
ATOM 3074 C CA . SER A 1 380 ? 5.650 4.700 -8.707 1.00 96.81 380 SER A CA 1
ATOM 3075 C C . SER A 1 380 ? 6.846 3.913 -8.149 1.00 96.81 380 SER A C 1
ATOM 3077 O O . SER A 1 380 ? 7.983 4.216 -8.508 1.00 96.81 380 SER A O 1
ATOM 3079 N N . SER A 1 381 ? 6.618 2.905 -7.296 1.00 98.06 381 SER A N 1
ATOM 3080 C CA . SER A 1 381 ? 7.684 2.055 -6.747 1.00 98.06 381 SER A CA 1
ATOM 3081 C C . SER A 1 381 ? 8.372 1.237 -7.850 1.00 98.06 381 SER A C 1
ATOM 3083 O O . SER A 1 381 ? 9.589 1.136 -7.871 1.00 98.06 381 SER A O 1
ATOM 3085 N N . GLY A 1 382 ? 7.649 0.760 -8.862 1.00 98.56 382 GLY A N 1
ATOM 3086 C CA . GLY A 1 382 ? 8.253 0.133 -10.041 1.00 98.56 382 GLY A CA 1
ATOM 3087 C C . GLY A 1 382 ? 9.100 1.103 -10.872 1.00 98.56 382 GLY A C 1
ATOM 3088 O O . GLY A 1 382 ? 10.064 0.698 -11.523 1.00 98.56 382 GLY A O 1
ATOM 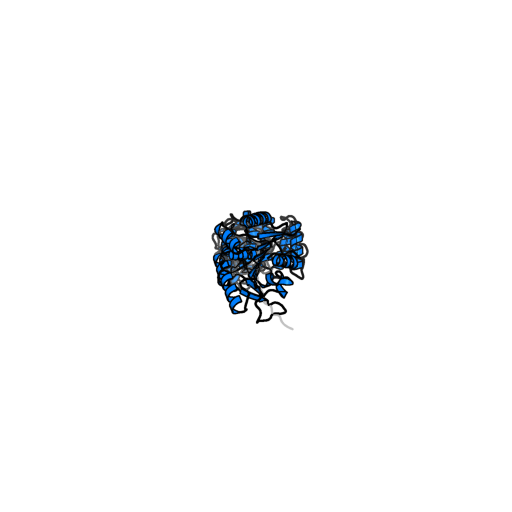3089 N N . GLY A 1 383 ? 8.802 2.404 -10.805 1.00 98.25 383 GLY A N 1
ATOM 3090 C CA . GLY A 1 383 ? 9.675 3.455 -11.329 1.00 98.25 383 GLY A CA 1
ATOM 3091 C C . GLY A 1 383 ? 11.006 3.537 -10.572 1.00 98.25 383 GLY A C 1
ATOM 3092 O O . GLY A 1 383 ? 12.058 3.620 -11.206 1.00 98.25 383 GLY A O 1
ATOM 3093 N N . TYR A 1 384 ? 10.966 3.422 -9.241 1.00 98.56 384 TYR A N 1
ATOM 3094 C CA . TYR A 1 384 ? 12.157 3.303 -8.393 1.00 98.56 384 TYR A CA 1
ATOM 3095 C C . TYR A 1 384 ? 12.984 2.073 -8.784 1.00 98.56 384 TYR A C 1
ATOM 3097 O O . TYR A 1 384 ? 14.153 2.207 -9.141 1.00 98.56 384 TYR A O 1
ATOM 3105 N N . GLY A 1 385 ? 12.361 0.888 -8.824 1.00 98.56 385 GLY A N 1
ATOM 3106 C CA . GLY A 1 385 ? 13.049 -0.358 -9.175 1.00 98.56 385 GLY A CA 1
ATOM 3107 C C . GLY A 1 385 ? 13.661 -0.335 -10.579 1.00 98.56 385 GLY A C 1
ATOM 3108 O O . GLY A 1 385 ? 14.773 -0.819 -10.789 1.00 98.56 385 GLY A O 1
ATOM 3109 N N . SER A 1 386 ? 12.995 0.336 -11.526 1.00 98.62 386 SER A N 1
ATOM 3110 C CA . SER A 1 386 ? 13.542 0.580 -12.865 1.00 98.62 386 SER A CA 1
ATOM 3111 C C . SER A 1 386 ? 14.855 1.367 -12.801 1.00 98.62 386 SER A C 1
ATOM 3113 O O . SER A 1 386 ? 15.816 1.011 -13.482 1.00 98.62 386 SER A O 1
ATOM 3115 N N . MET A 1 387 ? 14.926 2.419 -11.979 1.00 98.12 387 MET A N 1
ATOM 3116 C CA . MET A 1 387 ? 16.147 3.220 -11.814 1.00 98.12 387 MET A CA 1
ATOM 3117 C C . MET A 1 387 ? 17.265 2.432 -11.130 1.00 98.12 387 MET A C 1
ATOM 3119 O O . MET A 1 387 ? 18.399 2.475 -11.602 1.00 98.12 387 MET A O 1
ATOM 3123 N N . ILE A 1 388 ? 16.949 1.636 -10.107 1.00 97.94 388 ILE A N 1
ATOM 3124 C CA . ILE A 1 388 ? 17.924 0.755 -9.447 1.00 97.94 388 ILE A CA 1
ATOM 3125 C C . ILE A 1 388 ? 18.537 -0.255 -10.433 1.00 97.94 388 ILE A C 1
ATOM 3127 O O . ILE A 1 388 ? 19.759 -0.440 -10.472 1.00 97.94 388 ILE A O 1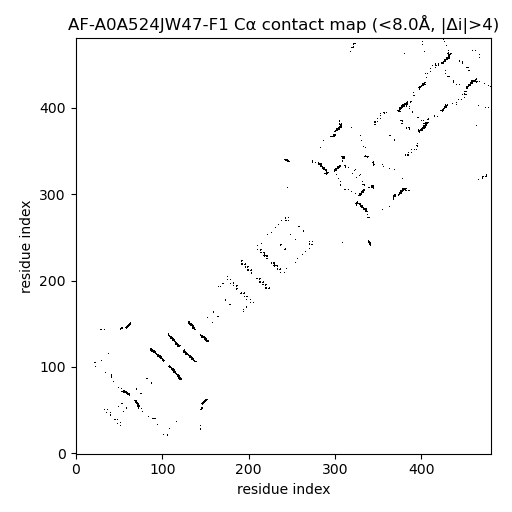
ATOM 3131 N N . ALA A 1 389 ? 17.729 -0.857 -11.309 1.00 97.38 389 ALA A N 1
ATOM 3132 C CA . ALA A 1 389 ? 18.227 -1.748 -12.360 1.00 97.38 389 ALA A CA 1
ATOM 3133 C C . ALA A 1 389 ? 19.154 -1.029 -13.357 1.00 97.38 389 ALA A C 1
ATOM 3135 O O . ALA A 1 389 ? 20.175 -1.570 -13.792 1.00 97.38 389 ALA A O 1
ATOM 3136 N N . LEU A 1 390 ? 18.815 0.213 -13.717 1.00 96.31 390 LEU A N 1
ATOM 3137 C CA . LEU A 1 390 ? 19.638 1.039 -14.596 1.00 96.31 390 LEU A CA 1
ATOM 3138 C C . LEU A 1 390 ? 20.997 1.358 -13.967 1.00 96.31 390 LEU A C 1
ATOM 3140 O O . LEU A 1 390 ? 22.023 1.164 -14.626 1.00 96.31 390 LEU A O 1
ATOM 3144 N N . PHE A 1 391 ? 20.987 1.843 -12.724 1.00 95.81 391 PHE A N 1
ATOM 3145 C CA . PHE A 1 391 ? 22.166 2.324 -12.004 1.00 95.81 391 PHE A CA 1
ATOM 3146 C C . PHE A 1 391 ? 23.120 1.191 -11.634 1.00 95.81 391 PHE A C 1
ATOM 3148 O O . PHE A 1 391 ? 24.328 1.342 -11.793 1.00 95.81 391 PHE A O 1
ATOM 3155 N N . SER A 1 392 ? 22.585 0.037 -11.223 1.00 95.06 392 SER A N 1
ATOM 3156 C CA . SER A 1 392 ? 23.397 -1.156 -10.950 1.00 95.06 392 SER A CA 1
ATOM 3157 C C . SER A 1 392 ? 24.025 -1.747 -12.214 1.00 95.06 392 SER A C 1
ATOM 3159 O O . SER A 1 392 ? 25.085 -2.361 -12.157 1.00 95.06 392 SER A O 1
ATOM 3161 N N . GLY A 1 393 ? 23.363 -1.600 -13.367 1.00 94.25 393 GLY A N 1
ATOM 3162 C CA . GLY A 1 393 ? 23.794 -2.228 -14.614 1.00 94.25 393 GLY A CA 1
ATOM 3163 C C . GLY A 1 393 ? 23.758 -3.756 -14.604 1.00 94.25 393 GLY A C 1
ATOM 3164 O O . GLY A 1 393 ? 24.338 -4.374 -15.494 1.00 94.25 393 GLY A O 1
ATOM 3165 N N . SER A 1 394 ? 23.041 -4.341 -13.644 1.00 93.50 394 SER A N 1
ATOM 3166 C CA . SER A 1 394 ? 22.850 -5.784 -13.466 1.00 93.50 394 SER A CA 1
ATOM 3167 C C . SER A 1 394 ? 22.176 -6.463 -14.661 1.00 93.50 394 SER A C 1
ATOM 3169 O O . SER A 1 394 ? 22.460 -7.619 -14.968 1.00 93.50 394 SER A O 1
ATOM 3171 N N . ILE A 1 395 ? 21.339 -5.720 -15.390 1.00 96.75 395 ILE A N 1
ATOM 3172 C CA . ILE A 1 395 ? 20.671 -6.170 -16.614 1.00 96.75 395 ILE A CA 1
ATOM 3173 C C . ILE A 1 395 ? 20.925 -5.203 -17.788 1.00 96.75 395 ILE A C 1
ATOM 3175 O O . ILE A 1 395 ? 21.069 -3.985 -17.590 1.00 96.75 395 ILE A O 1
ATOM 3179 N N . PRO A 1 396 ? 20.969 -5.696 -19.046 1.00 96.38 396 PRO A N 1
ATOM 3180 C CA . PRO A 1 396 ? 21.435 -4.932 -20.209 1.00 96.38 396 PRO A CA 1
ATOM 3181 C C . PRO A 1 396 ? 20.391 -3.954 -20.781 1.00 96.38 396 PRO A C 1
ATOM 3183 O O . PRO A 1 396 ? 20.323 -3.745 -21.992 1.00 96.38 396 PRO A O 1
ATOM 3186 N N . VAL A 1 397 ? 19.613 -3.300 -19.915 1.00 97.06 397 VAL A N 1
ATOM 3187 C CA . VAL A 1 397 ? 18.606 -2.294 -20.281 1.00 97.06 397 VAL A CA 1
ATOM 3188 C C . VAL A 1 397 ? 19.213 -1.193 -21.158 1.00 97.06 397 VAL A C 1
ATOM 3190 O O . VAL A 1 397 ? 20.338 -0.740 -20.918 1.00 97.06 397 VAL A O 1
ATOM 3193 N N . LYS A 1 398 ? 18.469 -0.779 -22.187 1.00 96.50 398 LYS A N 1
ATOM 3194 C CA . LYS A 1 398 ? 18.819 0.268 -23.161 1.00 96.50 398 LYS A CA 1
ATOM 3195 C C . LYS A 1 398 ? 17.934 1.502 -23.073 1.00 96.50 398 LYS A C 1
ATOM 3197 O O . LYS A 1 398 ? 18.340 2.570 -23.525 1.00 96.50 398 LYS A O 1
ATOM 3202 N N . GLY A 1 399 ? 16.773 1.382 -22.447 1.00 97.81 399 GLY A N 1
ATOM 3203 C CA . GLY A 1 399 ? 15.947 2.536 -22.158 1.00 97.81 399 GLY A CA 1
ATOM 3204 C C . GLY A 1 399 ? 14.808 2.250 -21.200 1.00 97.81 399 GLY A C 1
ATOM 3205 O O . GLY A 1 399 ? 14.575 1.096 -20.834 1.00 97.81 399 GLY A O 1
ATOM 3206 N N . PHE A 1 400 ? 14.133 3.315 -20.773 1.00 98.56 400 PHE A N 1
ATOM 3207 C CA . PHE A 1 400 ? 13.100 3.226 -19.751 1.00 98.56 400 PHE A CA 1
ATOM 3208 C C . PHE A 1 400 ? 11.861 4.089 -20.003 1.00 98.56 400 PHE A C 1
ATOM 3210 O O . PHE A 1 400 ? 11.939 5.161 -20.608 1.00 98.56 400 PHE A O 1
ATOM 3217 N N . VAL A 1 401 ? 10.721 3.637 -19.473 1.00 98.69 401 VAL A N 1
ATOM 3218 C CA . VAL A 1 401 ? 9.465 4.401 -19.400 1.00 98.69 401 VAL A CA 1
ATOM 3219 C C . VAL A 1 401 ? 8.903 4.284 -17.987 1.00 98.69 401 VAL A C 1
ATOM 3221 O O . VAL A 1 401 ? 8.413 3.227 -17.610 1.00 98.69 401 VAL A O 1
ATOM 3224 N N . ILE A 1 402 ? 8.974 5.345 -17.190 1.00 98.56 402 ILE A N 1
ATOM 3225 C CA . ILE A 1 402 ? 8.514 5.324 -15.789 1.00 98.56 402 ILE A CA 1
ATOM 3226 C C . ILE A 1 402 ? 7.402 6.345 -15.577 1.00 98.56 402 ILE A C 1
ATOM 3228 O O . ILE A 1 402 ? 7.464 7.430 -16.148 1.00 98.56 402 ILE A O 1
ATOM 3232 N N . LEU A 1 403 ? 6.394 6.004 -14.773 1.00 98.31 403 LEU A N 1
ATOM 3233 C CA . LEU A 1 403 ? 5.235 6.853 -14.483 1.00 98.31 403 LEU A CA 1
ATOM 3234 C C . LEU A 1 403 ? 5.182 7.217 -12.999 1.00 98.31 403 LEU A C 1
ATOM 3236 O O . LEU A 1 403 ? 5.198 6.322 -12.155 1.00 98.31 403 LEU A O 1
ATOM 3240 N N . CYS A 1 404 ? 5.069 8.512 -12.693 1.00 97.06 404 CYS A N 1
ATOM 3241 C CA . CYS A 1 404 ? 4.964 9.059 -11.335 1.00 97.06 404 CYS A CA 1
ATOM 3242 C C . CYS A 1 404 ? 5.951 8.403 -10.350 1.00 97.06 404 CYS A C 1
ATOM 3244 O O . CYS A 1 404 ? 5.524 7.935 -9.286 1.00 97.06 404 CYS A O 1
ATOM 3246 N N . PRO A 1 405 ? 7.245 8.271 -10.708 1.00 96.94 405 PRO A N 1
ATOM 3247 C CA . PRO A 1 405 ? 8.164 7.430 -9.961 1.00 96.94 405 PRO A CA 1
ATOM 3248 C C . PRO A 1 405 ? 8.365 7.954 -8.539 1.00 96.94 405 PRO A C 1
ATOM 3250 O O . PRO A 1 405 ? 8.478 9.164 -8.310 1.00 96.94 405 PRO A O 1
ATOM 3253 N N . GLU A 1 406 ? 8.472 7.015 -7.600 1.00 92.44 406 GLU A N 1
ATOM 3254 C CA . GLU A 1 406 ? 9.317 7.249 -6.436 1.00 92.44 406 GLU A CA 1
ATOM 3255 C C . GLU A 1 406 ? 10.768 7.210 -6.922 1.00 92.44 406 GLU A C 1
ATOM 3257 O O . GLU A 1 406 ? 11.118 6.371 -7.752 1.00 92.44 406 GLU A O 1
ATOM 3262 N N . LEU A 1 407 ? 11.598 8.149 -6.473 1.00 94.62 407 LEU A N 1
ATOM 3263 C CA . LEU A 1 407 ? 12.963 8.276 -6.981 1.00 94.62 407 LEU A CA 1
ATOM 3264 C C . LEU A 1 407 ? 13.975 7.824 -5.923 1.00 94.62 407 LEU A C 1
ATOM 3266 O O . LEU A 1 407 ? 13.817 8.189 -4.753 1.00 94.62 407 LEU A O 1
ATOM 3270 N N . PRO A 1 408 ? 15.019 7.066 -6.310 1.00 95.12 408 PRO A N 1
ATOM 3271 C CA . PRO A 1 408 ? 16.163 6.812 -5.439 1.00 95.12 408 PRO A CA 1
ATOM 3272 C C . PRO A 1 408 ? 16.967 8.099 -5.205 1.00 95.12 408 PRO A C 1
ATOM 3274 O O . PRO A 1 408 ? 16.543 9.206 -5.567 1.00 95.12 408 PRO A O 1
ATOM 3277 N N . ALA A 1 409 ? 18.122 7.966 -4.555 1.00 93.69 409 ALA A N 1
ATOM 3278 C CA . ALA A 1 409 ? 19.116 9.030 -4.556 1.00 93.69 409 ALA A CA 1
ATOM 3279 C C . ALA A 1 409 ? 19.519 9.388 -5.999 1.00 93.69 409 ALA A C 1
ATOM 3281 O O . ALA A 1 409 ? 19.434 8.556 -6.910 1.00 93.69 409 ALA A O 1
ATOM 3282 N N . ASP A 1 410 ? 19.942 10.635 -6.202 1.00 94.00 410 ASP A N 1
ATOM 3283 C CA . ASP A 1 410 ? 20.473 11.058 -7.494 1.00 94.00 410 ASP A CA 1
ATOM 3284 C C . ASP A 1 410 ? 21.708 10.221 -7.855 1.00 94.00 410 ASP A C 1
ATOM 3286 O O . ASP A 1 410 ? 22.512 9.912 -6.971 1.00 94.00 410 ASP A O 1
ATOM 3290 N N . PRO A 1 411 ? 21.890 9.870 -9.141 1.00 94.38 411 PRO A N 1
ATOM 3291 C CA . PRO A 1 411 ? 23.041 9.088 -9.543 1.00 94.38 411 PRO A CA 1
ATOM 3292 C C . PRO A 1 411 ? 24.336 9.881 -9.363 1.00 94.38 411 PRO A C 1
ATOM 3294 O O . PRO A 1 411 ? 24.426 11.076 -9.695 1.00 94.38 411 PRO A O 1
ATOM 3297 N N . ASP A 1 412 ? 25.361 9.179 -8.890 1.00 95.06 412 ASP A N 1
ATOM 3298 C CA . ASP A 1 412 ? 26.720 9.703 -8.857 1.00 95.06 412 ASP A CA 1
ATOM 3299 C C . ASP A 1 412 ? 27.316 9.815 -10.276 1.00 95.06 412 ASP A C 1
ATOM 3301 O O . ASP A 1 412 ? 26.731 9.391 -11.282 1.00 95.06 412 ASP A O 1
ATOM 3305 N N . ASP A 1 413 ? 28.490 10.434 -10.384 1.00 94.88 413 ASP A N 1
ATOM 3306 C CA . ASP A 1 413 ? 29.124 10.674 -11.682 1.00 94.88 413 ASP A CA 1
ATOM 3307 C C . ASP A 1 413 ? 29.559 9.375 -12.385 1.00 94.88 413 ASP A C 1
ATOM 3309 O O . ASP A 1 413 ? 29.563 9.316 -13.619 1.00 94.88 413 ASP A O 1
ATOM 3313 N N . ALA A 1 414 ? 29.873 8.312 -11.635 1.00 94.88 414 ALA A N 1
ATOM 3314 C CA . ALA A 1 414 ? 30.230 7.016 -12.205 1.00 94.88 414 ALA A CA 1
ATOM 3315 C C . ALA A 1 414 ? 29.001 6.327 -12.817 1.00 94.88 414 ALA A C 1
ATOM 3317 O O . ALA A 1 414 ? 29.064 5.811 -13.939 1.00 94.88 414 ALA A O 1
ATOM 3318 N N . GLN A 1 415 ? 27.862 6.383 -12.127 1.00 96.19 415 GLN A N 1
ATOM 3319 C CA . GLN A 1 415 ? 26.574 5.907 -12.619 1.00 96.19 415 GLN A CA 1
ATOM 3320 C C . GLN A 1 415 ? 26.134 6.703 -13.852 1.00 96.19 415 GLN A C 1
ATOM 3322 O O . GLN A 1 415 ? 25.766 6.105 -14.864 1.00 96.19 415 GLN A O 1
ATOM 3327 N N . LEU A 1 416 ? 26.248 8.034 -13.847 1.00 96.81 416 LEU A N 1
ATOM 3328 C CA . LEU A 1 416 ? 25.954 8.848 -15.034 1.00 96.81 416 LEU A CA 1
ATOM 3329 C C . LEU A 1 416 ? 26.853 8.495 -16.223 1.00 96.81 416 LEU A C 1
ATOM 3331 O O . LEU A 1 416 ? 26.354 8.306 -17.336 1.00 96.81 416 LEU A O 1
ATOM 3335 N N . ALA A 1 417 ? 28.161 8.346 -15.998 1.00 95.25 417 ALA A N 1
ATOM 3336 C CA . ALA A 1 417 ? 29.099 7.942 -17.040 1.00 95.25 417 ALA A CA 1
ATOM 3337 C C . ALA A 1 417 ? 28.751 6.558 -17.615 1.00 95.25 417 ALA A C 1
ATOM 3339 O O . ALA A 1 417 ? 28.800 6.363 -18.835 1.00 95.25 417 ALA A O 1
ATOM 3340 N N . LEU A 1 418 ? 28.341 5.610 -16.765 1.00 94.88 418 LEU A N 1
ATOM 3341 C CA . LEU A 1 418 ? 27.867 4.291 -17.184 1.00 94.88 418 LEU A CA 1
ATOM 3342 C C . LEU A 1 418 ? 26.621 4.396 -18.075 1.00 94.88 418 LEU A C 1
ATOM 3344 O O . LEU A 1 418 ? 26.582 3.788 -19.150 1.00 94.88 418 LEU A O 1
ATOM 3348 N N . LEU A 1 419 ? 25.615 5.172 -17.663 1.00 96.94 419 LEU A N 1
ATOM 3349 C CA . LEU A 1 419 ? 24.380 5.368 -18.429 1.00 96.94 419 LEU A CA 1
ATOM 3350 C C . LEU A 1 419 ? 24.651 6.045 -19.781 1.00 96.94 419 LEU A C 1
ATOM 3352 O O . LEU A 1 419 ? 24.145 5.590 -20.812 1.00 96.94 419 LEU A O 1
ATOM 3356 N N . ALA A 1 420 ? 25.500 7.075 -19.806 1.00 96.50 420 ALA A N 1
ATOM 3357 C CA . ALA A 1 420 ? 25.904 7.763 -21.030 1.00 96.50 420 ALA A CA 1
ATOM 3358 C C . ALA A 1 420 ? 26.677 6.830 -21.979 1.00 96.50 420 ALA A C 1
ATOM 3360 O O . ALA A 1 420 ? 26.357 6.742 -23.167 1.00 96.50 420 ALA A O 1
ATOM 3361 N N . LYS A 1 421 ? 27.636 6.049 -21.457 1.00 95.25 421 LYS A N 1
ATOM 3362 C CA . LYS A 1 421 ? 28.389 5.041 -22.228 1.00 95.25 421 LYS A CA 1
ATOM 3363 C C . LYS A 1 421 ? 27.467 3.983 -22.834 1.00 95.25 421 LYS A C 1
ATOM 3365 O O . LYS A 1 421 ? 27.663 3.563 -23.974 1.00 95.25 421 LYS A O 1
ATOM 3370 N N . ARG A 1 422 ? 26.440 3.566 -22.089 1.00 94.69 422 ARG A N 1
ATOM 3371 C CA . ARG A 1 422 ? 25.408 2.621 -22.546 1.00 94.69 422 ARG A CA 1
ATOM 3372 C C . ARG A 1 422 ? 24.383 3.249 -23.493 1.00 94.69 422 ARG A C 1
ATOM 3374 O O . ARG A 1 422 ? 23.572 2.501 -24.039 1.00 94.69 422 ARG A O 1
ATOM 3381 N N . LYS A 1 423 ? 24.452 4.569 -23.714 1.00 96.19 423 LYS A N 1
ATOM 3382 C CA . LYS A 1 423 ? 23.532 5.367 -24.535 1.00 96.19 423 LYS A CA 1
ATOM 3383 C C . LYS A 1 423 ? 22.078 5.201 -24.093 1.00 96.19 423 LYS A C 1
ATOM 3385 O O . LYS A 1 423 ? 21.192 5.038 -24.929 1.00 96.19 423 LYS A O 1
ATOM 3390 N N . ILE A 1 424 ? 21.849 5.202 -22.779 1.00 97.06 424 ILE A N 1
ATOM 3391 C CA . ILE A 1 424 ? 20.506 5.066 -22.214 1.00 97.06 424 ILE A CA 1
ATOM 3392 C C . ILE A 1 424 ? 19.637 6.254 -22.631 1.00 97.06 424 ILE A C 1
ATOM 3394 O O . ILE A 1 424 ? 20.066 7.410 -22.594 1.00 97.06 424 ILE A O 1
ATOM 3398 N N . ARG A 1 425 ? 18.395 5.950 -23.012 1.00 97.75 425 ARG A N 1
ATOM 3399 C CA . ARG A 1 425 ? 17.355 6.931 -23.333 1.00 97.75 425 ARG A CA 1
ATOM 3400 C C . ARG A 1 425 ? 16.098 6.587 -22.557 1.00 97.75 425 ARG A C 1
ATOM 3402 O O . ARG A 1 425 ? 15.808 5.412 -22.359 1.00 97.75 425 ARG A O 1
ATOM 3409 N N . GLY A 1 426 ? 15.327 7.576 -22.139 1.00 98.12 426 GLY A N 1
ATOM 3410 C CA . GLY A 1 426 ? 14.095 7.269 -21.424 1.00 98.12 426 GLY A CA 1
ATOM 3411 C C . GLY A 1 426 ? 13.079 8.383 -21.400 1.00 98.12 426 GLY A C 1
ATOM 3412 O O . GLY A 1 426 ? 13.323 9.504 -21.847 1.00 98.12 426 GLY A O 1
ATOM 3413 N N . THR A 1 427 ? 11.904 8.043 -20.893 1.00 98.69 427 THR A N 1
ATOM 3414 C CA . THR A 1 427 ? 10.831 8.999 -20.641 1.00 98.69 427 THR A CA 1
ATOM 3415 C C . THR A 1 427 ? 10.356 8.854 -19.202 1.00 98.69 427 THR A C 1
ATOM 3417 O O . THR A 1 427 ? 9.970 7.764 -18.782 1.00 98.69 427 THR A O 1
ATOM 3420 N N . LEU A 1 428 ? 10.364 9.966 -18.470 1.00 98.62 428 LEU A N 1
ATOM 3421 C CA . LEU A 1 428 ? 9.650 10.112 -17.210 1.00 98.62 428 LEU A CA 1
ATOM 3422 C C . LEU A 1 428 ? 8.282 10.719 -17.529 1.00 98.62 428 LEU A C 1
ATOM 3424 O O . LEU A 1 428 ? 8.179 11.838 -18.036 1.00 98.62 428 LEU A O 1
ATOM 3428 N N . LEU A 1 429 ? 7.236 9.948 -17.275 1.00 98.12 429 LEU A N 1
ATOM 3429 C CA . LEU A 1 429 ? 5.848 10.377 -17.311 1.00 98.12 429 LEU A CA 1
ATOM 3430 C C . LEU A 1 429 ? 5.446 10.782 -15.894 1.00 98.12 429 LEU A C 1
ATOM 3432 O O . LEU A 1 429 ? 5.766 10.092 -14.927 1.00 98.12 429 LEU A O 1
ATOM 3436 N N . THR A 1 430 ? 4.741 11.890 -15.760 1.00 96.12 430 THR A N 1
ATOM 3437 C CA . THR A 1 430 ? 4.161 12.306 -14.488 1.00 96.12 430 THR A CA 1
ATOM 3438 C C . THR A 1 430 ? 2.873 13.080 -14.719 1.00 96.12 430 THR A C 1
ATOM 3440 O O . THR A 1 430 ? 2.404 13.241 -15.853 1.00 96.12 430 THR A O 1
ATOM 3443 N N . THR A 1 431 ? 2.278 13.525 -13.631 1.00 92.19 431 THR A N 1
ATOM 3444 C CA . THR A 1 431 ? 0.969 14.145 -13.581 1.00 92.19 431 THR A CA 1
ATOM 3445 C C . THR A 1 431 ? 1.066 15.454 -12.808 1.00 92.19 431 THR A C 1
ATOM 3447 O O . THR A 1 431 ? 1.926 15.622 -11.944 1.00 92.19 431 THR A O 1
ATOM 3450 N N . GLU A 1 432 ? 0.223 16.416 -13.163 1.00 90.38 432 GLU A N 1
ATOM 3451 C CA . GLU A 1 432 ? 0.295 17.790 -12.661 1.00 90.38 432 GLU A CA 1
ATOM 3452 C C . GLU A 1 432 ? 0.164 17.891 -11.136 1.00 90.38 432 GLU A C 1
ATOM 3454 O O . GLU A 1 432 ? 0.817 18.736 -10.526 1.00 90.38 432 GLU A O 1
ATOM 3459 N N . PHE A 1 433 ? -0.618 17.003 -10.512 1.00 89.19 433 PHE A N 1
ATOM 3460 C CA . PHE A 1 433 ? -0.821 16.988 -9.062 1.00 89.19 433 PHE A CA 1
ATOM 3461 C C . PHE A 1 433 ? -0.006 15.902 -8.337 1.00 89.19 433 PHE A C 1
ATOM 3463 O O . PHE A 1 433 ? -0.274 15.617 -7.167 1.00 89.19 433 PHE A O 1
ATOM 3470 N N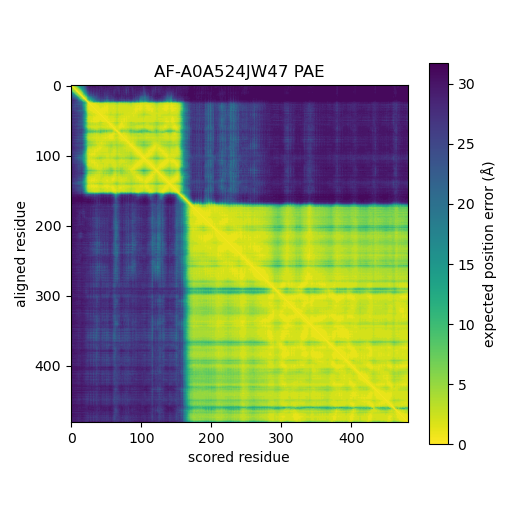 . ASP A 1 434 ? 0.999 15.280 -8.974 1.00 91.19 434 ASP A N 1
ATOM 3471 C CA . ASP A 1 434 ? 1.971 14.466 -8.230 1.00 91.19 434 ASP A CA 1
ATOM 3472 C C . ASP A 1 434 ? 2.797 15.379 -7.311 1.00 91.19 434 ASP A C 1
ATOM 3474 O O . ASP A 1 434 ? 3.559 16.240 -7.755 1.00 91.19 434 ASP A O 1
ATOM 3478 N N . ARG A 1 435 ? 2.704 15.141 -5.999 1.00 90.81 435 ARG A N 1
ATOM 3479 C CA . ARG A 1 435 ? 3.443 15.883 -4.965 1.00 90.81 435 ARG A CA 1
ATOM 3480 C C . ARG A 1 435 ? 4.970 15.865 -5.144 1.00 90.81 435 ARG A C 1
ATOM 3482 O O . ARG A 1 435 ? 5.664 16.643 -4.499 1.00 90.81 435 ARG A O 1
ATOM 3489 N N . ARG A 1 436 ? 5.512 14.965 -5.975 1.00 92.75 436 ARG A N 1
ATOM 3490 C CA . ARG A 1 436 ? 6.954 14.798 -6.241 1.00 92.75 436 ARG A CA 1
ATOM 3491 C C . ARG A 1 436 ? 7.402 15.424 -7.563 1.00 92.75 436 ARG A C 1
ATOM 3493 O O . ARG A 1 436 ? 8.560 15.242 -7.937 1.00 92.75 436 ARG A O 1
ATOM 3500 N N . ILE A 1 437 ? 6.535 16.154 -8.268 1.00 93.94 437 ILE A N 1
ATOM 3501 C CA . ILE A 1 437 ? 6.825 16.674 -9.613 1.00 93.94 437 ILE A CA 1
ATOM 3502 C C . ILE A 1 437 ? 8.113 17.511 -9.679 1.00 93.94 437 ILE A C 1
ATOM 3504 O O . ILE A 1 437 ? 8.904 17.340 -10.605 1.00 93.94 437 ILE A O 1
ATOM 3508 N N . GLU A 1 438 ? 8.391 18.351 -8.677 1.00 96.31 438 GLU A N 1
ATOM 3509 C CA . GLU A 1 438 ? 9.613 19.170 -8.653 1.00 96.31 438 GLU A CA 1
ATOM 3510 C C . GLU A 1 438 ? 10.879 18.325 -8.466 1.00 96.31 438 GLU A C 1
ATOM 3512 O O . GLU A 1 438 ? 11.867 18.518 -9.176 1.00 96.31 438 GLU A O 1
ATOM 3517 N N . ARG A 1 439 ? 10.832 17.303 -7.599 1.00 96.06 439 ARG A N 1
ATOM 3518 C CA . ARG A 1 439 ? 11.927 16.329 -7.465 1.00 96.06 439 ARG A CA 1
ATOM 3519 C C . ARG A 1 439 ? 12.144 15.559 -8.771 1.00 96.06 439 ARG A C 1
ATOM 3521 O O . ARG A 1 439 ? 13.282 15.345 -9.175 1.00 96.06 439 ARG A O 1
ATOM 3528 N N . GLN A 1 440 ? 11.069 15.182 -9.462 1.00 97.56 440 GLN A N 1
ATOM 3529 C CA . GLN A 1 440 ? 11.142 14.482 -10.748 1.00 97.56 440 GLN A CA 1
ATOM 3530 C C . GLN A 1 440 ? 11.725 15.364 -11.864 1.00 97.56 440 GLN A C 1
ATOM 3532 O O . GLN A 1 440 ? 12.537 14.881 -12.655 1.00 97.56 440 GLN A O 1
ATOM 3537 N N . LYS A 1 441 ? 11.387 16.660 -11.904 1.00 97.69 441 LYS A N 1
ATOM 3538 C CA . LYS A 1 441 ? 12.017 17.641 -12.806 1.00 97.69 441 LYS A CA 1
ATOM 3539 C C . LYS A 1 441 ? 13.517 17.763 -12.536 1.00 97.69 441 LYS A C 1
ATOM 3541 O O . LYS A 1 441 ? 14.311 17.671 -13.472 1.00 97.69 441 LYS A O 1
ATOM 3546 N N . ALA A 1 442 ? 13.909 17.921 -11.269 1.00 97.75 442 ALA A N 1
ATOM 3547 C CA . ALA A 1 442 ? 15.314 18.017 -10.874 1.00 97.75 442 ALA A CA 1
ATOM 3548 C C . ALA A 1 442 ? 16.111 16.765 -11.280 1.00 97.75 442 ALA A C 1
ATOM 3550 O O . ALA A 1 4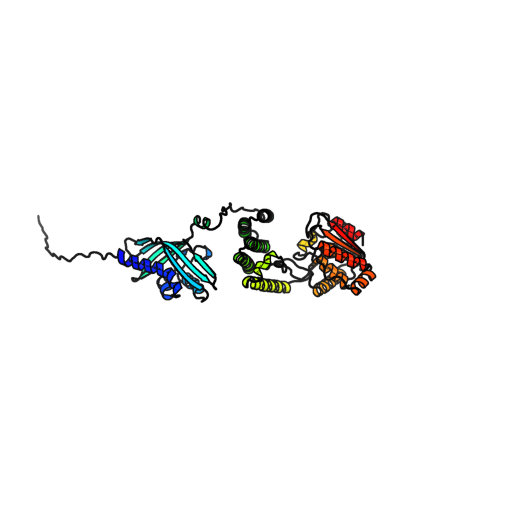42 ? 17.180 16.877 -11.879 1.00 97.75 442 ALA A O 1
ATOM 3551 N N . PHE A 1 443 ? 15.541 15.581 -11.061 1.00 97.75 443 PHE A N 1
ATOM 3552 C CA . PHE A 1 443 ? 16.144 14.308 -11.449 1.00 97.75 443 PHE A CA 1
ATOM 3553 C C . PHE A 1 443 ? 16.345 14.182 -12.969 1.00 97.75 443 PHE A C 1
ATOM 3555 O O . PHE A 1 443 ? 17.423 13.803 -13.431 1.00 97.75 443 PHE A O 1
ATOM 3562 N N . VAL A 1 444 ? 15.347 14.563 -13.778 1.00 98.06 444 VAL A N 1
ATOM 3563 C CA . VAL A 1 444 ? 15.483 14.597 -15.248 1.00 98.06 444 VAL A CA 1
ATOM 3564 C C . VAL A 1 444 ? 16.587 15.565 -15.676 1.00 98.06 444 VAL A C 1
ATOM 3566 O O . VAL A 1 444 ? 17.385 15.233 -16.556 1.00 98.06 444 VAL A O 1
ATOM 3569 N N . ASN A 1 445 ? 16.677 16.736 -15.043 1.00 97.81 445 ASN A N 1
ATOM 3570 C CA . ASN A 1 445 ? 17.741 17.700 -15.319 1.00 97.81 445 ASN A CA 1
ATOM 3571 C C . ASN A 1 445 ? 19.123 17.127 -14.979 1.00 97.81 445 ASN A C 1
ATOM 3573 O O . ASN A 1 445 ? 20.043 17.262 -15.786 1.00 97.81 445 ASN A O 1
ATOM 3577 N N . ARG A 1 446 ? 19.265 16.431 -13.842 1.00 96.56 446 ARG A N 1
ATOM 3578 C CA . ARG A 1 446 ? 20.513 15.760 -13.441 1.00 96.56 446 ARG A CA 1
ATOM 3579 C C . ARG A 1 446 ? 20.942 14.700 -14.458 1.00 96.56 446 ARG A C 1
ATOM 3581 O O . ARG A 1 446 ? 22.100 14.694 -14.871 1.00 96.56 446 ARG A O 1
ATOM 3588 N N . LEU A 1 447 ? 20.017 13.853 -14.915 1.00 97.56 447 LEU A N 1
ATOM 3589 C CA . LEU A 1 447 ? 20.297 12.845 -15.946 1.00 97.56 447 LEU A CA 1
ATOM 3590 C C . LEU A 1 447 ? 20.722 13.482 -17.278 1.00 97.56 447 LEU A C 1
ATOM 3592 O O . LEU A 1 447 ? 21.728 13.075 -17.864 1.00 97.56 447 LEU A O 1
ATOM 3596 N N . ASN A 1 448 ? 20.006 14.515 -17.730 1.00 97.88 448 ASN A N 1
ATOM 3597 C CA . ASN A 1 448 ? 20.331 15.222 -18.970 1.00 97.88 448 ASN A CA 1
ATOM 3598 C C . ASN A 1 448 ? 21.687 15.945 -18.889 1.00 97.88 448 ASN A C 1
ATOM 3600 O O . ASN A 1 448 ? 22.462 15.889 -19.845 1.00 97.88 448 ASN A O 1
ATOM 3604 N N . ALA A 1 449 ? 22.021 16.555 -17.746 1.00 96.50 449 ALA A N 1
ATOM 3605 C CA . ALA A 1 449 ? 23.342 17.143 -17.505 1.00 96.50 449 ALA A CA 1
ATOM 3606 C C . ALA A 1 449 ? 24.461 16.087 -17.585 1.00 96.50 449 ALA A C 1
ATOM 3608 O O . ALA A 1 449 ? 25.529 16.348 -18.136 1.00 96.50 449 ALA A O 1
ATOM 3609 N N . GLY A 1 450 ? 24.178 14.861 -17.133 1.00 95.56 450 GLY A N 1
ATOM 3610 C CA . GLY A 1 450 ? 25.030 13.681 -17.299 1.00 95.56 450 GLY A CA 1
ATOM 3611 C C . GLY A 1 450 ? 25.031 13.059 -18.701 1.00 95.56 450 GLY A C 1
ATOM 3612 O O . GLY A 1 450 ? 25.547 11.957 -18.868 1.00 95.56 450 GLY A O 1
ATOM 3613 N N . ARG A 1 451 ? 24.464 13.731 -19.715 1.00 96.12 451 ARG A N 1
ATOM 3614 C CA . ARG A 1 451 ? 24.344 13.257 -21.111 1.00 96.12 451 ARG A CA 1
ATOM 3615 C C . ARG A 1 451 ? 23.496 11.989 -21.286 1.00 96.12 451 ARG A C 1
ATOM 3617 O O . ARG A 1 451 ? 23.640 11.282 -22.285 1.00 96.12 451 ARG A O 1
ATOM 3624 N N . VAL A 1 452 ? 22.586 11.711 -20.354 1.00 97.25 452 VAL A N 1
ATOM 3625 C CA . VAL A 1 452 ? 21.564 10.665 -20.491 1.00 97.25 452 VAL A CA 1
ATOM 3626 C C . VAL A 1 452 ? 20.304 11.308 -21.059 1.00 97.25 452 VAL A C 1
ATOM 3628 O O . VAL A 1 452 ? 19.738 12.198 -20.437 1.00 97.25 452 VAL A O 1
ATOM 3631 N N . ALA A 1 453 ? 19.858 10.888 -22.244 1.00 97.25 453 ALA A N 1
ATOM 3632 C CA . ALA A 1 453 ? 18.771 11.570 -22.946 1.00 97.25 453 ALA A CA 1
ATOM 3633 C C . ALA A 1 453 ? 17.396 11.192 -22.369 1.00 97.25 453 ALA A C 1
ATOM 3635 O O . ALA A 1 453 ? 16.842 10.139 -22.705 1.00 97.25 453 ALA A O 1
ATOM 3636 N N . VAL A 1 454 ? 16.824 12.066 -21.537 1.00 98.38 454 VAL A N 1
ATOM 3637 C CA . VAL A 1 454 ? 15.547 11.825 -20.851 1.00 98.38 454 VAL A CA 1
ATOM 3638 C C . VAL A 1 454 ? 14.516 12.892 -21.198 1.00 98.38 454 VAL A C 1
ATOM 3640 O O . VAL A 1 454 ? 14.755 14.090 -21.044 1.00 98.38 454 VAL A O 1
ATOM 3643 N N . LYS A 1 455 ? 13.334 12.448 -21.639 1.00 98.31 455 LYS A N 1
ATOM 3644 C CA . LYS A 1 455 ? 12.161 13.309 -21.833 1.00 98.31 455 LYS A CA 1
ATOM 3645 C C . LYS A 1 455 ? 11.280 13.304 -20.589 1.00 98.31 455 LYS A C 1
ATOM 3647 O O . LYS A 1 455 ? 10.970 12.239 -20.067 1.00 98.31 455 LYS A O 1
ATOM 3652 N N . LEU A 1 456 ? 10.817 14.480 -20.180 1.00 98.00 456 LEU A N 1
ATOM 3653 C CA . LEU A 1 456 ? 9.749 14.632 -19.197 1.00 98.00 456 LEU A CA 1
ATOM 3654 C C . LEU A 1 456 ? 8.427 14.892 -19.925 1.00 98.00 456 LEU A C 1
ATOM 3656 O O . LEU A 1 456 ? 8.376 15.736 -20.821 1.00 98.00 456 LEU A O 1
ATOM 3660 N N . LYS A 1 457 ? 7.359 14.194 -19.539 1.00 97.06 457 LYS A N 1
ATOM 3661 C CA . LYS A 1 457 ? 5.987 14.527 -19.944 1.00 97.06 457 LYS A CA 1
ATOM 3662 C C . LYS A 1 457 ? 5.102 14.644 -18.718 1.00 97.06 457 LYS A C 1
ATOM 3664 O O . LYS A 1 457 ? 5.080 13.737 -17.893 1.00 97.06 457 LYS A O 1
ATOM 3669 N N . ILE A 1 458 ? 4.363 15.742 -18.645 1.00 95.38 458 ILE A N 1
ATOM 3670 C CA . ILE A 1 458 ? 3.426 16.035 -17.564 1.00 95.38 458 ILE A CA 1
ATOM 3671 C C . ILE A 1 458 ? 2.021 15.983 -18.162 1.00 95.38 458 ILE A C 1
ATOM 3673 O O . ILE A 1 458 ? 1.762 16.619 -19.183 1.00 95.38 458 ILE A O 1
ATOM 3677 N N . THR A 1 459 ? 1.143 15.190 -17.559 1.00 91.50 459 THR A N 1
ATOM 3678 C CA . THR A 1 459 ? -0.276 15.091 -17.928 1.00 91.50 459 THR A CA 1
ATOM 3679 C C . THR A 1 459 ? -1.138 15.893 -16.945 1.00 91.50 459 THR A C 1
ATOM 3681 O O . THR A 1 459 ? -0.793 15.949 -15.764 1.00 91.50 459 THR A O 1
ATOM 3684 N N . PRO A 1 460 ? -2.214 16.556 -17.403 1.00 86.06 460 PRO A N 1
ATOM 3685 C CA . PRO A 1 460 ? -2.970 17.492 -16.572 1.00 86.06 460 PRO A CA 1
ATOM 3686 C C . PRO A 1 460 ? -3.895 16.802 -15.560 1.00 86.06 460 PRO A C 1
ATOM 3688 O O . PRO A 1 460 ? -4.307 15.659 -15.762 1.00 86.06 460 PRO A O 1
ATOM 3691 N N . ASN A 1 461 ? -4.289 17.553 -14.528 1.00 71.94 461 ASN A N 1
ATOM 3692 C CA . ASN A 1 461 ? -5.474 17.316 -13.686 1.00 71.94 461 ASN A CA 1
ATOM 3693 C C . ASN A 1 461 ? -5.582 15.985 -12.915 1.00 71.94 461 ASN A C 1
ATOM 3695 O O . ASN A 1 461 ? -6.668 15.652 -12.440 1.00 71.94 461 ASN A O 1
ATOM 3699 N N . ILE A 1 462 ? -4.502 15.222 -12.743 1.00 82.62 462 ILE A N 1
ATOM 3700 C CA . ILE A 1 462 ? -4.529 13.998 -11.927 1.00 82.62 462 ILE A CA 1
ATOM 3701 C C . ILE A 1 462 ? -3.371 13.964 -10.925 1.00 82.62 462 ILE A C 1
ATOM 3703 O O . ILE A 1 462 ? -2.308 14.538 -11.158 1.00 82.62 462 ILE A O 1
ATOM 3707 N N . GLY A 1 463 ? -3.602 13.305 -9.785 1.00 82.75 463 GLY A N 1
ATOM 3708 C CA . GLY A 1 463 ? -2.579 13.021 -8.774 1.00 82.75 463 GLY A CA 1
ATOM 3709 C C . GLY A 1 463 ? -1.660 11.873 -9.193 1.00 82.75 463 GLY A C 1
ATOM 3710 O O . GLY A 1 463 ? -1.542 11.561 -10.375 1.00 82.75 463 GLY A O 1
ATOM 3711 N N . GLN A 1 464 ? -1.025 11.211 -8.228 1.00 85.88 464 GLN A N 1
ATOM 3712 C CA . GLN A 1 464 ? -0.184 10.029 -8.460 1.00 85.88 464 GLN A CA 1
ATOM 3713 C C . GLN A 1 464 ? -1.029 8.835 -8.950 1.00 85.88 464 GLN A C 1
ATOM 3715 O O . GLN A 1 464 ? -1.427 7.978 -8.162 1.00 85.88 464 GLN A O 1
ATOM 3720 N N . TRP A 1 465 ? -1.341 8.797 -10.247 1.00 89.62 465 TRP A N 1
ATOM 3721 C CA . TRP A 1 465 ? -2.234 7.806 -10.846 1.00 89.62 465 TRP A CA 1
ATOM 3722 C C . TRP A 1 465 ? -1.960 7.589 -12.341 1.00 89.62 465 TRP A C 1
ATOM 3724 O O . TRP A 1 465 ? -1.176 8.305 -12.963 1.00 89.62 465 TRP A O 1
ATOM 3734 N N . TYR A 1 466 ? -2.622 6.583 -12.913 1.00 91.31 466 TYR A N 1
ATOM 3735 C CA . TYR A 1 466 ? -2.551 6.230 -14.328 1.00 91.31 466 TYR A CA 1
ATOM 3736 C C . TYR A 1 466 ? -3.375 7.211 -15.181 1.00 91.31 466 TYR A C 1
ATOM 3738 O O . TYR A 1 466 ? -4.589 7.295 -14.978 1.00 91.31 466 TYR A O 1
ATOM 3746 N N . PRO A 1 467 ? -2.771 7.937 -16.142 1.00 92.31 467 PRO A N 1
ATOM 3747 C CA . PRO A 1 467 ? -3.535 8.746 -17.085 1.00 92.31 467 PRO A CA 1
ATOM 3748 C C . PRO A 1 467 ? -4.282 7.855 -18.087 1.00 92.31 467 PRO A C 1
ATOM 3750 O O . PRO A 1 467 ? -3.765 6.821 -18.508 1.00 92.31 467 PRO A O 1
ATOM 3753 N N . GLU A 1 468 ? -5.468 8.279 -18.531 1.00 90.19 468 GLU A N 1
ATOM 3754 C CA . GLU A 1 468 ? -6.289 7.517 -19.492 1.00 90.19 468 GLU A CA 1
ATOM 3755 C C . GLU A 1 468 ? -5.555 7.237 -20.811 1.00 90.19 468 GLU A C 1
ATOM 3757 O O . GLU A 1 468 ? -5.708 6.176 -21.414 1.00 90.19 468 GLU A O 1
ATOM 3762 N N . ASN A 1 469 ? -4.700 8.168 -21.242 1.00 93.94 469 ASN A N 1
ATOM 3763 C CA . ASN A 1 469 ? -3.898 8.047 -22.456 1.00 93.94 469 ASN A CA 1
ATOM 3764 C C . ASN A 1 469 ? -2.512 7.405 -22.230 1.00 93.94 469 ASN A C 1
ATOM 3766 O O . ASN A 1 469 ? -1.604 7.572 -23.054 1.00 93.94 469 ASN A O 1
ATOM 3770 N N . LEU A 1 470 ? -2.314 6.685 -21.117 1.00 96.06 470 LEU A N 1
ATOM 3771 C CA . LEU A 1 470 ? -1.054 5.997 -20.828 1.00 96.06 470 LEU A CA 1
ATOM 3772 C C . LEU A 1 470 ? -0.576 5.088 -21.978 1.00 96.06 470 LEU A C 1
ATOM 3774 O O . LEU A 1 470 ? 0.609 5.179 -22.314 1.00 96.06 470 LEU A O 1
ATOM 3778 N N . PRO A 1 471 ? -1.429 4.279 -22.643 1.00 97.56 471 PRO A N 1
ATOM 3779 C CA . PRO A 1 471 ? -0.991 3.450 -23.767 1.00 97.56 471 PRO A CA 1
ATOM 3780 C C . PRO A 1 471 ? -0.300 4.256 -24.879 1.00 97.56 471 PRO A C 1
ATOM 3782 O O . PRO A 1 471 ? 0.758 3.869 -25.377 1.00 97.56 471 PRO A O 1
ATOM 3785 N N . GLN A 1 472 ? -0.845 5.425 -25.229 1.00 97.88 472 GLN A N 1
ATOM 3786 C CA . GLN A 1 472 ? -0.280 6.309 -26.249 1.00 97.88 472 GLN A CA 1
ATOM 3787 C C . GLN A 1 472 ? 1.036 6.936 -25.777 1.00 97.88 472 GLN A C 1
ATOM 3789 O O . GLN A 1 472 ? 1.967 7.110 -26.568 1.00 97.88 472 GLN A O 1
ATOM 3794 N N . LEU A 1 473 ? 1.142 7.270 -24.489 1.00 97.62 473 LEU A N 1
ATOM 3795 C CA . LEU A 1 473 ? 2.372 7.806 -23.908 1.00 97.62 473 LEU A CA 1
ATOM 3796 C C . LEU A 1 473 ? 3.500 6.769 -23.902 1.00 97.62 473 LEU A C 1
ATOM 3798 O O . LEU A 1 473 ? 4.632 7.127 -24.243 1.00 97.62 473 LEU A O 1
ATOM 3802 N N . ILE A 1 474 ? 3.190 5.506 -23.587 1.00 98.25 474 ILE A N 1
ATOM 3803 C CA . ILE A 1 474 ? 4.126 4.377 -23.675 1.00 98.25 474 ILE A CA 1
ATOM 3804 C C . ILE A 1 474 ? 4.620 4.219 -25.117 1.00 98.25 474 ILE A C 1
ATOM 3806 O O . ILE A 1 474 ? 5.830 4.209 -25.346 1.00 98.25 474 ILE A O 1
ATOM 3810 N N . ASP A 1 475 ? 3.724 4.196 -26.106 1.00 98.25 475 ASP A N 1
ATOM 3811 C CA . ASP A 1 475 ? 4.101 4.050 -27.521 1.00 98.25 475 ASP A CA 1
ATOM 3812 C C . ASP A 1 475 ? 5.012 5.186 -28.004 1.00 98.25 475 ASP A C 1
ATOM 3814 O O . ASP A 1 475 ? 6.013 4.957 -28.694 1.00 98.25 475 ASP A O 1
ATOM 3818 N N . GLN A 1 476 ? 4.710 6.423 -27.601 1.00 97.88 476 GLN A N 1
ATOM 3819 C CA . GLN A 1 476 ? 5.539 7.587 -27.908 1.00 97.88 476 GLN A CA 1
ATOM 3820 C C . GLN A 1 476 ? 6.911 7.524 -27.222 1.00 97.88 476 GLN A C 1
ATOM 3822 O O . GLN A 1 476 ? 7.905 7.950 -27.815 1.00 97.88 476 GLN A O 1
ATOM 3827 N N . ALA A 1 477 ? 6.981 7.018 -25.989 1.00 97.50 477 ALA A N 1
ATOM 3828 C CA . ALA A 1 477 ? 8.236 6.834 -25.267 1.00 97.50 477 ALA A CA 1
ATOM 3829 C C . ALA A 1 477 ? 9.095 5.742 -25.923 1.00 97.50 477 ALA A C 1
ATOM 3831 O O . ALA A 1 477 ? 10.268 5.974 -26.208 1.00 97.50 477 ALA A O 1
ATOM 3832 N N . LEU A 1 478 ? 8.493 4.606 -26.285 1.00 97.00 478 LEU A N 1
ATOM 3833 C CA . LEU A 1 478 ? 9.142 3.541 -27.056 1.00 97.00 478 LEU A CA 1
ATOM 3834 C C . LEU A 1 478 ? 9.611 4.020 -28.435 1.00 97.00 478 LEU A C 1
ATOM 3836 O O . LEU A 1 478 ? 10.527 3.443 -29.004 1.00 97.00 478 LEU A O 1
ATOM 3840 N N . LYS A 1 479 ? 8.961 5.021 -29.047 1.00 96.19 479 LYS A N 1
ATOM 3841 C CA . LYS A 1 479 ? 9.390 5.595 -30.341 1.00 96.19 479 LYS A CA 1
ATOM 3842 C C . LYS A 1 479 ? 10.604 6.507 -30.187 1.00 96.19 479 LYS A C 1
ATOM 3844 O O . LYS A 1 479 ? 11.366 6.687 -31.130 1.00 96.19 479 LYS A O 1
ATOM 3849 N N . PHE A 1 480 ? 10.747 7.132 -29.022 1.00 95.06 480 PHE A N 1
ATOM 3850 C CA . PHE A 1 480 ? 11.882 7.995 -28.733 1.00 95.06 480 PHE A CA 1
ATOM 3851 C C . PHE A 1 480 ? 13.174 7.207 -28.509 1.00 95.06 480 PHE A C 1
ATOM 3853 O O . PHE A 1 480 ? 14.235 7.737 -28.832 1.00 95.06 480 PHE A O 1
ATOM 3860 N N . MET A 1 481 ? 13.085 5.999 -27.953 1.00 91.69 481 MET A N 1
ATOM 3861 C CA . MET A 1 481 ? 14.233 5.141 -27.653 1.00 91.69 481 MET A CA 1
ATOM 3862 C C . MET A 1 481 ? 14.721 4.435 -28.909 1.00 91.69 481 MET A C 1
ATOM 3864 O O . MET A 1 481 ? 15.928 4.613 -29.202 1.00 91.69 481 MET A O 1
#

Solvent-accessible surface area (backbone atoms only — not comparable to full-atom values): 26328 Å² total; per-residue (Å²): 134,89,80,92,90,86,82,83,87,80,90,75,91,72,80,82,79,72,71,75,75,59,73,62,62,53,50,54,52,48,52,49,50,58,52,40,69,62,52,26,53,72,76,62,38,58,66,63,39,48,60,31,46,46,88,33,78,77,26,38,33,46,38,77,44,84,91,58,49,34,67,14,22,64,50,44,57,61,67,49,57,70,62,66,42,83,47,48,37,62,72,54,70,46,87,36,82,74,43,81,46,67,45,97,85,68,44,39,34,41,40,41,30,33,31,32,45,32,33,26,53,78,85,44,76,50,68,47,69,67,25,40,34,36,36,33,33,37,55,55,96,90,40,66,26,48,46,33,38,36,40,38,68,60,76,76,62,69,50,74,86,46,86,76,72,76,84,62,75,84,79,81,62,97,46,69,66,65,43,50,52,53,37,49,54,26,51,76,70,66,38,32,66,68,29,35,54,52,37,58,63,39,39,81,74,40,63,95,43,32,62,63,30,30,51,49,37,14,48,29,27,42,78,71,70,34,58,68,56,15,47,48,28,50,52,50,33,44,75,71,75,43,51,64,40,83,65,70,71,73,52,75,88,47,56,86,45,69,84,38,65,71,46,49,52,49,54,54,51,34,52,51,48,49,57,58,51,36,76,73,42,56,69,45,80,47,80,46,70,19,83,85,67,53,92,90,51,69,32,35,37,36,39,39,27,38,30,59,54,31,36,55,80,71,34,53,82,72,69,56,30,76,54,51,48,62,61,20,35,35,38,42,41,31,55,30,44,61,28,35,87,78,11,15,31,32,86,53,64,70,60,41,45,53,50,53,39,50,51,52,54,53,46,58,74,76,43,63,59,33,71,87,41,25,33,33,22,16,33,23,25,10,19,24,31,40,50,51,37,60,61,69,54,73,49,69,62,36,30,39,45,26,35,48,52,44,76,72,80,82,76,52,72,68,41,29,50,49,38,32,75,62,59,31,25,34,28,45,37,37,30,67,54,26,93,54,48,68,61,54,50,52,52,45,51,54,38,40,76,42,61,22,53,56,46,80,46,76,41,79,93,37,45,85,69,86,59,92,60,44,36,62,50,51,47,54,40,64,67,72,93

Nearest PDB structures (foldseek):
  2chc-assembly1_A  TM=7.281E-01  e=1.921E-05  Mycobacterium tuberculosis H37Rv
  2rfr-assembly1_A  TM=7.088E-01  e=3.243E-05  Novosphingobium aromaticivorans DSM 12444
  8yzn-assembly1_A  TM=6.876E-01  e=1.279E-05  Aquipseudomonas alcaligenes
  8yzo-assembly1_A  TM=6.730E-01  e=4.092E-05  Aquipseudomonas alcaligenes
  3ff0-assembly1_A  TM=5.088E-01  e=9.238E-05  Pseudomonas aeruginosa

Radius of gyration: 36.53 Å; Cα contacts (8 Å, |Δi|>4): 815; chains: 1; bounding box: 117×60×109 Å